Protein AF-A0A523VIU8-F1 (afdb_monomer)

Sequence (709 aa):
ECWKWLSAAIFFAEGYLYQRAFAHIQAFESFGEGMATYKRYLESDKKDKNYKSLTIVENEVAQGKIFIELGRFKSALNQFLKALSRVFVIAKEGSNDKGLDEQLNNIKKVIDLLESARQDVIFYKKKFNDTLKKFEPDVLFEKVFHPMRLLTSDICARIGFVLYLLFYRSEEAQKYAKSGVGEWMEVALKLDANNGLAQFNRMLSGTKKKISTAELNFRNDSSIRRFIAYALETLVNSPNHQELEEERDFFKKSITYSDSLVKKPLEINYYLSPDKKKKRDGLLFLKRWSSSSPRVPRPTTFKMRGGGYIVFWNNKGIVIDPGFDFITNLYSEGFSISDIDAVIVTHDHIDHTDDFDAILALNYQLNRYNESTYLKPKNPINLSLFLNTGFMEKYTPYLSLGTKRGTGVNARGDGYIDHIYTLAPHSTIDMTDTSFQFKIEVIPARHREITLDKYAVGFKLHLYDKGERRASLGFTSDTAYFEAMGNKFKDCEIVIPHIGFVTFRELGQLLELEIDKIIKSASSNYFSDIEEELRFFSALGFRDVKSWEDLSTKWTSGGSAQHQGFLRQHLGYSGVKKIWQKMADTPVDNQLMIISELHEEMGSFRSKLASTFNKKAQKVENAPLSLTSDIGLHLSFSQSKNKFETKIQCESCARDNDLDIEETFHDPQNIKEVCVKGENEGIFYFCKEHAPDPDTEFREKVDRFKLFG

Mean predicted aligned error: 14.79 Å

Nearest PDB structures (foldseek):
  8gyg-assembly1_A  TM=6.926E-01  e=1.264E-11  Paraglaciecola sp. T6c
  8gyg-assembly1_B  TM=6.668E-01  e=1.264E-11  Paraglaciecola sp. T6c
  7u2s-assembly1_B  TM=7.088E-01  e=6.521E-08  Paenibacillus xerothermodurans
  7u2r-assembly1_A-2  TM=7.289E-01  e=1.666E-07  Paenibacillus sp. J14
  8uc6-assembly1_C  TM=3.034E-01  e=8.286E+00  Homo sapiens

Radius of gyration: 31.43 Å; Cα contacts (8 Å, |Δi|>4): 1109; chains: 1; bounding box: 75×69×104 Å

Solvent-accessible surface area (backbone atoms only — not comparable to full-atom values): 38496 Å² total; per-residue (Å²): 110,70,68,58,53,51,52,49,54,50,51,51,52,52,52,59,54,52,62,62,41,65,78,62,71,85,65,66,85,66,65,67,62,63,52,62,56,51,52,57,54,63,69,71,62,86,84,50,76,65,60,59,53,48,56,51,31,54,50,27,45,52,51,17,52,54,23,49,78,56,68,37,40,68,62,13,39,44,26,28,49,50,22,50,44,49,52,48,53,60,39,42,79,76,43,97,52,69,67,59,53,52,42,42,52,36,49,48,53,50,43,53,53,58,68,69,41,91,59,89,83,74,65,58,61,65,65,50,49,64,45,55,64,68,43,62,67,69,61,51,70,85,57,49,53,77,89,50,29,58,61,52,14,54,40,30,24,48,40,22,50,34,48,39,73,76,67,68,50,91,91,41,50,75,56,43,64,74,30,80,46,31,49,30,26,52,41,10,32,73,50,26,77,63,38,63,69,25,53,51,52,42,53,73,59,68,58,90,70,91,82,58,83,82,59,66,78,78,93,75,95,45,78,69,51,58,49,49,48,50,52,52,49,50,60,71,67,56,91,52,78,68,66,42,49,58,54,49,52,49,47,53,51,47,52,56,50,59,49,41,70,67,41,47,63,53,50,48,48,45,62,39,52,49,72,77,58,82,69,54,39,26,42,38,33,32,29,42,38,40,64,67,61,44,73,56,88,67,100,59,85,60,74,59,48,20,8,24,38,37,37,28,38,81,77,35,22,37,35,34,23,35,0,35,57,22,62,61,40,40,44,74,75,58,46,43,66,69,50,52,40,29,41,38,33,40,45,53,47,57,45,29,39,56,33,47,62,53,50,55,54,49,44,45,49,47,39,54,46,32,73,72,46,101,55,82,67,58,82,71,68,48,30,36,38,37,31,8,61,31,34,45,66,77,41,43,74,59,56,67,68,33,37,61,56,80,84,71,93,54,80,81,65,83,36,38,33,71,47,80,43,75,46,45,68,74,38,71,49,82,34,59,95,46,88,64,18,29,32,40,44,29,35,70,23,42,20,72,38,83,78,34,67,72,37,23,28,15,33,34,46,34,37,41,57,98,90,40,81,60,47,28,41,23,38,40,40,64,13,23,66,54,88,64,51,20,75,71,42,19,85,27,37,33,32,36,45,26,33,57,44,71,52,74,63,48,49,36,61,71,67,69,51,60,52,74,56,51,55,56,47,58,75,70,45,89,72,90,60,63,64,63,58,48,48,49,43,36,73,68,63,42,75,82,59,84,45,68,68,50,45,48,46,50,56,71,56,71,39,54,78,68,55,48,51,51,46,60,29,15,14,27,58,70,38,51,49,48,33,51,50,34,24,35,76,41,57,43,78,81,21,34,33,37,44,28,38,39,53,74,81,44,62,72,51,48,61,48,57,21,50,55,49,39,64,53,27,79,80,37,82,64,32,42,50,41,41,61,54,18,54,74,46,36,37,40,54,44,85,53,96,95,42,64,40,67,27,33,47,16,61,63,46,68,68,39,85,88,51,55,76,72,74,18,39,39,53,61,93,43,51,41,78,43,65,46,79,63,70,73,54,44,55,42,43,18,34,73,89,69,41,73,52,89,88,80,42,54,74,63,45,67,77,62,52,70,80,75,113

Secondary structure (DSSP, 8-state):
-HHHHHHHHHHHHHHHHHHHHGGGSSS-SSHHHHHHHHHHHHTT--S-HHHHHHHHHHHHHHHHHHHHHTT-HHHHHHHHHHHHHHHHHHHHHT---HHHHHHHHHHHHHHHHHHH--SSS---HHHHHHHHTT--TTHHHHHS-GGGHHHHHHHHHHHHHHHHHHH--GGGHHHHHTSHHHHHHHHHHHH-TT-HHHHHHHHHTT---PPPGGGG---S--HHHHHHHHHHHHHHH-S-TTHHHHHHHHHHHHHHHHHHHHHHHHHHHHHHS-------SEEEE---B-TTGGGS--SSS-------EEEEETTEEEEE---TTHHHHHHHTT--GGG--EEEE-S--HHHHTTHHHHHHHHHHHHHHHHHSSSPPPPP-PEEEEE-HHHHHHHHHHHHHHB--SSSS-TT----EEEEEE--TT-EEE-TTSTT-EEEEEEE-----SS-TT--EEEEEEEEETTEEEEEEEE--S----THHHHHHTT-SEEE-B-----HHHHHHHTT--HHHHHHHHTTS--S-HHHHHHHHHHTT-TT--SHHHHHHHHHTTS-HHHHHHHTTS--HHHHHHHHHHHHTSPPTT-EEEEBSB-GGGGGGHHHHHHHHHHHHTTSTTPPEEEE--TT-EEEEEEETTEEEEEEE-TTGGG-TTS-TTTTEE-GGGEEEEEEPSTT-EEEEEETTTSPPTTTTHHHHHHH-TT--

pLDDT: mean 76.0, std 19.75, range [31.09, 98.81]

Foldseek 3Di:
DVVVVVVVVVVVVVVVLVLQLLLVLQQPPPPVPLVVVVVVVLVVDDDDPLVSLLVQLVVLQVQLVVCVSSVNLLSSLLSLLVSLLSLLVSLVVVDPDPVSVQLSVLSVVLSVLSVVPPDPPPDPVVVNQVSLVSHDLCVCLVRGDLVCLLVQLVSLLSNLVSVCVSDPDPVCLQVSCVGSSVVSLVSSCSSQVQPPSSVVVCVVSVDDDQDDLVSNDDPDDDPVVVVVSVLVVCLRPPPDVVVNVVSVVVSVVVVVVVCCVVVVLVVLLCQQCPRDPQQFFWKFDLAAAFDCVQVDDDPDLARDAGAFMWGGALQETETFQGAGCNQVLCVSLVHHLLSHQEYEYQAAGRSRPVCVVVSLVSLLSNQVSLVVDPRHRDDRRAYEYEYEPQNCVVCVVVQVVQDQDDDDDPPPRSRRHDYYHYLAAQDKDQCCVDSQNWIKGWHWALAQHPRGGTGRTWIWIFHDDPRDGAFIETERPWHAFDPCVLVVPLRGLEYEAQQQDEAPQNVCVLVVPVVVVVLVVVVVDDPPCQPVVVVVCVVLVNPPQDGSVSVCCCNVVVHDPVVVVRSSGGHYLVRLVSSQVSNLVRADPQREYEYENDHCSCQQVQLSSQVSQVVVVVVGPRRHRYHYDDSGFMWGFDDDPSHTAIWTFAPVVVSDPVDDRVNRTHHPVQWHWDAADDSPTIIGIHGVVGDDDPPPPPVPCSVVDPVVD

Structure (mmCIF, N/CA/C/O backbone):
data_AF-A0A523VIU8-F1
#
_entry.id   AF-A0A523VIU8-F1
#
loop_
_atom_site.group_PDB
_atom_site.id
_atom_site.type_symbol
_atom_site.label_atom_id
_atom_site.label_alt_id
_atom_site.label_comp_id
_atom_site.label_asym_id
_atom_site.label_entity_id
_atom_site.label_seq_id
_atom_site.pdbx_PDB_ins_code
_atom_site.Cartn_x
_atom_site.Cartn_y
_atom_site.Cartn_z
_atom_site.occupancy
_atom_site.B_iso_or_equiv
_atom_site.auth_seq_id
_atom_site.auth_comp_id
_atom_site.auth_asym_id
_atom_site.auth_atom_id
_atom_site.pdbx_PDB_model_num
ATOM 1 N N . GLU A 1 1 ? 32.572 -36.794 -8.243 1.00 33.50 1 GLU A N 1
ATOM 2 C CA . GLU A 1 1 ? 31.735 -36.061 -7.266 1.00 33.50 1 GLU A CA 1
ATOM 3 C C . GLU A 1 1 ? 31.671 -34.553 -7.500 1.00 33.50 1 GLU A C 1
ATOM 5 O O . GLU A 1 1 ? 30.569 -34.026 -7.449 1.00 33.50 1 GLU A O 1
ATOM 10 N N . CYS A 1 2 ? 32.761 -33.864 -7.868 1.00 31.09 2 CYS A N 1
ATOM 11 C CA . CYS A 1 2 ? 32.720 -32.426 -8.205 1.00 31.09 2 CYS A CA 1
ATOM 12 C C . CYS A 1 2 ? 31.687 -32.047 -9.287 1.00 31.09 2 CYS A C 1
ATOM 14 O O . CYS A 1 2 ? 31.034 -31.019 -9.176 1.00 31.09 2 CYS A O 1
ATOM 16 N N . TRP A 1 3 ? 31.455 -32.905 -10.288 1.00 31.61 3 TRP A N 1
ATOM 17 C CA . TRP A 1 3 ? 30.408 -32.692 -11.301 1.00 31.61 3 TRP A CA 1
ATOM 18 C C . TRP A 1 3 ? 28.976 -32.749 -10.743 1.00 31.61 3 TRP A C 1
ATOM 20 O O . TRP A 1 3 ? 28.099 -32.046 -11.239 1.00 31.61 3 TRP A O 1
ATOM 30 N N . LYS A 1 4 ? 28.735 -33.546 -9.692 1.00 35.25 4 LYS A N 1
ATOM 31 C CA . LYS A 1 4 ? 27.435 -33.602 -9.004 1.00 35.25 4 LYS A CA 1
ATOM 32 C C . LYS A 1 4 ? 27.199 -32.330 -8.183 1.00 35.25 4 LYS A C 1
ATOM 34 O O . LYS A 1 4 ? 26.096 -31.800 -8.208 1.00 35.25 4 LYS A O 1
ATOM 39 N N . TRP A 1 5 ? 28.248 -31.800 -7.550 1.00 42.59 5 TRP A N 1
ATOM 40 C CA . TRP A 1 5 ? 28.205 -30.519 -6.834 1.00 42.59 5 TRP A CA 1
ATOM 41 C C . TRP A 1 5 ? 28.019 -29.317 -7.768 1.00 42.59 5 TRP A C 1
ATOM 43 O O . TRP A 1 5 ? 27.212 -28.441 -7.473 1.00 42.59 5 TRP A O 1
ATOM 53 N N . LEU A 1 6 ? 28.681 -29.305 -8.929 1.00 36.38 6 LEU A N 1
ATOM 54 C CA . LEU A 1 6 ? 28.519 -28.244 -9.929 1.00 36.38 6 LEU A CA 1
ATOM 55 C C . LEU A 1 6 ? 27.112 -28.248 -10.548 1.00 36.38 6 LEU A C 1
ATOM 57 O O . LEU A 1 6 ? 26.510 -27.197 -10.733 1.00 36.38 6 LEU A O 1
ATOM 61 N N . SER A 1 7 ? 26.559 -29.437 -10.802 1.00 34.50 7 SER A N 1
ATOM 62 C CA . SER A 1 7 ? 25.196 -29.590 -11.325 1.00 34.50 7 SER A CA 1
ATOM 63 C C . SER A 1 7 ? 24.140 -29.172 -10.294 1.00 34.50 7 SER A C 1
ATOM 65 O O . SER A 1 7 ? 23.158 -28.533 -10.658 1.00 34.50 7 SER A O 1
ATOM 67 N N . ALA A 1 8 ? 24.363 -29.463 -9.006 1.00 33.84 8 ALA A N 1
ATOM 68 C CA . ALA A 1 8 ? 23.506 -29.006 -7.913 1.00 33.84 8 ALA A CA 1
ATOM 69 C C . ALA A 1 8 ? 23.566 -27.479 -7.723 1.00 33.84 8 ALA A C 1
ATOM 71 O O . ALA A 1 8 ? 22.528 -26.858 -7.524 1.00 33.84 8 ALA A O 1
ATOM 72 N N . ALA A 1 9 ? 24.748 -26.864 -7.849 1.00 34.06 9 ALA A N 1
ATOM 73 C CA . ALA A 1 9 ? 24.916 -25.411 -7.766 1.00 34.06 9 ALA A CA 1
ATOM 74 C C . ALA A 1 9 ? 24.248 -24.665 -8.937 1.00 34.06 9 ALA A C 1
ATOM 76 O O . ALA A 1 9 ? 23.649 -23.612 -8.730 1.00 34.06 9 ALA A O 1
ATOM 77 N N . ILE A 1 10 ? 24.292 -25.232 -10.150 1.00 40.88 10 ILE A N 1
ATOM 78 C CA . ILE A 1 10 ? 23.588 -24.693 -11.325 1.00 40.88 10 ILE A CA 1
ATOM 79 C C . ILE A 1 10 ? 22.068 -24.820 -11.149 1.00 40.88 10 ILE A C 1
ATOM 81 O O . ILE A 1 10 ? 21.362 -23.840 -11.358 1.00 40.88 10 ILE A O 1
ATOM 85 N N . PHE A 1 11 ? 21.570 -25.965 -10.667 1.00 37.00 11 PHE A N 1
ATOM 86 C CA . PHE A 1 11 ? 20.142 -26.150 -10.365 1.00 37.00 11 PHE A CA 1
ATOM 87 C C . PHE A 1 11 ? 19.634 -25.189 -9.278 1.00 37.00 11 PHE A C 1
ATOM 89 O O . PHE A 1 11 ? 18.507 -24.705 -9.353 1.00 37.00 11 PHE A O 1
ATOM 96 N N . PHE A 1 12 ? 20.466 -24.887 -8.275 1.00 33.69 12 PHE A N 1
ATOM 97 C CA . PHE A 1 12 ? 20.131 -23.944 -7.205 1.00 33.69 12 PHE A CA 1
ATOM 98 C C . PHE A 1 12 ? 20.102 -22.491 -7.710 1.00 33.69 12 PHE A C 1
ATOM 100 O O . PHE A 1 12 ? 19.212 -21.724 -7.349 1.00 33.69 12 PHE A O 1
ATOM 107 N N . ALA A 1 13 ? 21.029 -22.122 -8.602 1.00 35.69 13 ALA A N 1
ATOM 108 C CA . ALA A 1 13 ? 21.049 -20.812 -9.251 1.00 35.69 13 ALA A CA 1
ATOM 109 C C . ALA A 1 13 ? 19.887 -20.629 -10.249 1.00 35.69 13 ALA A C 1
ATOM 111 O O . ALA A 1 13 ? 19.299 -19.550 -10.309 1.00 35.69 13 ALA A O 1
ATOM 112 N N . GLU A 1 14 ? 19.510 -21.679 -10.987 1.00 34.62 14 GLU A N 1
ATOM 113 C CA . GLU A 1 14 ? 18.341 -21.674 -11.878 1.00 34.62 14 GLU A CA 1
ATOM 114 C C . GLU A 1 14 ? 17.022 -21.586 -11.098 1.00 34.62 14 GLU A C 1
ATOM 116 O O . GLU A 1 14 ? 16.140 -20.828 -11.498 1.00 34.62 14 GLU A O 1
ATOM 121 N N . GLY A 1 15 ? 16.907 -22.271 -9.952 1.00 33.88 15 GLY A N 1
ATOM 122 C CA . GLY A 1 15 ? 15.762 -22.144 -9.043 1.00 33.88 15 GLY A CA 1
ATOM 123 C C . GLY A 1 15 ? 15.606 -20.728 -8.476 1.00 33.88 15 GLY A C 1
ATOM 124 O O . GLY A 1 15 ? 14.512 -20.169 -8.506 1.00 33.88 15 GLY A O 1
ATOM 125 N N . TYR A 1 16 ? 16.714 -20.106 -8.060 1.00 35.66 16 TYR A N 1
ATOM 126 C CA . TYR A 1 16 ? 16.745 -18.734 -7.536 1.00 35.66 16 TYR A CA 1
ATOM 127 C C . TYR A 1 16 ? 16.401 -17.670 -8.599 1.00 35.66 16 TYR A C 1
ATOM 129 O O . TYR A 1 16 ? 15.741 -16.670 -8.309 1.00 35.66 16 TYR A O 1
ATOM 137 N N . LEU A 1 17 ? 16.791 -17.893 -9.861 1.00 36.53 17 LEU A N 1
ATOM 138 C CA . LEU A 1 17 ? 16.395 -17.046 -10.994 1.00 36.53 17 LEU A CA 1
ATOM 139 C C . LEU A 1 17 ? 14.914 -17.239 -11.374 1.00 36.53 17 LEU A C 1
ATOM 141 O O . LEU A 1 17 ? 14.243 -16.265 -11.721 1.00 36.53 17 LEU A O 1
ATOM 145 N N . TYR A 1 18 ? 14.378 -18.457 -11.237 1.00 35.62 18 TYR A N 1
ATOM 146 C CA . TYR A 1 18 ? 12.964 -18.768 -11.486 1.00 35.62 18 TYR A CA 1
ATOM 147 C C . TYR A 1 18 ? 12.013 -18.065 -10.508 1.00 35.62 18 TYR A C 1
ATOM 149 O O . TYR A 1 18 ? 10.936 -17.619 -10.902 1.00 35.62 18 TYR A O 1
ATOM 157 N N . GLN A 1 19 ? 12.415 -17.906 -9.246 1.00 32.50 19 GLN A N 1
ATOM 158 C CA . GLN A 1 19 ? 11.607 -17.202 -8.247 1.00 32.50 19 GLN A CA 1
ATOM 159 C C . GLN A 1 19 ? 11.477 -15.703 -8.505 1.00 32.50 19 GLN A C 1
ATOM 161 O O . GLN A 1 19 ? 10.420 -15.125 -8.262 1.00 32.50 19 GLN A O 1
ATOM 166 N N . ARG A 1 20 ? 12.526 -15.068 -9.041 1.00 35.75 20 ARG A N 1
ATOM 167 C CA . ARG A 1 20 ? 12.462 -13.660 -9.453 1.00 35.75 20 ARG A CA 1
ATOM 168 C C . ARG A 1 20 ? 11.593 -13.458 -10.692 1.00 35.75 20 ARG A C 1
ATOM 170 O O . ARG A 1 20 ? 10.935 -12.430 -10.794 1.00 35.75 20 ARG A O 1
ATOM 177 N N . ALA A 1 21 ? 11.529 -14.440 -11.592 1.00 34.91 21 ALA A N 1
ATOM 178 C CA . ALA A 1 21 ? 10.718 -14.369 -12.807 1.00 34.91 21 ALA A CA 1
ATOM 179 C C . ALA A 1 21 ? 9.195 -14.358 -12.537 1.00 34.91 21 ALA A C 1
ATOM 181 O O . ALA A 1 21 ? 8.440 -13.794 -13.329 1.00 34.91 21 ALA A O 1
ATOM 182 N N . PHE A 1 22 ? 8.732 -14.910 -11.408 1.00 32.16 22 PHE A N 1
ATOM 183 C CA . PHE A 1 22 ? 7.297 -15.017 -11.097 1.00 32.16 22 PHE A CA 1
ATOM 184 C C . PHE A 1 22 ? 6.637 -13.672 -10.737 1.00 32.16 22 PHE A C 1
ATOM 186 O O . PHE A 1 22 ? 5.456 -13.475 -11.015 1.00 32.16 22 PHE A O 1
ATOM 193 N N . ALA A 1 23 ? 7.405 -12.698 -10.232 1.00 37.44 23 ALA A N 1
ATOM 194 C CA . ALA A 1 23 ? 6.924 -11.335 -9.969 1.00 37.44 23 ALA A CA 1
ATOM 195 C C . ALA A 1 23 ? 6.665 -10.513 -11.255 1.00 37.44 23 ALA A C 1
ATOM 197 O O . ALA A 1 23 ? 6.099 -9.424 -11.201 1.00 37.44 23 ALA A O 1
ATOM 198 N N . HIS A 1 24 ? 7.063 -11.023 -12.428 1.00 38.41 24 HIS A N 1
ATOM 199 C CA . HIS A 1 24 ? 7.054 -10.288 -13.699 1.00 38.41 24 HIS A CA 1
ATOM 200 C C . HIS A 1 24 ? 5.899 -10.652 -14.653 1.00 38.41 24 HIS A C 1
ATOM 202 O O . HIS A 1 24 ? 5.835 -10.113 -15.761 1.00 38.41 24 HIS A O 1
ATOM 208 N N . ILE A 1 25 ? 4.985 -11.548 -14.257 1.00 33.88 25 ILE A N 1
ATOM 209 C CA . ILE A 1 25 ? 3.982 -12.139 -15.165 1.00 33.88 25 ILE A CA 1
ATOM 210 C C . ILE A 1 25 ? 2.755 -11.230 -15.405 1.00 33.88 25 ILE A C 1
ATOM 212 O O . ILE A 1 25 ? 2.185 -11.274 -16.491 1.00 33.88 25 ILE A O 1
ATOM 216 N N . GLN A 1 26 ? 2.399 -10.318 -14.491 1.00 34.62 26 GLN A N 1
ATOM 217 C CA . GLN A 1 26 ? 1.172 -9.500 -14.615 1.00 34.62 26 GLN A CA 1
ATOM 218 C C . GLN A 1 26 ? 1.332 -8.155 -15.364 1.00 34.62 26 GLN A C 1
ATOM 220 O O . GLN A 1 26 ? 0.344 -7.481 -15.639 1.00 34.62 26 GLN A O 1
ATOM 225 N N . ALA A 1 27 ? 2.548 -7.751 -15.746 1.00 38.75 27 ALA A N 1
ATOM 226 C CA . ALA A 1 27 ? 2.831 -6.404 -16.273 1.00 38.75 27 ALA A CA 1
ATOM 227 C C . ALA A 1 27 ? 2.713 -6.250 -17.809 1.00 38.75 27 ALA A C 1
ATOM 229 O O . ALA A 1 27 ? 3.261 -5.303 -18.365 1.00 38.75 27 ALA A O 1
ATOM 230 N N . PHE A 1 28 ? 2.089 -7.194 -18.530 1.00 38.34 28 PHE A N 1
ATOM 231 C CA . PHE A 1 28 ? 2.422 -7.390 -19.952 1.00 38.34 28 PHE A CA 1
ATOM 232 C C . PHE A 1 28 ? 1.320 -7.214 -21.006 1.00 38.34 28 PHE A C 1
ATOM 234 O O . PHE A 1 28 ? 1.620 -7.312 -22.195 1.00 38.34 28 PHE A O 1
ATOM 241 N N . GLU A 1 29 ? 0.084 -6.876 -20.640 1.00 34.38 29 GLU A N 1
ATOM 242 C CA . GLU A 1 29 ? -0.962 -6.591 -21.643 1.00 34.38 29 GLU A CA 1
ATOM 243 C C . GLU A 1 29 ? -0.953 -5.129 -22.145 1.00 34.38 29 GLU A C 1
ATOM 245 O O . GLU A 1 29 ? -1.508 -4.818 -23.196 1.00 34.38 29 GLU A O 1
ATOM 250 N N . SER A 1 30 ? -0.239 -4.225 -21.469 1.00 42.59 30 SER A N 1
ATOM 251 C CA . SER A 1 30 ? -0.272 -2.768 -21.698 1.00 42.59 30 SER A CA 1
ATOM 252 C C . SER A 1 30 ? 0.846 -2.211 -22.600 1.00 42.59 30 SER A C 1
ATOM 254 O O . SER A 1 30 ? 0.784 -1.056 -23.026 1.00 42.59 30 SER A O 1
ATOM 256 N N . PHE A 1 31 ? 1.829 -3.029 -22.991 1.00 39.41 31 PHE A N 1
ATOM 257 C CA . PHE A 1 31 ? 2.921 -2.626 -23.892 1.00 39.41 31 PHE A CA 1
ATOM 258 C C . PHE A 1 31 ? 2.452 -2.361 -25.344 1.00 39.41 31 PHE A C 1
ATOM 260 O O . PHE A 1 31 ? 3.093 -1.632 -26.108 1.00 39.41 31 PHE A O 1
ATOM 267 N N . GLY A 1 32 ? 1.300 -2.920 -25.738 1.00 39.75 32 GLY A N 1
ATOM 268 C CA . GLY A 1 32 ? 0.756 -2.814 -27.097 1.00 39.75 32 GLY A CA 1
ATOM 269 C C . GLY A 1 32 ? 0.314 -1.401 -27.504 1.00 39.75 32 GLY A C 1
ATOM 270 O O . GLY A 1 32 ? 0.480 -1.012 -28.663 1.00 39.75 32 GLY A O 1
ATOM 271 N N . GLU A 1 33 ? -0.192 -0.591 -26.569 1.00 38.00 33 GLU A N 1
ATOM 272 C CA . GLU A 1 33 ? -0.781 0.723 -26.881 1.00 38.00 33 GLU A CA 1
ATOM 273 C C . GLU A 1 33 ? 0.255 1.861 -26.944 1.00 38.00 33 GLU A C 1
ATOM 275 O O . GLU A 1 33 ? 0.131 2.786 -27.758 1.00 38.00 33 GLU A O 1
ATOM 280 N N . GLY A 1 34 ? 1.350 1.760 -26.180 1.00 39.28 34 GLY A N 1
ATOM 281 C CA . GLY A 1 34 ? 2.475 2.706 -26.248 1.00 39.28 34 GLY A CA 1
ATOM 282 C C . GLY A 1 34 ? 3.148 2.734 -27.629 1.00 39.28 34 GLY A C 1
ATOM 283 O O . GLY A 1 34 ? 3.546 3.793 -28.134 1.00 39.28 34 GLY A O 1
ATOM 284 N N . MET A 1 35 ? 3.172 1.584 -28.307 1.00 43.41 35 MET A N 1
ATOM 285 C CA . MET A 1 35 ? 3.761 1.414 -29.639 1.00 43.41 35 MET A CA 1
ATOM 286 C C . MET A 1 35 ? 2.945 2.080 -30.758 1.00 43.41 35 MET A C 1
ATOM 288 O O . MET A 1 35 ? 3.527 2.610 -31.713 1.00 43.41 35 MET A O 1
ATOM 292 N N . ALA A 1 36 ? 1.615 2.159 -30.625 1.00 43.09 36 ALA A N 1
ATOM 293 C CA . ALA A 1 36 ? 0.751 2.854 -31.587 1.00 43.09 36 ALA A CA 1
ATOM 294 C C . ALA A 1 36 ? 1.036 4.369 -31.642 1.00 43.09 36 ALA A C 1
ATOM 296 O O . ALA A 1 36 ? 0.874 5.011 -32.682 1.00 43.09 36 ALA A O 1
ATOM 297 N N . THR A 1 37 ? 1.531 4.937 -30.540 1.00 40.84 37 THR A N 1
ATOM 298 C CA . THR A 1 37 ? 1.809 6.374 -30.403 1.00 40.84 37 THR A CA 1
ATOM 299 C C . THR A 1 37 ? 3.244 6.732 -30.812 1.00 40.84 37 THR A C 1
ATOM 301 O O . THR A 1 37 ? 3.503 7.837 -31.298 1.00 40.84 37 THR A O 1
ATOM 304 N N . TYR A 1 38 ? 4.204 5.812 -30.671 1.00 40.41 38 TYR A N 1
ATOM 305 C CA . TYR A 1 38 ? 5.557 5.952 -31.232 1.00 40.41 38 TYR A CA 1
ATOM 306 C C . TYR A 1 38 ? 5.544 5.895 -32.771 1.00 40.41 38 TYR A C 1
ATOM 308 O O . TYR A 1 38 ? 6.204 6.703 -33.425 1.00 40.41 38 TYR A O 1
ATOM 316 N N . LYS A 1 39 ? 4.678 5.049 -33.348 1.00 44.50 39 LYS A N 1
ATOM 317 C CA . LYS A 1 39 ? 4.429 4.967 -34.796 1.00 44.50 39 LYS A CA 1
ATOM 318 C C . LYS A 1 39 ? 4.006 6.314 -35.413 1.00 44.50 39 LYS A C 1
ATOM 320 O O . LYS A 1 39 ? 4.567 6.697 -36.437 1.00 44.50 39 LYS A O 1
ATOM 325 N N . ARG A 1 40 ? 3.131 7.081 -34.740 1.00 46.97 40 ARG A N 1
ATOM 326 C CA . ARG A 1 40 ? 2.692 8.430 -35.176 1.00 46.97 40 ARG A CA 1
ATOM 327 C C . ARG A 1 40 ? 3.802 9.484 -35.142 1.00 46.97 40 ARG A C 1
ATOM 329 O O . ARG A 1 40 ? 3.833 10.373 -35.980 1.00 46.97 40 ARG A O 1
ATOM 336 N N . TYR A 1 41 ? 4.724 9.391 -34.182 1.00 44.06 41 TYR A N 1
ATOM 337 C CA . TYR A 1 41 ? 5.858 10.321 -34.079 1.00 44.06 41 TYR A CA 1
ATOM 338 C C . TYR A 1 41 ? 6.847 10.095 -35.222 1.00 44.06 41 TYR A C 1
ATOM 340 O O . TYR A 1 41 ? 7.205 11.014 -35.952 1.00 44.06 41 TYR A O 1
ATOM 348 N N . LEU A 1 42 ? 7.183 8.831 -35.453 1.00 44.31 42 LEU A N 1
ATOM 349 C CA . LEU A 1 42 ? 7.998 8.392 -36.570 1.00 44.31 42 LEU A CA 1
ATOM 350 C C . LEU A 1 42 ? 7.349 8.779 -37.935 1.00 44.31 42 LEU A C 1
ATOM 352 O O . LEU A 1 42 ? 8.051 9.003 -38.917 1.00 44.31 42 LEU A O 1
ATOM 356 N N . GLU A 1 43 ? 6.018 8.875 -38.056 1.00 49.78 43 GLU A N 1
ATOM 357 C CA . GLU A 1 43 ? 5.300 9.358 -39.264 1.00 49.78 43 GLU A CA 1
ATOM 358 C C . GLU A 1 43 ? 5.449 10.862 -39.558 1.00 49.78 43 GLU A C 1
ATOM 360 O O . GLU A 1 43 ? 5.192 11.270 -40.691 1.00 49.78 43 GLU A O 1
ATOM 365 N N . SER A 1 44 ? 5.918 11.663 -38.594 1.00 47.56 44 SER A N 1
ATOM 366 C CA . SER A 1 44 ? 6.044 13.122 -38.729 1.00 47.56 44 SER A CA 1
ATOM 367 C C . SER A 1 44 ? 7.371 13.607 -39.331 1.00 47.56 44 SER A C 1
ATOM 369 O O . SER A 1 44 ? 7.411 14.715 -39.866 1.00 47.56 44 SER A O 1
ATOM 371 N N . ASP A 1 45 ? 8.423 12.779 -39.338 1.00 45.12 45 ASP A N 1
ATOM 372 C CA . ASP A 1 45 ? 9.739 13.145 -39.876 1.00 45.12 45 ASP A CA 1
ATOM 373 C C . ASP A 1 45 ? 9.977 12.504 -41.258 1.00 45.12 45 ASP A C 1
ATOM 375 O O . ASP A 1 45 ? 10.039 11.282 -41.416 1.00 45.12 45 ASP A O 1
ATOM 379 N N . LYS A 1 46 ? 10.013 13.336 -42.306 1.00 45.22 46 LYS A N 1
ATOM 380 C CA . LYS A 1 46 ? 9.872 12.909 -43.713 1.00 45.22 46 LYS A CA 1
ATOM 381 C C . LYS A 1 46 ? 11.179 12.534 -44.418 1.00 45.22 46 LYS A C 1
ATOM 383 O O . LYS A 1 46 ? 11.123 12.232 -45.609 1.00 45.22 46 LYS A O 1
ATOM 388 N N . LYS A 1 47 ? 12.343 12.586 -43.761 1.00 50.31 47 LYS A N 1
ATOM 389 C CA . LYS A 1 47 ? 13.611 12.631 -44.512 1.00 50.31 47 LYS A CA 1
ATOM 390 C C . LYS A 1 47 ? 14.352 11.325 -44.785 1.00 50.31 47 LYS A C 1
ATOM 392 O O . LYS A 1 47 ? 15.184 11.358 -45.679 1.00 50.31 47 LYS A O 1
ATOM 397 N N . ASP A 1 48 ? 14.004 10.181 -44.195 1.00 65.31 48 ASP A N 1
ATOM 398 C CA . ASP A 1 48 ? 14.479 8.892 -44.732 1.00 65.31 48 ASP A CA 1
ATOM 399 C C . ASP A 1 48 ? 13.645 7.701 -44.217 1.00 65.31 48 ASP A C 1
ATOM 401 O O . ASP A 1 48 ? 13.716 7.321 -43.044 1.00 65.31 48 ASP A O 1
ATOM 405 N N . LYS A 1 49 ? 12.814 7.103 -45.085 1.00 68.50 49 LYS A N 1
ATOM 406 C CA . LYS A 1 49 ? 11.964 5.947 -44.726 1.00 68.50 49 LYS A CA 1
ATOM 407 C C . LYS A 1 49 ? 12.790 4.736 -44.274 1.00 68.50 49 LYS A C 1
ATOM 409 O O . LYS A 1 49 ? 12.324 3.967 -43.427 1.00 68.50 49 LYS A O 1
ATOM 414 N N . ASN A 1 50 ? 14.012 4.594 -44.787 1.00 67.69 50 ASN A N 1
ATOM 415 C CA . ASN A 1 50 ? 14.896 3.484 -44.444 1.00 67.69 50 ASN A CA 1
ATOM 416 C C . ASN A 1 50 ? 15.486 3.657 -43.044 1.00 67.69 50 ASN A C 1
ATOM 418 O O . ASN A 1 50 ? 15.488 2.710 -42.258 1.00 67.69 50 ASN A O 1
ATOM 422 N N . TYR A 1 51 ? 15.892 4.880 -42.692 1.00 71.69 51 TYR A N 1
ATOM 423 C CA . TYR A 1 51 ? 16.427 5.194 -41.365 1.00 71.69 51 TYR A CA 1
ATOM 424 C C . TYR A 1 51 ? 15.396 4.930 -40.263 1.00 71.69 51 TYR A C 1
ATOM 426 O O . TYR A 1 51 ? 15.661 4.225 -39.292 1.00 71.69 51 TYR A O 1
ATOM 434 N N . LYS A 1 52 ? 14.165 5.403 -40.481 1.00 75.75 52 LYS A N 1
ATOM 435 C CA . LYS A 1 52 ? 13.020 5.164 -39.596 1.00 75.75 52 LYS A CA 1
ATOM 436 C C . LYS A 1 52 ? 12.766 3.673 -39.358 1.00 75.75 52 LYS A C 1
ATOM 438 O O . LYS A 1 52 ? 12.465 3.266 -38.240 1.00 75.75 52 LYS A O 1
ATOM 443 N N . SER A 1 53 ? 12.866 2.863 -40.408 1.00 80.38 53 SER A N 1
ATOM 444 C CA . SER A 1 53 ? 12.636 1.421 -40.317 1.00 80.38 53 SER A CA 1
ATOM 445 C C . SER A 1 53 ? 13.766 0.716 -39.564 1.00 80.38 53 SER A C 1
ATOM 447 O O . SER A 1 53 ? 13.486 -0.172 -38.760 1.00 80.38 53 SER A O 1
ATOM 449 N N . LEU A 1 54 ? 15.014 1.164 -39.738 1.00 78.00 54 LEU A N 1
ATOM 450 C CA . LEU A 1 54 ? 16.178 0.640 -39.023 1.00 78.00 54 LEU A CA 1
ATOM 451 C C . LEU A 1 54 ? 16.105 0.909 -37.514 1.00 78.00 54 LEU A C 1
ATOM 453 O O . LEU A 1 54 ? 16.292 -0.017 -36.731 1.00 78.00 54 LEU A O 1
ATOM 457 N N . THR A 1 55 ? 15.729 2.123 -37.100 1.00 75.56 55 THR A N 1
ATOM 458 C CA . THR A 1 55 ? 15.537 2.456 -35.675 1.00 75.56 55 THR A CA 1
ATOM 459 C C . THR A 1 55 ? 14.503 1.547 -35.009 1.00 75.56 55 THR A C 1
ATOM 461 O O . THR A 1 55 ? 14.656 1.148 -33.856 1.00 75.56 55 THR A O 1
ATOM 464 N N . ILE A 1 56 ? 13.442 1.167 -35.731 1.00 81.81 56 ILE A N 1
ATOM 465 C CA . ILE A 1 56 ? 12.454 0.233 -35.186 1.00 81.81 56 ILE A CA 1
ATOM 466 C C . ILE A 1 56 ? 13.067 -1.165 -35.015 1.00 81.81 56 ILE A C 1
ATOM 468 O O . ILE A 1 56 ? 12.817 -1.799 -33.996 1.00 81.81 56 ILE A O 1
ATOM 472 N N . VAL A 1 57 ? 13.885 -1.639 -35.963 1.00 85.12 57 VAL A N 1
ATOM 473 C CA . VAL A 1 57 ? 14.602 -2.921 -35.820 1.00 85.12 57 VAL A CA 1
ATOM 474 C C . VAL A 1 57 ? 15.503 -2.900 -34.582 1.00 85.12 57 VAL A C 1
ATOM 476 O O . VAL A 1 57 ? 15.468 -3.839 -33.791 1.00 85.12 57 VAL A O 1
ATOM 479 N N . GLU A 1 58 ? 16.265 -1.825 -34.374 1.00 80.88 58 GLU A N 1
ATOM 480 C CA . GLU A 1 58 ? 17.149 -1.668 -33.210 1.00 80.88 58 GLU A CA 1
ATOM 481 C C . GLU A 1 58 ? 16.378 -1.684 -31.884 1.00 80.88 58 GLU A C 1
ATOM 483 O O . GLU A 1 58 ? 16.810 -2.333 -30.928 1.00 80.88 58 GLU A O 1
ATOM 488 N N . ASN A 1 59 ? 15.205 -1.047 -31.839 1.00 74.94 59 ASN A N 1
ATOM 489 C CA . ASN A 1 59 ? 14.329 -1.068 -30.668 1.00 74.94 59 ASN A CA 1
ATOM 490 C C . ASN A 1 59 ? 13.819 -2.479 -30.345 1.00 74.94 59 ASN A C 1
ATOM 492 O O . ASN A 1 59 ? 13.833 -2.883 -29.185 1.00 74.94 59 ASN A O 1
ATOM 496 N N . GLU A 1 60 ? 13.395 -3.242 -31.352 1.00 87.56 60 GLU A N 1
ATOM 497 C CA . GLU A 1 60 ? 12.912 -4.620 -31.163 1.00 87.56 60 GLU A CA 1
ATOM 498 C C . GLU A 1 60 ? 14.073 -5.521 -30.680 1.00 87.56 60 GLU A C 1
ATOM 500 O O . GLU A 1 60 ? 13.911 -6.328 -29.765 1.00 87.56 60 GLU A O 1
ATOM 505 N N . VAL A 1 61 ? 15.298 -5.313 -31.186 1.00 81.94 61 VAL A N 1
ATOM 506 C CA . VAL A 1 61 ? 16.506 -5.993 -30.678 1.00 81.94 61 VAL A CA 1
ATOM 507 C C . VAL A 1 61 ? 16.807 -5.620 -29.224 1.00 81.94 61 VAL A C 1
ATOM 509 O O . VAL A 1 61 ? 17.152 -6.495 -28.426 1.00 81.94 61 VAL A O 1
ATOM 512 N N . ALA A 1 62 ? 16.689 -4.344 -28.854 1.00 75.00 62 ALA A N 1
ATOM 513 C CA . ALA A 1 62 ? 16.891 -3.892 -27.479 1.00 75.00 62 ALA A CA 1
ATOM 514 C C . ALA A 1 62 ? 15.867 -4.521 -26.518 1.00 75.00 62 ALA A C 1
ATOM 516 O O . ALA A 1 62 ? 16.247 -5.033 -25.467 1.00 75.00 62 ALA A O 1
ATOM 517 N N . GLN A 1 63 ? 14.593 -4.578 -26.912 1.00 75.25 63 GLN A N 1
ATOM 518 C CA . GLN A 1 63 ? 13.540 -5.242 -26.137 1.00 75.25 63 GLN A CA 1
ATOM 519 C C . GLN A 1 63 ? 13.804 -6.740 -25.981 1.00 75.25 63 GLN A C 1
ATOM 521 O O . GLN A 1 63 ? 13.692 -7.280 -24.881 1.00 75.25 63 GLN A O 1
ATOM 526 N N . GLY A 1 64 ? 14.217 -7.416 -27.057 1.00 79.94 64 GLY A N 1
ATOM 527 C CA . GLY A 1 64 ? 14.575 -8.829 -26.994 1.00 79.94 64 GLY A CA 1
ATOM 528 C C . GLY A 1 64 ? 15.704 -9.115 -25.997 1.00 79.94 64 GLY A C 1
ATOM 529 O O . GLY A 1 64 ? 15.649 -10.116 -25.286 1.00 79.94 64 GLY A O 1
ATOM 530 N N . LYS A 1 65 ? 16.703 -8.224 -25.889 1.00 78.31 65 LYS A N 1
ATOM 531 C CA . LYS A 1 65 ? 17.794 -8.334 -24.898 1.00 78.31 65 LYS A CA 1
ATOM 532 C C . LYS A 1 65 ? 17.276 -8.242 -23.464 1.00 78.31 65 LYS A C 1
ATOM 534 O O . LYS A 1 65 ? 17.623 -9.095 -22.655 1.00 78.31 65 LYS A O 1
ATOM 539 N N . ILE A 1 66 ? 16.410 -7.266 -23.191 1.00 66.94 66 ILE A N 1
ATOM 540 C CA . ILE A 1 66 ? 15.773 -7.095 -21.878 1.00 66.94 66 ILE A CA 1
ATOM 541 C C . ILE A 1 66 ? 15.008 -8.372 -21.500 1.00 66.94 66 ILE A C 1
ATOM 543 O O . ILE A 1 66 ? 15.135 -8.870 -20.385 1.00 66.94 66 ILE A O 1
ATOM 547 N N . PHE A 1 67 ? 14.277 -8.978 -22.443 1.00 73.25 67 PHE A N 1
ATOM 548 C CA . PHE A 1 67 ? 13.550 -10.220 -22.167 1.00 73.25 67 PHE A CA 1
ATOM 549 C C . PHE A 1 67 ? 14.442 -11.427 -21.877 1.00 73.25 67 PHE A C 1
ATOM 551 O O . PHE A 1 67 ? 14.041 -12.265 -21.075 1.00 73.25 67 PHE A O 1
ATOM 558 N N . ILE A 1 68 ? 15.636 -11.527 -22.472 1.00 70.88 68 ILE A N 1
ATOM 559 C CA . ILE A 1 68 ? 16.599 -12.582 -22.111 1.00 70.88 68 ILE A CA 1
ATOM 560 C C . ILE A 1 68 ? 17.013 -12.444 -20.641 1.00 70.88 68 ILE A C 1
ATOM 562 O O . ILE A 1 68 ? 17.026 -13.440 -19.923 1.00 70.88 68 ILE A O 1
ATOM 566 N N . GLU A 1 69 ? 17.331 -11.231 -20.188 1.00 56.28 69 GLU A N 1
ATOM 567 C CA . GLU A 1 69 ? 17.807 -10.973 -18.818 1.00 56.28 69 GLU A CA 1
ATOM 568 C C . GLU A 1 69 ? 16.718 -11.204 -17.766 1.00 56.28 69 GLU A C 1
ATOM 570 O O . GLU A 1 69 ? 17.002 -11.682 -16.671 1.00 56.28 69 GLU A O 1
ATOM 575 N N . LEU A 1 70 ? 15.459 -10.955 -18.134 1.00 54.25 70 LEU A N 1
ATOM 576 C CA . LEU A 1 70 ? 14.288 -11.256 -17.309 1.00 54.25 70 LEU A CA 1
ATOM 577 C C . LEU A 1 70 ? 13.870 -12.741 -17.350 1.00 54.25 70 LEU A C 1
ATOM 579 O O . LEU A 1 70 ? 12.843 -13.096 -16.778 1.00 54.25 70 LEU A O 1
ATOM 583 N N . GLY A 1 71 ? 14.599 -13.608 -18.065 1.00 63.56 71 GLY A N 1
ATOM 584 C CA . GLY A 1 71 ? 14.255 -15.029 -18.221 1.00 63.56 71 GLY A CA 1
ATOM 585 C C . GLY A 1 71 ? 13.034 -15.301 -19.113 1.00 63.56 71 GLY A C 1
ATOM 586 O O . GLY A 1 71 ? 12.544 -16.427 -19.176 1.00 63.56 71 GLY A O 1
ATOM 587 N N . ARG A 1 72 ? 12.536 -14.295 -19.844 1.00 70.81 72 ARG A N 1
ATOM 588 C CA . ARG A 1 72 ? 11.339 -14.366 -20.703 1.00 70.81 72 ARG A CA 1
ATOM 589 C C . ARG A 1 72 ? 11.697 -14.722 -22.139 1.00 70.81 72 ARG A C 1
ATOM 591 O O . ARG A 1 72 ? 11.473 -13.960 -23.083 1.00 70.81 72 ARG A O 1
ATOM 598 N N . PHE A 1 73 ? 12.263 -15.908 -22.316 1.00 79.19 73 PHE A N 1
ATOM 599 C CA . PHE A 1 73 ? 12.838 -16.344 -23.588 1.00 79.19 73 PHE A CA 1
ATOM 600 C C . PHE A 1 73 ? 11.831 -16.355 -24.750 1.00 79.19 73 PHE A C 1
ATOM 602 O O . PHE A 1 73 ? 12.182 -15.985 -25.865 1.00 79.19 73 PHE A O 1
ATOM 609 N N . LYS A 1 74 ? 10.554 -16.675 -24.522 1.00 84.50 74 LYS A N 1
ATOM 610 C CA . LYS A 1 74 ? 9.528 -16.601 -25.576 1.00 84.50 74 LYS A CA 1
ATOM 611 C C . LYS A 1 74 ? 9.292 -15.167 -26.062 1.00 84.50 74 LYS A C 1
ATOM 613 O O . LYS A 1 74 ? 9.245 -14.928 -27.269 1.00 84.50 74 LYS A O 1
ATOM 618 N N . SER A 1 75 ? 9.178 -14.211 -25.138 1.00 83.06 75 SER A N 1
ATOM 619 C CA . SER A 1 75 ? 9.042 -12.788 -25.471 1.00 83.06 75 SER A CA 1
ATOM 620 C C . SER A 1 75 ? 10.283 -12.279 -26.195 1.00 83.06 75 SER A C 1
ATOM 622 O O . SER A 1 75 ? 10.156 -11.586 -27.202 1.00 83.06 75 SER A O 1
ATOM 624 N N . ALA A 1 76 ? 11.476 -12.684 -25.746 1.00 83.56 76 ALA A N 1
ATOM 625 C CA . ALA A 1 76 ? 12.727 -12.371 -26.429 1.00 83.56 76 ALA A CA 1
ATOM 626 C C . ALA A 1 76 ? 12.720 -12.874 -27.878 1.00 83.56 76 ALA A C 1
ATOM 628 O O . ALA A 1 76 ? 13.006 -12.118 -28.806 1.00 83.56 76 ALA A O 1
ATOM 629 N N . LEU A 1 77 ? 12.323 -14.134 -28.079 1.00 90.25 77 LEU A N 1
ATOM 630 C CA . LEU A 1 77 ? 12.216 -14.746 -29.398 1.00 90.25 77 LEU A CA 1
ATOM 631 C C . LEU A 1 77 ? 11.235 -13.992 -30.297 1.00 90.25 77 LEU A C 1
ATOM 633 O O . LEU A 1 77 ? 11.560 -13.719 -31.450 1.00 90.25 77 LEU A O 1
ATOM 637 N N . ASN A 1 78 ? 10.064 -13.620 -29.769 1.00 91.44 78 ASN A N 1
ATOM 638 C CA . ASN A 1 78 ? 9.067 -12.858 -30.517 1.00 91.44 78 ASN A CA 1
ATOM 639 C C . ASN A 1 78 ? 9.635 -11.512 -30.998 1.00 91.44 78 ASN A C 1
ATOM 641 O O . ASN A 1 78 ? 9.501 -11.167 -32.169 1.00 91.44 78 ASN A O 1
ATOM 645 N N . GLN A 1 79 ? 10.334 -10.784 -30.123 1.00 92.12 79 GLN A N 1
ATOM 646 C CA . GLN A 1 79 ? 10.952 -9.501 -30.470 1.00 92.12 79 GLN A CA 1
ATOM 647 C C . GLN A 1 79 ? 12.040 -9.638 -31.537 1.00 92.12 79 GLN A C 1
ATOM 649 O O . GLN A 1 79 ? 12.063 -8.883 -32.508 1.00 92.12 79 GLN A O 1
ATOM 654 N N . PHE A 1 80 ? 12.914 -10.641 -31.428 1.00 92.94 80 PHE A N 1
ATOM 655 C CA . PHE A 1 80 ? 13.929 -10.860 -32.459 1.00 92.94 80 PHE A CA 1
ATOM 656 C C . PHE A 1 80 ? 13.318 -11.295 -33.798 1.00 92.94 80 PHE A C 1
ATOM 658 O O . PHE A 1 80 ? 13.799 -10.876 -34.850 1.00 92.94 80 PHE A O 1
ATOM 665 N N . LEU A 1 81 ? 12.228 -12.068 -33.788 1.00 93.19 81 LEU A N 1
ATOM 666 C CA . LEU A 1 81 ? 11.494 -12.421 -35.006 1.00 93.19 81 LEU A CA 1
ATOM 667 C C . LEU A 1 81 ? 10.780 -11.212 -35.626 1.00 93.19 81 LEU A C 1
ATOM 669 O O . LEU A 1 81 ? 10.774 -11.083 -36.849 1.00 93.19 81 LEU A O 1
ATOM 673 N N . LYS A 1 82 ? 10.238 -10.289 -34.821 1.00 93.56 82 LYS A N 1
ATOM 674 C CA . LYS A 1 82 ? 9.696 -9.005 -35.301 1.00 93.56 82 LYS A CA 1
ATOM 675 C C . LYS A 1 82 ? 10.782 -8.124 -35.907 1.00 93.56 82 LYS A C 1
ATOM 677 O O . LYS A 1 82 ? 10.589 -7.596 -37.004 1.00 93.56 82 LYS A O 1
ATOM 682 N N . ALA A 1 83 ? 11.933 -8.021 -35.243 1.00 92.44 83 ALA A N 1
ATOM 683 C CA . ALA A 1 83 ? 13.108 -7.334 -35.767 1.00 92.44 83 ALA A CA 1
ATOM 684 C C . ALA A 1 83 ? 13.497 -7.913 -37.137 1.00 92.44 83 ALA A C 1
ATOM 686 O O . ALA A 1 83 ? 13.595 -7.174 -38.116 1.00 92.44 83 ALA A O 1
ATOM 687 N N . LEU A 1 84 ? 13.607 -9.242 -37.235 1.00 92.69 84 LEU A N 1
ATOM 688 C CA . LEU A 1 84 ? 13.920 -9.936 -38.480 1.00 92.69 84 LEU A CA 1
ATOM 689 C C . LEU A 1 84 ? 12.853 -9.708 -39.561 1.00 92.69 84 LEU A C 1
ATOM 691 O O . LEU A 1 84 ? 13.186 -9.396 -40.700 1.00 92.69 84 LEU A O 1
ATOM 695 N N . SER A 1 85 ? 11.566 -9.796 -39.215 1.00 93.44 85 SER A N 1
ATOM 696 C CA . SER A 1 85 ? 10.458 -9.525 -40.138 1.00 93.44 85 SER A CA 1
ATOM 697 C C . SER A 1 85 ? 10.553 -8.124 -40.748 1.00 93.44 85 SER A C 1
ATOM 699 O O . SER A 1 85 ? 10.308 -7.955 -41.942 1.00 93.44 85 SER A O 1
ATOM 701 N N . ARG A 1 86 ? 10.949 -7.119 -39.962 1.00 92.50 86 ARG A N 1
ATOM 702 C CA . ARG A 1 86 ? 11.148 -5.749 -40.454 1.00 92.50 86 ARG A CA 1
ATOM 703 C C . ARG A 1 86 ? 12.367 -5.631 -41.365 1.00 92.50 86 ARG A C 1
ATOM 705 O O . ARG A 1 86 ? 12.283 -4.921 -42.363 1.00 92.50 86 ARG A O 1
ATOM 712 N N . VAL A 1 87 ? 13.448 -6.364 -41.087 1.00 89.00 87 VAL A N 1
ATOM 713 C CA . VAL A 1 87 ? 14.591 -6.473 -42.013 1.00 89.00 87 VAL A CA 1
ATOM 714 C C . VAL A 1 87 ? 14.132 -6.998 -43.377 1.00 89.00 87 VAL A C 1
ATOM 716 O O . VAL A 1 87 ? 14.497 -6.424 -44.400 1.00 89.00 87 VAL A O 1
ATOM 719 N N . PHE A 1 88 ? 13.268 -8.019 -43.409 1.00 88.56 88 PHE A N 1
ATOM 720 C CA . PHE A 1 88 ? 12.691 -8.532 -44.659 1.00 88.56 88 PHE A CA 1
ATOM 721 C C . PHE A 1 88 ? 11.841 -7.498 -45.401 1.00 88.56 88 PHE A C 1
ATOM 723 O O . PHE A 1 88 ? 11.926 -7.410 -46.623 1.00 88.56 88 PHE A O 1
ATOM 730 N N . VAL A 1 89 ? 11.042 -6.701 -44.685 1.00 90.12 89 VAL A N 1
ATOM 731 C CA . VAL A 1 89 ? 10.255 -5.618 -45.301 1.00 90.12 89 VAL A CA 1
ATOM 732 C C . VAL A 1 89 ? 11.176 -4.592 -45.963 1.00 90.12 89 VAL A C 1
ATOM 734 O O . VAL A 1 89 ? 10.953 -4.251 -47.120 1.00 90.12 89 VAL A O 1
ATOM 737 N N . ILE A 1 90 ? 12.243 -4.168 -45.277 1.00 88.00 90 ILE A N 1
ATOM 738 C CA . ILE A 1 90 ? 13.222 -3.215 -45.825 1.00 88.00 90 ILE A CA 1
ATOM 739 C C . ILE A 1 90 ? 13.929 -3.808 -47.055 1.00 88.00 90 ILE A C 1
ATOM 741 O O . ILE A 1 90 ? 14.057 -3.141 -48.078 1.00 88.00 90 ILE A O 1
ATOM 745 N N . ALA A 1 91 ? 14.345 -5.078 -46.999 1.00 84.81 91 ALA A N 1
ATOM 746 C CA . ALA A 1 91 ? 14.988 -5.754 -48.130 1.00 84.81 91 ALA A CA 1
ATOM 747 C C . ALA A 1 91 ? 14.051 -5.899 -49.347 1.00 84.81 91 ALA A C 1
ATOM 749 O O . ALA A 1 91 ? 14.484 -5.766 -50.496 1.00 84.81 91 ALA A O 1
ATOM 750 N N . LYS A 1 92 ? 12.753 -6.123 -49.103 1.00 85.62 92 LYS A N 1
ATOM 751 C CA . LYS A 1 92 ? 11.723 -6.194 -50.145 1.00 85.62 92 LYS A CA 1
ATOM 752 C C . LYS A 1 92 ? 11.473 -4.842 -50.810 1.00 85.62 92 LYS A C 1
ATOM 754 O O . LYS A 1 92 ? 11.260 -4.797 -52.014 1.00 85.62 92 LYS A O 1
ATOM 759 N N . GLU A 1 93 ? 11.515 -3.730 -50.078 1.00 85.06 93 GLU A N 1
ATOM 760 C CA . GLU A 1 93 ? 11.333 -2.401 -50.690 1.00 85.06 93 GLU A CA 1
ATOM 761 C C . GLU A 1 93 ? 12.383 -2.107 -51.785 1.00 85.06 93 GLU A C 1
ATOM 763 O O . GLU A 1 93 ? 12.134 -1.283 -52.664 1.00 85.06 93 GLU A O 1
ATOM 768 N N . GLY A 1 94 ? 13.506 -2.838 -51.796 1.00 74.88 94 GLY A N 1
ATOM 769 C CA . GLY A 1 94 ? 14.508 -2.822 -52.864 1.00 74.88 94 GLY A CA 1
ATOM 770 C C . GLY A 1 94 ? 14.439 -3.966 -53.890 1.00 74.88 94 GLY A C 1
ATOM 771 O O . GLY A 1 94 ? 15.286 -3.994 -54.782 1.00 74.88 94 GLY A O 1
ATOM 772 N N . SER A 1 95 ? 13.497 -4.919 -53.797 1.00 78.88 95 SER A N 1
ATOM 773 C CA . SER A 1 95 ? 13.433 -6.096 -54.688 1.00 78.88 95 SER A CA 1
ATOM 774 C C . SER A 1 95 ? 12.019 -6.691 -54.861 1.00 78.88 95 SER A C 1
ATOM 776 O O . SER A 1 95 ? 11.288 -6.917 -53.902 1.00 78.88 95 SER A O 1
ATOM 778 N N . ASN A 1 96 ? 11.629 -7.039 -56.095 1.00 80.81 96 ASN A N 1
ATOM 779 C CA . ASN A 1 96 ? 10.353 -7.726 -56.396 1.00 80.81 96 ASN A CA 1
ATOM 780 C C . ASN A 1 96 ? 10.431 -9.254 -56.193 1.00 80.81 96 ASN A C 1
ATOM 782 O O . ASN A 1 96 ? 9.897 -10.040 -56.980 1.00 80.81 96 ASN A O 1
ATOM 786 N N . ASP A 1 97 ? 11.144 -9.693 -55.161 1.00 84.50 97 ASP A N 1
ATOM 787 C CA . ASP A 1 97 ? 11.476 -11.099 -54.976 1.00 84.50 97 ASP A CA 1
ATOM 788 C C . ASP A 1 97 ? 10.369 -11.872 -54.242 1.00 84.50 97 ASP A C 1
ATOM 790 O O . ASP A 1 97 ? 10.120 -11.667 -53.053 1.00 84.50 97 ASP A O 1
ATOM 794 N N . LYS A 1 98 ? 9.727 -12.814 -54.944 1.00 85.56 98 LYS A N 1
ATOM 795 C CA . LYS A 1 98 ? 8.658 -13.659 -54.382 1.00 85.56 98 LYS A CA 1
ATOM 796 C C . LYS A 1 98 ? 9.126 -14.538 -53.216 1.00 85.56 98 LYS A C 1
ATOM 798 O O . LYS A 1 98 ? 8.315 -14.870 -52.356 1.00 85.56 98 LYS A O 1
ATOM 803 N N . GLY A 1 99 ? 10.411 -14.893 -53.159 1.00 86.81 99 GLY A N 1
ATOM 804 C CA . GLY A 1 99 ? 10.970 -15.678 -52.060 1.00 86.81 99 GLY A CA 1
ATOM 805 C C . GLY A 1 99 ? 10.987 -14.901 -50.743 1.00 86.81 99 GLY A C 1
ATOM 806 O O . GLY A 1 99 ? 10.696 -15.472 -49.696 1.00 86.81 99 GLY A O 1
ATOM 807 N N . LEU A 1 100 ? 11.237 -13.585 -50.778 1.00 85.50 100 LEU A N 1
ATOM 808 C CA . LEU A 1 100 ? 11.180 -12.748 -49.571 1.00 85.50 100 LEU A CA 1
ATOM 809 C C . LEU A 1 100 ? 9.758 -12.661 -49.003 1.00 85.50 100 LEU A C 1
ATOM 811 O O . LEU A 1 100 ? 9.588 -12.639 -47.786 1.00 85.50 100 LEU A O 1
ATOM 815 N N . ASP A 1 101 ? 8.740 -12.662 -49.866 1.00 87.94 101 ASP A N 1
ATOM 816 C CA . ASP A 1 101 ? 7.337 -12.662 -49.445 1.00 87.94 101 ASP A CA 1
ATOM 817 C C . ASP A 1 101 ? 6.933 -13.953 -48.739 1.00 87.94 101 ASP A C 1
ATOM 819 O O . ASP A 1 101 ? 6.244 -13.922 -47.716 1.00 87.94 101 ASP A O 1
ATOM 823 N N . GLU A 1 102 ? 7.387 -15.094 -49.252 1.00 90.50 102 GLU A N 1
ATOM 824 C CA . GLU A 1 102 ? 7.158 -16.382 -48.609 1.00 90.50 102 GLU A CA 1
ATOM 825 C C . GLU A 1 102 ? 7.830 -16.448 -47.230 1.00 90.50 102 GLU A C 1
ATOM 827 O O . GLU A 1 102 ? 7.175 -16.791 -46.242 1.00 90.50 102 GLU A O 1
ATOM 832 N N . GLN A 1 103 ? 9.094 -16.025 -47.132 1.00 89.62 103 GLN A N 1
ATOM 833 C CA . GLN A 1 103 ? 9.835 -16.008 -45.867 1.00 89.62 103 GLN A CA 1
ATOM 834 C C . GLN A 1 103 ? 9.225 -15.042 -44.843 1.00 89.62 103 GLN A C 1
ATOM 836 O O . GLN A 1 103 ? 9.055 -15.394 -43.673 1.00 89.62 103 GLN A O 1
ATOM 841 N N . LEU A 1 104 ? 8.807 -13.851 -45.280 1.00 91.00 104 LEU A N 1
ATOM 842 C CA . LEU A 1 104 ? 8.109 -12.885 -44.433 1.00 91.00 104 LEU A CA 1
ATOM 843 C C . LEU A 1 104 ? 6.785 -13.453 -43.902 1.00 91.00 104 LEU A C 1
ATOM 845 O O . LEU A 1 104 ? 6.466 -13.283 -42.724 1.00 91.00 104 LEU A O 1
ATOM 849 N N . ASN A 1 105 ? 6.022 -14.149 -44.748 1.00 91.88 105 ASN A N 1
ATOM 850 C CA . ASN A 1 105 ? 4.782 -14.805 -44.340 1.00 91.88 105 ASN A CA 1
ATOM 851 C C . ASN A 1 105 ? 5.036 -15.958 -43.362 1.00 91.88 105 ASN A C 1
ATOM 853 O O . ASN A 1 105 ? 4.254 -16.150 -42.431 1.00 91.88 105 ASN A O 1
ATOM 857 N N . ASN A 1 106 ? 6.125 -16.708 -43.536 1.00 89.69 106 ASN A N 1
ATOM 858 C CA . ASN A 1 106 ? 6.507 -17.769 -42.609 1.00 89.69 106 ASN A CA 1
ATOM 859 C C . ASN A 1 106 ? 6.909 -17.200 -41.241 1.00 89.69 106 ASN A C 1
ATOM 861 O O . ASN A 1 106 ? 6.389 -17.678 -40.235 1.00 89.69 106 ASN A O 1
ATOM 865 N N . ILE A 1 107 ? 7.715 -16.130 -41.181 1.00 89.31 107 ILE A N 1
ATOM 866 C CA . ILE A 1 107 ? 8.038 -15.452 -39.910 1.00 89.31 107 ILE A CA 1
ATOM 867 C C . ILE A 1 107 ? 6.775 -14.926 -39.228 1.00 89.31 107 ILE A C 1
ATOM 869 O O . ILE A 1 107 ? 6.608 -15.135 -38.029 1.00 89.31 107 ILE A O 1
ATOM 873 N N . LYS A 1 108 ? 5.866 -14.282 -39.970 1.00 92.50 108 LYS A N 1
ATOM 874 C CA . LYS A 1 108 ? 4.604 -13.779 -39.405 1.00 92.50 108 LYS A CA 1
ATOM 875 C C . LYS A 1 108 ? 3.773 -14.895 -38.785 1.00 92.50 108 LYS A C 1
ATOM 877 O O . LYS A 1 108 ? 3.348 -14.750 -37.652 1.00 92.50 108 LYS A O 1
ATOM 882 N N . LYS A 1 109 ? 3.656 -16.053 -39.443 1.00 91.69 109 LYS A N 1
ATOM 883 C CA . LYS A 1 109 ? 2.985 -17.228 -38.856 1.00 91.69 109 LYS A CA 1
ATOM 884 C C . LYS A 1 109 ? 3.650 -17.703 -37.561 1.00 91.69 109 LYS A C 1
ATOM 886 O O . LYS A 1 109 ? 2.952 -18.182 -36.673 1.00 91.69 109 LYS A O 1
ATOM 891 N N . VAL A 1 110 ? 4.979 -17.606 -37.450 1.00 87.81 110 VAL A N 1
ATOM 892 C CA . VAL A 1 110 ? 5.699 -17.933 -36.206 1.00 87.81 110 VAL A CA 1
ATOM 893 C C . VAL A 1 110 ? 5.407 -16.894 -35.119 1.00 87.81 110 VAL A C 1
ATOM 895 O O . VAL A 1 110 ? 5.143 -17.285 -33.986 1.00 87.81 110 VAL A O 1
ATOM 898 N N . ILE A 1 111 ? 5.403 -15.601 -35.456 1.00 91.38 111 ILE A N 1
ATOM 899 C CA . ILE A 1 111 ? 5.021 -14.506 -34.548 1.00 91.38 111 ILE A CA 1
ATOM 900 C C . ILE A 1 111 ? 3.581 -14.705 -34.062 1.00 91.38 111 ILE A C 1
ATOM 902 O O . ILE A 1 111 ? 3.362 -14.776 -32.858 1.00 91.38 111 ILE A O 1
ATOM 906 N N . ASP A 1 112 ? 2.627 -14.924 -34.969 1.00 89.31 112 ASP A N 1
ATOM 907 C CA . ASP A 1 112 ? 1.217 -15.166 -34.645 1.00 89.31 112 ASP A CA 1
ATOM 908 C C . ASP A 1 112 ? 1.054 -16.404 -33.746 1.00 89.31 112 ASP A C 1
ATOM 910 O O . ASP A 1 112 ? 0.237 -16.429 -32.824 1.00 89.31 112 ASP A O 1
ATOM 914 N N . LEU A 1 113 ? 1.853 -17.452 -33.975 1.00 85.38 113 LEU A N 1
ATOM 915 C CA . LEU A 1 113 ? 1.865 -18.644 -33.126 1.00 85.38 113 LEU A CA 1
ATOM 916 C C . LEU A 1 113 ? 2.418 -18.346 -31.721 1.00 85.38 113 LEU A C 1
ATOM 918 O O . LEU A 1 113 ? 1.901 -18.880 -30.741 1.00 85.38 113 LEU A O 1
ATOM 922 N N . LEU A 1 114 ? 3.455 -17.510 -31.610 1.00 83.56 114 LEU A N 1
ATOM 923 C CA . LEU A 1 114 ? 4.012 -17.079 -30.324 1.00 83.56 114 LEU A CA 1
ATOM 924 C C . LEU A 1 114 ? 3.044 -16.162 -29.565 1.00 83.56 114 LEU A C 1
ATOM 926 O O . LEU A 1 114 ? 2.914 -16.310 -28.351 1.00 83.56 114 LEU A O 1
ATOM 930 N N . GLU A 1 115 ? 2.355 -15.261 -30.265 1.00 84.81 115 GLU A N 1
ATOM 931 C CA . GLU A 1 115 ? 1.397 -14.304 -29.695 1.00 84.81 115 GLU A CA 1
ATOM 932 C C . GLU A 1 115 ? 0.066 -14.961 -29.309 1.00 84.81 115 GLU A C 1
ATOM 934 O O . GLU A 1 115 ? -0.520 -14.605 -28.292 1.00 84.81 115 GLU A O 1
ATOM 939 N N . SER A 1 116 ? -0.387 -15.970 -30.061 1.00 80.62 116 SER A N 1
ATOM 940 C CA . SER A 1 116 ? -1.601 -16.738 -29.731 1.00 80.62 116 SER A CA 1
ATOM 941 C C . SER A 1 116 ? -1.414 -17.727 -28.577 1.00 80.62 116 SER A C 1
ATOM 943 O O . SER A 1 116 ? -2.392 -18.166 -27.969 1.00 80.62 116 SER A O 1
ATOM 945 N N . ALA A 1 117 ? -0.175 -18.084 -28.237 1.00 75.94 117 ALA A N 1
ATOM 946 C CA . ALA A 1 117 ? 0.105 -18.878 -27.051 1.00 75.94 117 ALA A CA 1
ATOM 947 C C . ALA A 1 117 ? -0.005 -17.980 -25.801 1.00 75.94 117 ALA A C 1
ATOM 949 O O . ALA A 1 117 ? 0.852 -17.131 -25.581 1.00 75.94 117 ALA A O 1
ATOM 950 N N . ARG A 1 118 ? -1.033 -18.166 -24.963 1.00 54.94 118 ARG A N 1
ATOM 951 C CA . ARG A 1 118 ? -1.315 -17.294 -23.799 1.00 54.94 118 ARG A CA 1
ATOM 952 C C . ARG A 1 118 ? -0.291 -17.365 -22.648 1.00 54.94 118 ARG A C 1
ATOM 954 O O . ARG A 1 118 ? -0.235 -16.439 -21.854 1.00 54.94 118 ARG A O 1
ATOM 961 N N . GLN A 1 119 ? 0.553 -18.403 -22.567 1.00 54.00 119 GLN A N 1
ATOM 962 C CA . GLN A 1 119 ? 1.601 -18.544 -21.533 1.00 54.00 119 GLN A CA 1
ATOM 963 C C . GLN A 1 119 ? 2.918 -19.123 -22.094 1.00 54.00 119 GLN A C 1
ATOM 965 O O . GLN A 1 119 ? 2.952 -19.647 -23.214 1.00 54.00 119 GLN A O 1
ATOM 970 N N . ASP A 1 120 ? 4.008 -19.016 -21.322 1.00 47.72 120 ASP A N 1
ATOM 971 C CA . ASP A 1 120 ? 5.349 -19.548 -21.638 1.00 47.72 120 ASP A CA 1
ATOM 972 C C . ASP A 1 120 ? 5.447 -21.087 -21.508 1.00 47.72 120 ASP A C 1
ATOM 974 O O . ASP A 1 120 ? 6.349 -21.701 -22.075 1.00 47.72 120 ASP A O 1
ATOM 978 N N . VAL A 1 121 ? 4.492 -21.727 -20.818 1.00 38.97 121 VAL A N 1
ATOM 979 C CA . VAL A 1 121 ? 4.608 -23.120 -20.339 1.00 38.97 121 VAL A CA 1
ATOM 980 C C . VAL A 1 121 ? 4.114 -24.174 -21.342 1.00 38.97 121 VAL A C 1
ATOM 982 O O . VAL A 1 121 ? 4.670 -25.269 -21.404 1.00 38.97 121 VAL A O 1
ATOM 985 N N . ILE A 1 122 ? 3.128 -23.866 -22.193 1.00 45.88 122 ILE A N 1
ATOM 986 C CA . ILE A 1 122 ? 2.623 -24.818 -23.203 1.00 45.88 122 ILE A CA 1
ATOM 987 C C . ILE A 1 122 ? 3.135 -24.411 -24.579 1.00 45.88 122 ILE A C 1
ATOM 989 O O . ILE A 1 122 ? 2.423 -23.931 -25.462 1.00 45.88 122 ILE A O 1
ATOM 993 N N . PHE A 1 123 ? 4.437 -24.593 -24.750 1.00 57.09 123 PHE A N 1
ATOM 994 C CA . PHE A 1 123 ? 5.079 -24.411 -26.033 1.00 57.09 123 PHE A CA 1
ATOM 995 C C . PHE A 1 123 ? 4.770 -25.626 -26.925 1.00 57.09 123 PHE A C 1
ATOM 997 O O . PHE A 1 123 ? 5.272 -26.725 -26.680 1.00 57.09 123 PHE A O 1
ATOM 1004 N N . TYR A 1 124 ? 3.958 -25.462 -27.980 1.00 61.06 124 TYR A N 1
ATOM 1005 C CA . TYR A 1 124 ? 3.690 -26.517 -28.972 1.00 61.06 124 TYR A CA 1
ATOM 1006 C C . TYR A 1 124 ? 4.942 -26.802 -29.821 1.00 61.06 124 TYR A C 1
ATOM 1008 O O . TYR A 1 124 ? 4.995 -26.483 -31.010 1.00 61.06 124 TYR A O 1
ATOM 1016 N N . LYS A 1 125 ? 5.959 -27.425 -29.209 1.00 66.38 125 LYS A N 1
ATOM 1017 C CA . LYS A 1 125 ? 7.313 -27.630 -29.751 1.00 66.38 125 LYS A CA 1
ATOM 1018 C C . LYS A 1 125 ? 7.298 -28.208 -31.162 1.00 66.38 125 LYS A C 1
ATOM 1020 O O . LYS A 1 125 ? 8.059 -27.759 -32.009 1.00 66.38 125 LYS A O 1
ATOM 1025 N N . LYS A 1 126 ? 6.395 -29.153 -31.438 1.00 71.38 126 LYS A N 1
ATOM 1026 C CA . LYS A 1 126 ? 6.236 -29.752 -32.769 1.00 71.38 126 LYS A CA 1
ATOM 1027 C C . LYS A 1 126 ? 5.716 -28.743 -33.800 1.00 71.38 126 LYS A C 1
ATOM 1029 O O . LYS A 1 126 ? 6.407 -28.480 -34.771 1.00 71.38 126 LYS A O 1
ATOM 1034 N N . LYS A 1 127 ? 4.558 -28.117 -33.556 1.00 74.81 127 LYS A N 1
ATOM 1035 C CA . LYS A 1 127 ? 3.939 -27.143 -34.477 1.00 74.81 127 LYS A CA 1
ATOM 1036 C C . LYS A 1 127 ? 4.830 -25.918 -34.707 1.00 74.81 127 LYS A C 1
ATOM 1038 O O . LYS A 1 127 ? 4.923 -25.427 -35.829 1.00 74.81 127 LYS A O 1
ATOM 1043 N N . PHE A 1 128 ? 5.503 -25.452 -33.656 1.00 77.50 128 PHE A N 1
ATOM 1044 C CA . PHE A 1 128 ? 6.472 -24.369 -33.745 1.00 77.50 128 PHE A CA 1
ATOM 1045 C C . PHE A 1 128 ? 7.683 -24.771 -34.590 1.00 77.50 128 PHE A C 1
ATOM 1047 O O . PHE A 1 128 ? 7.994 -24.072 -35.547 1.00 77.50 128 PHE A O 1
ATOM 1054 N N . ASN A 1 129 ? 8.308 -25.922 -34.317 1.00 72.75 129 ASN A N 1
ATOM 1055 C CA . ASN A 1 129 ? 9.435 -26.407 -35.118 1.00 72.75 129 ASN A CA 1
ATOM 1056 C C . ASN A 1 129 ? 9.037 -26.663 -36.575 1.00 72.75 129 ASN A C 1
ATOM 1058 O O . ASN A 1 129 ? 9.798 -26.328 -37.471 1.00 72.75 129 ASN A O 1
ATOM 1062 N N . ASP A 1 130 ? 7.848 -27.207 -36.829 1.00 78.38 130 ASP A N 1
ATOM 1063 C CA . ASP A 1 130 ? 7.345 -27.456 -38.185 1.00 78.38 130 ASP A CA 1
ATOM 1064 C C . ASP A 1 130 ? 7.069 -26.150 -38.947 1.00 78.38 130 ASP A C 1
ATOM 1066 O O . ASP A 1 130 ? 7.150 -26.121 -40.173 1.00 78.38 130 ASP A O 1
ATOM 1070 N N . THR A 1 131 ? 6.752 -25.062 -38.238 1.00 80.31 131 THR A N 1
ATOM 1071 C CA . THR A 1 131 ? 6.582 -23.728 -38.835 1.00 80.31 131 THR A CA 1
ATOM 1072 C C . THR A 1 131 ? 7.934 -23.043 -39.030 1.00 80.31 131 THR A C 1
ATOM 1074 O O . THR A 1 131 ? 8.182 -22.488 -40.095 1.00 80.31 131 THR A O 1
ATOM 1077 N N . LEU A 1 132 ? 8.835 -23.146 -38.049 1.00 77.50 132 LEU A N 1
ATOM 1078 C CA . LEU A 1 132 ? 10.184 -22.589 -38.106 1.00 77.50 132 LEU A CA 1
ATOM 1079 C C . LEU A 1 132 ? 11.038 -23.264 -39.189 1.00 77.50 132 LEU A C 1
ATOM 1081 O O . LEU A 1 132 ? 11.791 -22.581 -39.859 1.00 77.50 132 LEU A O 1
ATOM 1085 N N . LYS A 1 133 ? 10.877 -24.571 -39.428 1.00 80.06 133 LYS A N 1
ATOM 1086 C CA . LYS A 1 133 ? 11.571 -25.309 -40.503 1.00 80.06 133 LYS A CA 1
ATOM 1087 C C . LYS A 1 133 ? 11.181 -24.882 -41.917 1.00 80.06 133 LYS A C 1
ATOM 1089 O O . LYS A 1 133 ? 11.889 -25.206 -42.859 1.00 80.06 133 LYS A O 1
ATOM 1094 N N . LYS A 1 134 ? 10.035 -24.215 -42.080 1.00 82.44 134 LYS A N 1
ATOM 1095 C CA . LYS A 1 134 ? 9.634 -23.624 -43.369 1.00 82.44 134 LYS A CA 1
ATOM 1096 C C . LYS A 1 134 ? 10.342 -22.297 -43.624 1.00 82.44 134 LYS A C 1
ATOM 1098 O O . LYS A 1 134 ? 10.233 -21.746 -44.716 1.00 82.44 134 LYS A O 1
ATOM 1103 N N . PHE A 1 135 ? 10.995 -21.751 -42.602 1.00 78.31 135 PHE A N 1
ATOM 1104 C CA . PHE A 1 135 ? 11.870 -20.616 -42.771 1.00 78.31 135 PHE A CA 1
ATOM 1105 C C . PHE A 1 135 ? 13.207 -21.111 -43.314 1.00 78.31 135 PHE A C 1
ATOM 1107 O O . PHE A 1 135 ? 13.839 -21.970 -42.706 1.00 78.31 135 PHE A O 1
ATOM 1114 N N . GLU A 1 136 ? 13.621 -20.569 -44.452 1.00 80.69 136 GLU A N 1
ATOM 1115 C CA . GLU A 1 136 ? 14.898 -20.877 -45.086 1.00 80.69 136 GLU A CA 1
ATOM 1116 C C . GLU A 1 136 ? 15.834 -19.694 -44.841 1.00 80.69 136 GLU A C 1
ATOM 1118 O O . GLU A 1 136 ? 15.850 -18.731 -45.616 1.00 80.69 136 GLU A O 1
ATOM 1123 N N . PRO A 1 137 ? 16.606 -19.717 -43.741 1.00 67.62 137 PRO A N 1
ATOM 1124 C CA . PRO A 1 137 ? 17.437 -18.587 -43.359 1.00 67.62 137 PRO A CA 1
ATOM 1125 C C . PRO A 1 137 ? 18.540 -18.307 -44.393 1.00 67.62 137 PRO A C 1
ATOM 1127 O O . PRO A 1 137 ? 19.059 -17.196 -44.437 1.00 67.62 137 PRO A O 1
ATOM 1130 N N . ASP A 1 138 ? 18.844 -19.257 -45.284 1.00 73.25 138 ASP A N 1
ATOM 1131 C CA . ASP A 1 138 ? 19.798 -19.054 -46.372 1.00 73.25 138 ASP A CA 1
ATOM 1132 C C . ASP A 1 138 ? 19.327 -18.036 -47.430 1.00 73.25 138 ASP A C 1
ATOM 1134 O O . ASP A 1 138 ? 20.155 -17.376 -48.058 1.00 73.25 138 ASP A O 1
ATOM 1138 N N . VAL A 1 139 ? 18.015 -17.796 -47.553 1.00 76.06 139 VAL A N 1
ATOM 1139 C CA . VAL A 1 139 ? 17.458 -16.739 -48.420 1.00 76.06 139 VAL A CA 1
ATOM 1140 C C . VAL A 1 139 ? 17.938 -15.345 -47.984 1.00 76.06 139 VAL A C 1
ATOM 1142 O O . VAL A 1 139 ? 18.014 -14.429 -48.805 1.00 76.06 139 VAL A O 1
ATOM 1145 N N . LEU A 1 140 ? 18.326 -15.180 -46.711 1.00 68.88 140 LEU A N 1
ATOM 1146 C CA . LEU A 1 140 ? 18.923 -13.941 -46.209 1.00 68.88 140 LEU A CA 1
ATOM 1147 C C . LEU A 1 140 ? 20.308 -13.670 -46.822 1.00 68.88 140 LEU A C 1
ATOM 1149 O O . LEU A 1 140 ? 20.677 -12.509 -46.966 1.00 68.88 140 LEU A O 1
ATOM 1153 N N . PHE A 1 141 ? 21.078 -14.694 -47.211 1.00 69.00 141 PHE A N 1
ATOM 1154 C CA . PHE A 1 141 ? 22.432 -14.491 -47.750 1.00 69.00 141 PHE A CA 1
ATOM 1155 C C . PHE A 1 141 ? 22.456 -13.771 -49.070 1.00 69.00 141 PHE A C 1
ATOM 1157 O O . PHE A 1 141 ? 23.250 -12.855 -49.267 1.00 69.00 141 PHE A O 1
ATOM 1164 N N . GLU A 1 142 ? 21.620 -14.240 -49.982 1.00 72.38 142 GLU A N 1
ATOM 1165 C CA . GLU A 1 142 ? 21.682 -13.811 -51.370 1.00 72.38 142 GLU A CA 1
ATOM 1166 C C . GLU A 1 142 ? 20.998 -12.458 -51.569 1.00 72.38 142 GLU A C 1
ATOM 1168 O O . GLU A 1 142 ? 21.275 -11.765 -52.545 1.00 72.38 142 GLU A O 1
ATOM 1173 N N . LYS A 1 143 ? 20.107 -12.077 -50.643 1.00 68.56 143 LYS A N 1
ATOM 1174 C CA . LYS A 1 143 ? 19.117 -11.015 -50.872 1.00 68.56 143 LYS A CA 1
ATOM 1175 C C . LYS A 1 143 ? 19.148 -9.883 -49.849 1.00 68.56 143 LYS A C 1
ATOM 1177 O O . LYS A 1 143 ? 18.519 -8.851 -50.077 1.00 68.56 143 LYS A O 1
ATOM 1182 N N . VAL A 1 144 ? 19.866 -10.029 -48.731 1.00 66.25 144 VAL A N 1
ATOM 1183 C CA . VAL A 1 144 ? 20.009 -8.943 -47.750 1.00 66.25 144 VAL A CA 1
ATOM 1184 C C . VAL A 1 144 ? 21.046 -7.935 -48.234 1.00 66.25 144 VAL A C 1
ATOM 1186 O O . VAL A 1 144 ? 22.195 -8.267 -48.523 1.00 66.25 144 VAL A O 1
ATOM 1189 N N . PHE A 1 145 ? 20.641 -6.666 -48.266 1.00 66.06 145 PHE A N 1
ATOM 1190 C CA . PHE A 1 145 ? 21.516 -5.535 -48.552 1.00 66.06 145 PHE A CA 1
ATOM 1191 C C . PHE A 1 145 ? 22.757 -5.544 -47.646 1.00 66.06 145 PHE A C 1
ATOM 1193 O O . PHE A 1 145 ? 22.651 -5.660 -46.423 1.00 66.06 145 PHE A O 1
ATOM 1200 N N . HIS A 1 146 ? 23.941 -5.354 -48.242 1.00 70.81 146 HIS A N 1
ATOM 1201 C CA . HIS A 1 146 ? 25.228 -5.403 -47.537 1.00 70.81 146 HIS A CA 1
ATOM 1202 C C . HIS A 1 146 ? 25.277 -4.571 -46.230 1.00 70.81 146 HIS A C 1
ATOM 1204 O O . HIS A 1 146 ? 25.824 -5.085 -45.249 1.00 70.81 146 HIS A O 1
ATOM 1210 N N . PRO A 1 147 ? 24.667 -3.366 -46.143 1.00 68.69 147 PRO A N 1
ATOM 1211 C CA . PRO A 1 147 ? 24.608 -2.581 -44.905 1.00 68.69 147 PRO A CA 1
ATOM 1212 C C . PRO A 1 147 ? 23.859 -3.239 -43.734 1.00 68.69 147 PRO A C 1
ATOM 1214 O O . PRO A 1 147 ? 24.195 -2.987 -42.582 1.00 68.69 147 PRO A O 1
ATOM 1217 N N . MET A 1 148 ? 22.865 -4.095 -43.993 1.00 79.12 148 MET A N 1
ATOM 1218 C CA . MET A 1 148 ? 22.054 -4.735 -42.942 1.00 79.12 148 MET A CA 1
ATOM 1219 C C . MET A 1 148 ? 22.588 -6.102 -42.517 1.00 79.12 148 MET A C 1
ATOM 1221 O O . MET A 1 148 ? 22.077 -6.706 -41.573 1.00 79.12 148 MET A O 1
ATOM 1225 N N . ARG A 1 149 ? 23.622 -6.598 -43.197 1.00 80.81 149 ARG A N 1
ATOM 1226 C CA . ARG A 1 149 ? 24.179 -7.938 -43.006 1.00 80.81 149 ARG A CA 1
ATOM 1227 C C . ARG A 1 149 ? 24.639 -8.185 -41.561 1.00 80.81 149 ARG A C 1
ATOM 1229 O O . ARG A 1 149 ? 24.324 -9.230 -41.000 1.00 80.81 149 ARG A O 1
ATOM 1236 N N . LEU A 1 150 ? 25.291 -7.199 -40.937 1.00 76.56 150 LEU A N 1
ATOM 1237 C CA . LEU A 1 150 ? 25.754 -7.280 -39.542 1.00 76.56 150 LEU A CA 1
ATOM 1238 C C . LEU A 1 150 ? 24.590 -7.332 -38.542 1.00 76.56 150 LEU A C 1
ATOM 1240 O O . LEU A 1 150 ? 24.555 -8.198 -37.674 1.00 76.56 150 LEU A O 1
ATOM 1244 N N . LEU A 1 151 ? 23.603 -6.444 -38.693 1.00 80.25 151 LEU A N 1
ATOM 1245 C CA . LEU A 1 151 ? 22.419 -6.415 -37.829 1.00 80.25 151 LEU A CA 1
ATOM 1246 C C . LEU A 1 151 ? 21.599 -7.705 -37.963 1.00 80.25 151 LEU A C 1
ATOM 1248 O O . LEU A 1 151 ? 21.168 -8.283 -36.971 1.00 80.25 151 LEU A O 1
ATOM 1252 N N . THR A 1 152 ? 21.433 -8.188 -39.194 1.00 84.75 152 THR A N 1
ATOM 1253 C CA . THR A 1 152 ? 20.739 -9.450 -39.482 1.00 84.75 152 THR A CA 1
ATOM 1254 C C . THR A 1 152 ? 21.480 -10.631 -38.859 1.00 84.75 152 THR A C 1
ATOM 1256 O O . THR A 1 152 ? 20.844 -11.513 -38.284 1.00 84.75 152 THR A O 1
ATOM 1259 N N . SER A 1 153 ? 22.817 -10.627 -38.909 1.00 84.44 153 SER A N 1
ATOM 1260 C CA . SER A 1 153 ? 23.647 -11.625 -38.235 1.00 84.44 153 SER A CA 1
ATOM 1261 C C . SER A 1 153 ? 23.431 -11.617 -36.717 1.00 84.44 153 SER A C 1
ATOM 1263 O O . SER A 1 153 ? 23.185 -12.674 -36.136 1.00 84.44 153 SER A O 1
ATOM 1265 N N . ASP A 1 154 ? 23.452 -10.444 -36.070 1.00 80.62 154 ASP A N 1
ATOM 1266 C CA . ASP A 1 154 ? 23.199 -10.314 -34.624 1.00 80.62 154 ASP A CA 1
ATOM 1267 C C . ASP A 1 154 ? 21.796 -10.818 -34.247 1.00 80.62 154 ASP A C 1
ATOM 1269 O O . ASP A 1 154 ? 21.653 -11.598 -33.306 1.00 80.62 154 ASP A O 1
ATOM 1273 N N . ILE A 1 155 ? 20.767 -10.459 -35.022 1.00 86.75 155 ILE A N 1
ATOM 1274 C CA . ILE A 1 155 ? 19.394 -10.943 -34.816 1.00 86.75 155 ILE A CA 1
ATOM 1275 C C . ILE A 1 155 ? 19.327 -12.472 -34.931 1.00 86.75 155 ILE A C 1
ATOM 1277 O O . ILE A 1 155 ? 18.772 -13.122 -34.046 1.00 86.75 155 ILE A O 1
ATOM 1281 N N . CYS A 1 156 ? 19.924 -13.063 -35.971 1.00 86.12 156 CYS A N 1
ATOM 1282 C CA . CYS A 1 156 ? 19.936 -14.517 -36.167 1.00 86.12 156 CYS A CA 1
ATOM 1283 C C . CYS A 1 156 ? 20.675 -15.244 -35.033 1.00 86.12 156 CYS A C 1
ATOM 1285 O O . CYS A 1 156 ? 20.188 -16.259 -34.532 1.00 86.12 156 CYS A O 1
ATOM 1287 N N . ALA A 1 157 ? 21.804 -14.696 -34.570 1.00 82.19 157 ALA A N 1
ATOM 1288 C CA . ALA A 1 157 ? 22.539 -15.239 -33.431 1.00 82.19 157 ALA A CA 1
ATOM 1289 C C . ALA A 1 157 ? 21.691 -15.195 -32.151 1.00 82.19 157 ALA A C 1
ATOM 1291 O O . ALA A 1 157 ? 21.663 -16.151 -31.381 1.00 82.19 157 ALA A O 1
ATOM 1292 N N . ARG A 1 158 ? 20.939 -14.116 -31.923 1.00 85.12 158 ARG A N 1
ATOM 1293 C CA . ARG A 1 158 ? 20.043 -14.011 -30.763 1.00 85.12 158 ARG A CA 1
ATOM 1294 C C . ARG A 1 158 ? 18.860 -14.964 -30.854 1.00 85.12 158 ARG A C 1
ATOM 1296 O O . ARG A 1 158 ? 18.553 -15.615 -29.861 1.00 85.12 158 ARG A O 1
ATOM 1303 N N . ILE A 1 159 ? 18.249 -15.111 -32.031 1.00 88.06 159 ILE A N 1
ATOM 1304 C CA . ILE A 1 159 ? 17.190 -16.102 -32.275 1.00 88.06 159 ILE A CA 1
ATOM 1305 C C . ILE A 1 159 ? 17.710 -17.502 -31.952 1.00 88.06 159 ILE A C 1
ATOM 1307 O O . ILE A 1 159 ? 17.123 -18.187 -31.119 1.00 88.06 159 ILE A O 1
ATOM 1311 N N . GLY A 1 160 ? 18.845 -17.908 -32.528 1.00 82.88 160 GLY A N 1
ATOM 1312 C CA . GLY A 1 160 ? 19.415 -19.227 -32.261 1.00 82.88 160 GLY A CA 1
ATOM 1313 C C . GLY A 1 160 ? 19.787 -19.434 -30.785 1.00 82.88 160 GLY A C 1
ATOM 1314 O O . GLY A 1 160 ? 19.641 -20.538 -30.272 1.00 82.88 160 GLY A O 1
ATOM 1315 N N . PHE A 1 161 ? 20.214 -18.386 -30.072 1.00 80.19 161 PHE A N 1
ATOM 1316 C CA . PHE A 1 161 ? 20.543 -18.466 -28.647 1.00 80.19 161 PHE A CA 1
ATOM 1317 C C . PHE A 1 161 ? 19.288 -18.617 -27.785 1.00 80.19 161 PHE A C 1
ATOM 1319 O O . PHE A 1 161 ? 19.245 -19.419 -26.862 1.00 80.19 161 PHE A O 1
ATOM 1326 N N . VAL A 1 162 ? 18.224 -17.887 -28.096 1.00 80.25 162 VAL A N 1
ATOM 1327 C CA . VAL A 1 162 ? 16.965 -18.005 -27.359 1.00 80.25 162 VAL A CA 1
ATOM 1328 C C . VAL A 1 162 ? 16.296 -19.353 -27.624 1.00 80.25 162 VAL A C 1
ATOM 1330 O O . VAL A 1 162 ? 15.807 -19.999 -26.702 1.00 80.25 162 VAL A O 1
ATOM 1333 N N . LEU A 1 163 ? 16.322 -19.820 -28.872 1.00 82.25 163 LEU A N 1
ATOM 1334 C CA . LEU A 1 163 ? 15.871 -21.160 -29.237 1.00 82.25 163 LEU A CA 1
ATOM 1335 C C . LEU A 1 163 ? 16.728 -22.250 -28.562 1.00 82.25 163 LEU A C 1
ATOM 1337 O O . LEU A 1 163 ? 16.179 -23.284 -28.183 1.00 82.25 163 LEU A O 1
ATOM 1341 N N . TYR A 1 164 ? 18.037 -22.021 -28.365 1.00 75.81 164 TYR A N 1
ATOM 1342 C CA . TYR A 1 164 ? 18.882 -22.880 -27.524 1.00 75.81 164 TYR A CA 1
ATOM 1343 C C . TYR A 1 164 ? 18.266 -22.986 -26.136 1.00 75.81 164 TYR A C 1
ATOM 1345 O O . TYR A 1 164 ? 17.884 -24.071 -25.722 1.00 75.81 164 TYR A O 1
ATOM 1353 N N . LEU A 1 165 ? 18.081 -21.860 -25.451 1.00 74.25 165 LEU A N 1
ATOM 1354 C CA . LEU A 1 165 ? 17.570 -21.845 -24.080 1.00 74.25 165 LEU A CA 1
ATOM 1355 C C . LEU A 1 165 ? 16.168 -22.463 -23.957 1.00 74.25 165 LEU A C 1
ATOM 1357 O O . LEU A 1 165 ? 15.894 -23.167 -22.991 1.00 74.25 165 LEU A O 1
ATOM 1361 N N . LEU A 1 166 ? 15.302 -22.268 -24.954 1.00 74.19 166 LEU A N 1
ATOM 1362 C CA . LEU A 1 166 ? 13.945 -22.825 -24.960 1.00 74.19 166 LEU A CA 1
ATOM 1363 C C . LEU A 1 166 ? 13.891 -24.338 -25.230 1.00 74.19 166 LEU A C 1
ATOM 1365 O O . LEU A 1 166 ? 12.936 -24.998 -24.814 1.00 74.19 166 LEU A O 1
ATOM 1369 N N . PHE A 1 167 ? 14.860 -24.907 -25.956 1.00 71.12 167 PHE A N 1
ATOM 1370 C CA . PHE A 1 167 ? 14.778 -26.300 -26.420 1.00 71.12 167 PHE A CA 1
ATOM 1371 C C . PHE A 1 167 ? 15.921 -27.209 -26.004 1.00 71.12 167 PHE A C 1
ATOM 1373 O O . PHE A 1 167 ? 15.807 -28.421 -26.236 1.00 71.12 167 PHE A O 1
ATOM 1380 N N . TYR A 1 168 ? 16.991 -26.660 -25.437 1.00 63.41 168 TYR A N 1
ATOM 1381 C CA . TYR A 1 168 ? 18.183 -27.404 -25.079 1.00 63.41 168 TYR A CA 1
ATOM 1382 C C . TYR A 1 168 ? 17.881 -28.442 -24.000 1.00 63.41 168 TYR A C 1
ATOM 1384 O O . TYR A 1 168 ? 17.224 -28.180 -22.995 1.00 63.41 168 TYR A O 1
ATOM 1392 N N . ARG A 1 169 ? 18.390 -29.649 -24.233 1.00 61.56 169 ARG A N 1
ATOM 1393 C CA . ARG A 1 169 ? 18.502 -30.719 -23.245 1.00 61.56 169 ARG A CA 1
ATOM 1394 C C . ARG A 1 169 ? 19.946 -31.188 -23.284 1.00 61.56 169 ARG A C 1
ATOM 1396 O O . ARG A 1 169 ? 20.468 -31.450 -24.369 1.00 61.56 169 ARG A O 1
ATOM 1403 N N . SER A 1 170 ? 20.576 -31.299 -22.118 1.00 46.19 170 SER A N 1
ATOM 1404 C CA . SER A 1 170 ? 21.993 -31.667 -21.973 1.00 46.19 170 SER A CA 1
ATOM 1405 C C . SER A 1 170 ? 22.358 -32.978 -22.681 1.00 46.19 170 SER A C 1
ATOM 1407 O O . SER A 1 170 ? 23.476 -33.129 -23.164 1.00 46.19 170 SER A O 1
ATOM 1409 N N . GLU A 1 171 ? 21.402 -33.897 -22.816 1.00 46.47 171 GLU A N 1
ATOM 1410 C CA . GLU A 1 171 ? 21.592 -35.216 -23.429 1.00 46.47 171 GLU A CA 1
ATOM 1411 C C . GLU A 1 171 ? 21.556 -35.211 -24.974 1.00 46.47 171 GLU A C 1
ATOM 1413 O O . GLU A 1 171 ? 21.858 -36.222 -25.604 1.00 46.47 171 GLU A O 1
ATOM 1418 N N . GLU A 1 172 ? 21.217 -34.086 -25.619 1.00 61.25 172 GLU A N 1
ATOM 1419 C CA . GLU A 1 172 ? 20.975 -34.022 -27.072 1.00 61.25 172 GLU A CA 1
ATOM 1420 C C . GLU A 1 172 ? 21.863 -33.013 -27.830 1.00 61.25 172 GLU A C 1
ATOM 1422 O O . GLU A 1 172 ? 21.563 -32.665 -28.974 1.00 61.25 172 GLU A O 1
ATOM 1427 N N . ALA A 1 173 ? 22.992 -32.576 -27.259 1.00 53.19 173 ALA A N 1
ATOM 1428 C CA . ALA A 1 173 ? 23.876 -31.561 -27.857 1.00 53.19 173 ALA A CA 1
ATOM 1429 C C . ALA A 1 173 ? 24.306 -31.860 -29.316 1.00 53.19 173 ALA A C 1
ATOM 1431 O O . ALA A 1 173 ? 24.389 -30.956 -30.146 1.00 53.19 173 ALA A O 1
ATOM 1432 N N . GLN A 1 174 ? 24.506 -33.132 -29.684 1.00 57.91 174 GLN A N 1
ATOM 1433 C CA . GLN A 1 174 ? 24.821 -33.514 -31.071 1.00 57.91 174 GLN A CA 1
ATOM 1434 C C . GLN A 1 174 ? 23.611 -33.453 -32.020 1.00 57.91 174 GLN A C 1
ATOM 1436 O O . GLN A 1 174 ? 23.774 -33.167 -33.207 1.00 57.91 174 GLN A O 1
ATOM 1441 N N . LYS A 1 175 ? 22.391 -33.701 -31.522 1.00 62.22 175 LYS A N 1
ATOM 1442 C CA . LYS A 1 175 ? 21.157 -33.489 -32.301 1.00 62.22 175 LYS A CA 1
ATOM 1443 C C . LYS A 1 175 ? 20.859 -32.001 -32.452 1.00 62.22 175 LYS A C 1
ATOM 1445 O O . LYS A 1 175 ? 20.290 -31.605 -33.462 1.00 62.22 175 LYS A O 1
ATOM 1450 N N . TYR A 1 176 ? 21.285 -31.187 -31.488 1.00 63.44 176 TYR A N 1
ATOM 1451 C CA . TYR A 1 176 ? 21.125 -29.740 -31.512 1.00 63.44 176 TYR A CA 1
ATOM 1452 C C . TYR A 1 176 ? 21.866 -29.089 -32.691 1.00 63.44 176 TYR A C 1
ATOM 1454 O O . TYR A 1 176 ? 21.262 -28.309 -33.426 1.00 63.44 176 TYR A O 1
ATOM 1462 N N . ALA A 1 177 ? 23.119 -29.487 -32.942 1.00 57.62 177 ALA A N 1
ATOM 1463 C CA . ALA A 1 177 ? 23.895 -29.034 -34.103 1.00 57.62 177 ALA A CA 1
ATOM 1464 C C . ALA A 1 177 ? 23.256 -29.421 -35.454 1.00 57.62 177 ALA A C 1
ATOM 1466 O O . ALA A 1 177 ? 23.497 -28.761 -36.455 1.00 57.62 177 ALA A O 1
ATOM 1467 N N . LYS A 1 178 ? 22.422 -30.471 -35.475 1.00 61.69 178 LYS A N 1
ATOM 1468 C CA . LYS A 1 178 ? 21.667 -30.939 -36.653 1.00 61.69 178 LYS A CA 1
ATOM 1469 C C . LYS A 1 178 ? 20.202 -30.479 -36.660 1.00 61.69 178 LYS A C 1
ATOM 1471 O O . LYS A 1 178 ? 19.411 -30.965 -37.464 1.00 61.69 178 LYS A O 1
ATOM 1476 N N . SER A 1 179 ? 19.807 -29.626 -35.716 1.00 66.75 179 SER A N 1
ATOM 1477 C CA . SER A 1 179 ? 18.442 -29.113 -35.601 1.00 66.75 179 SER A CA 1
ATOM 1478 C C . SER A 1 179 ? 18.315 -27.757 -36.289 1.00 66.75 179 SER A C 1
ATOM 1480 O O . SER A 1 179 ? 19.305 -27.039 -36.419 1.00 66.75 179 SER A O 1
ATOM 1482 N N . GLY A 1 180 ? 17.080 -27.355 -36.603 1.00 62.34 180 GLY A N 1
ATOM 1483 C CA . GLY A 1 180 ? 16.787 -26.031 -37.163 1.00 62.34 180 GLY A CA 1
ATOM 1484 C C . GLY A 1 180 ? 17.264 -24.856 -36.302 1.00 62.34 180 GLY A C 1
ATOM 1485 O O . GLY A 1 180 ? 17.269 -23.730 -36.772 1.00 62.34 180 GLY A O 1
ATOM 1486 N N . VAL A 1 181 ? 17.695 -25.083 -35.054 1.00 66.94 181 VAL A N 1
ATOM 1487 C CA . VAL A 1 181 ? 18.309 -24.045 -34.217 1.00 66.94 181 VAL A CA 1
ATOM 1488 C C . VAL A 1 181 ? 19.799 -23.834 -34.518 1.00 66.94 181 VAL A C 1
ATOM 1490 O O . VAL A 1 181 ? 20.276 -22.699 -34.490 1.00 66.94 181 VAL A O 1
ATOM 1493 N N . GLY A 1 182 ? 20.534 -24.903 -34.842 1.00 69.75 182 GLY A N 1
ATOM 1494 C CA . GLY A 1 182 ? 21.925 -24.808 -35.296 1.00 69.75 182 GLY A CA 1
ATOM 1495 C C . GLY A 1 182 ? 22.041 -24.029 -36.608 1.00 69.75 182 GLY A C 1
ATOM 1496 O O . GLY A 1 182 ? 22.956 -23.224 -36.766 1.00 69.75 182 GLY A O 1
ATOM 1497 N N . GLU A 1 183 ? 21.045 -24.173 -37.485 1.00 79.12 183 GLU A N 1
ATOM 1498 C CA . GLU A 1 183 ? 20.951 -23.461 -38.766 1.00 79.12 183 GLU A CA 1
ATOM 1499 C C . GLU A 1 183 ? 20.943 -21.932 -38.588 1.00 79.12 183 GLU A C 1
ATOM 1501 O O . GLU A 1 183 ? 21.637 -21.229 -39.317 1.00 79.12 183 GLU A O 1
ATOM 1506 N N . TRP A 1 184 ? 20.265 -21.390 -37.566 1.00 81.06 184 TRP A N 1
ATOM 1507 C CA . TRP A 1 184 ? 20.270 -19.942 -37.283 1.00 81.06 184 TRP A CA 1
ATOM 1508 C C . TRP A 1 184 ? 21.649 -19.402 -36.898 1.00 81.06 184 TRP A C 1
ATOM 1510 O O . TRP A 1 184 ? 22.000 -18.273 -37.248 1.00 81.06 184 TRP A O 1
ATOM 1520 N N . MET A 1 185 ? 22.444 -20.205 -36.191 1.00 77.62 185 MET A N 1
ATOM 1521 C CA . MET A 1 185 ? 23.819 -19.851 -35.834 1.00 77.62 185 MET A CA 1
ATOM 1522 C C . MET A 1 185 ? 24.748 -19.942 -37.040 1.00 77.62 185 MET A C 1
ATOM 1524 O O . MET A 1 185 ? 25.608 -19.081 -37.220 1.00 77.62 185 MET A O 1
ATOM 1528 N N . GLU A 1 186 ? 24.562 -20.950 -37.891 1.00 80.19 186 GLU A N 1
ATOM 1529 C CA . GLU A 1 186 ? 25.288 -21.046 -39.157 1.00 80.19 186 GLU A CA 1
ATOM 1530 C C . GLU A 1 186 ? 24.963 -19.871 -40.076 1.00 80.19 186 GLU A C 1
ATOM 1532 O O . GLU A 1 186 ? 25.868 -19.312 -40.690 1.00 80.19 186 GLU A O 1
ATOM 1537 N N . VAL A 1 187 ? 23.706 -19.432 -40.107 1.00 81.00 187 VAL A N 1
ATOM 1538 C CA . VAL A 1 187 ? 23.298 -18.239 -40.846 1.00 81.00 187 VAL A CA 1
ATOM 1539 C C . VAL A 1 187 ? 23.922 -16.986 -40.233 1.00 81.00 187 VAL A C 1
ATOM 1541 O O . VAL A 1 187 ? 24.531 -16.184 -40.936 1.00 81.00 187 VAL A O 1
ATOM 1544 N N . ALA A 1 188 ? 23.899 -16.820 -38.913 1.00 78.88 188 ALA A N 1
ATOM 1545 C CA . ALA A 1 188 ? 24.613 -15.705 -38.297 1.00 78.88 188 ALA A CA 1
ATOM 1546 C C . ALA A 1 188 ? 26.100 -15.670 -38.718 1.00 78.88 188 ALA A C 1
ATOM 1548 O O . ALA A 1 188 ? 26.585 -14.617 -39.131 1.00 78.88 188 ALA A O 1
ATOM 1549 N N . LEU A 1 189 ? 26.787 -16.818 -38.733 1.00 77.50 189 LEU A N 1
ATOM 1550 C CA . LEU A 1 189 ? 28.195 -16.933 -39.142 1.00 77.50 189 LEU A CA 1
ATOM 1551 C C . LEU A 1 189 ? 28.441 -16.732 -40.640 1.00 77.50 189 LEU A C 1
ATOM 1553 O O . LEU A 1 189 ? 29.446 -16.148 -41.030 1.00 77.50 189 LEU A O 1
ATOM 1557 N N . LYS A 1 190 ? 27.553 -17.214 -41.508 1.00 82.00 190 LYS A N 1
ATOM 1558 C CA . LYS A 1 190 ? 27.638 -16.933 -42.946 1.00 82.00 190 LYS A CA 1
ATOM 1559 C C . LYS A 1 190 ? 27.395 -15.428 -43.200 1.00 82.00 190 LYS A C 1
ATOM 1561 O O . LYS A 1 190 ? 27.955 -14.861 -44.144 1.00 82.00 190 LYS A O 1
ATOM 1566 N N . LEU A 1 191 ? 26.578 -14.752 -42.372 1.00 76.81 191 LEU A N 1
ATOM 1567 C CA . LEU A 1 191 ? 26.244 -13.323 -42.541 1.00 76.81 191 LEU A CA 1
ATOM 1568 C C . LEU A 1 191 ? 27.388 -12.476 -42.013 1.00 76.81 191 LEU A C 1
ATOM 1570 O O . LEU A 1 191 ? 27.801 -11.524 -42.657 1.00 76.81 191 LEU A O 1
ATOM 1574 N N . ASP A 1 192 ? 27.957 -12.855 -40.890 1.00 77.88 192 ASP A N 1
ATOM 1575 C CA . ASP A 1 192 ? 29.147 -12.228 -40.363 1.00 77.88 192 ASP A CA 1
ATOM 1576 C C . ASP A 1 192 ? 30.024 -13.314 -39.760 1.00 77.88 192 ASP A C 1
ATOM 1578 O O . ASP A 1 192 ? 29.740 -13.846 -38.684 1.00 77.88 192 ASP A O 1
ATOM 1582 N N . ALA A 1 193 ? 31.102 -13.636 -40.476 1.00 76.75 193 ALA A N 1
ATOM 1583 C CA . ALA A 1 193 ? 32.067 -14.628 -40.031 1.00 76.75 193 ALA A CA 1
ATOM 1584 C C . ALA A 1 193 ? 32.668 -14.250 -38.675 1.00 76.75 193 ALA A C 1
ATOM 1586 O O . ALA A 1 193 ? 33.077 -15.152 -37.950 1.00 76.75 193 ALA A O 1
ATOM 1587 N N . ASN A 1 194 ? 32.647 -12.960 -38.316 1.00 67.81 194 ASN A N 1
ATOM 1588 C CA . ASN A 1 194 ? 33.222 -12.395 -37.101 1.00 67.81 194 ASN A CA 1
ATOM 1589 C C . ASN A 1 194 ? 32.171 -12.198 -35.994 1.00 67.81 194 ASN A C 1
ATOM 1591 O O . ASN A 1 194 ? 32.470 -11.580 -34.968 1.00 67.81 194 ASN A O 1
ATOM 1595 N N . ASN A 1 195 ? 30.945 -12.712 -36.162 1.00 69.44 195 ASN A N 1
ATOM 1596 C CA . ASN A 1 195 ? 29.918 -12.616 -35.130 1.00 69.44 195 ASN A CA 1
ATOM 1597 C C . ASN A 1 195 ? 30.336 -13.429 -33.894 1.00 69.44 195 ASN A C 1
ATOM 1599 O O . ASN A 1 195 ? 30.181 -14.652 -33.842 1.00 69.44 195 ASN A O 1
ATOM 1603 N N . GLY A 1 196 ? 30.851 -12.728 -32.881 1.00 59.78 196 GLY A N 1
ATOM 1604 C CA . GLY A 1 196 ? 31.399 -13.336 -31.670 1.00 59.78 196 GLY A CA 1
ATOM 1605 C C . GLY A 1 196 ? 30.394 -14.193 -30.894 1.00 59.78 196 GLY A C 1
ATOM 1606 O O . GLY A 1 196 ? 30.780 -15.221 -30.344 1.00 59.78 196 GLY A O 1
ATOM 1607 N N . LEU A 1 197 ? 29.100 -13.842 -30.899 1.00 60.34 197 LEU A N 1
ATOM 1608 C CA . LEU A 1 197 ? 28.055 -14.638 -30.241 1.00 60.34 197 LEU A CA 1
ATOM 1609 C C . LEU A 1 197 ? 27.820 -15.963 -30.981 1.00 60.34 197 LEU A C 1
ATOM 1611 O O . LEU A 1 197 ? 27.702 -17.018 -30.357 1.00 60.34 197 LEU A O 1
ATOM 1615 N N . ALA A 1 198 ? 27.795 -15.925 -32.313 1.00 60.28 198 ALA A N 1
ATOM 1616 C CA . ALA A 1 198 ? 27.612 -17.116 -33.132 1.00 60.28 198 ALA A CA 1
ATOM 1617 C C . ALA A 1 198 ? 28.852 -18.033 -33.105 1.00 60.28 198 ALA A C 1
ATOM 1619 O O . ALA A 1 198 ? 28.719 -19.255 -33.005 1.00 60.28 198 ALA A O 1
ATOM 1620 N N . GLN A 1 199 ? 30.061 -17.459 -33.100 1.00 57.06 199 GLN A N 1
ATOM 1621 C CA . GLN A 1 199 ? 31.310 -18.209 -32.924 1.00 57.06 199 GLN A CA 1
ATOM 1622 C C . GLN A 1 199 ? 31.378 -18.870 -31.538 1.00 57.06 199 GLN A C 1
ATOM 1624 O O . GLN A 1 199 ? 31.702 -20.054 -31.435 1.00 57.06 199 GLN A O 1
ATOM 1629 N N . PHE A 1 200 ? 31.017 -18.137 -30.479 1.00 54.09 200 PHE A N 1
ATOM 1630 C CA . PHE A 1 200 ? 30.968 -18.651 -29.109 1.00 54.09 200 PHE A CA 1
ATOM 1631 C C . PHE A 1 200 ? 30.016 -19.844 -28.971 1.00 54.09 200 PHE A C 1
ATOM 1633 O O . PHE A 1 200 ? 30.403 -20.894 -28.456 1.00 54.09 200 PHE A O 1
ATOM 1640 N N . ASN A 1 201 ? 28.806 -19.740 -29.519 1.00 55.75 201 ASN A N 1
ATOM 1641 C CA . ASN A 1 201 ? 27.830 -20.829 -29.473 1.00 55.75 201 ASN A CA 1
ATOM 1642 C C . ASN A 1 201 ? 28.254 -22.049 -30.308 1.00 55.75 201 ASN A C 1
ATOM 1644 O O . ASN A 1 201 ? 28.028 -23.186 -29.895 1.00 55.75 201 ASN A O 1
ATOM 1648 N N . ARG A 1 202 ? 28.944 -21.844 -31.437 1.00 60.34 202 ARG A N 1
ATOM 1649 C CA . ARG A 1 202 ? 29.529 -22.933 -32.238 1.00 60.34 202 ARG A CA 1
ATOM 1650 C C . ARG A 1 202 ? 30.653 -23.682 -31.508 1.00 60.34 202 ARG A C 1
ATOM 1652 O O . ARG A 1 202 ? 30.863 -24.876 -31.747 1.00 60.34 202 ARG A O 1
ATOM 1659 N N . MET A 1 203 ? 31.389 -23.001 -30.629 1.00 55.34 203 MET A N 1
ATOM 1660 C CA . MET A 1 203 ? 32.360 -23.657 -29.750 1.00 55.34 203 MET A CA 1
ATOM 1661 C C . MET A 1 203 ? 31.656 -24.512 -28.691 1.00 55.34 203 MET A C 1
ATOM 1663 O O . MET A 1 203 ? 32.076 -25.644 -28.454 1.00 55.34 203 MET A O 1
ATOM 1667 N N . LEU A 1 204 ? 30.554 -24.016 -28.111 1.00 48.41 204 LEU A N 1
ATOM 1668 C CA . LEU A 1 204 ? 29.738 -24.774 -27.153 1.00 48.41 204 LEU A CA 1
ATOM 1669 C C . LEU A 1 204 ? 29.082 -26.014 -27.782 1.00 48.41 204 LEU A C 1
ATOM 1671 O O . LEU A 1 204 ? 28.943 -27.032 -27.110 1.00 48.41 204 LEU A O 1
ATOM 1675 N N . SER A 1 205 ? 28.755 -25.981 -29.078 1.00 53.50 205 SER A N 1
ATOM 1676 C CA . SER A 1 205 ? 28.221 -27.143 -29.806 1.00 53.50 205 SER A CA 1
ATOM 1677 C C . SER A 1 205 ? 29.271 -28.209 -30.166 1.00 53.50 205 SER A C 1
ATOM 1679 O O . SER A 1 205 ? 28.948 -29.179 -30.849 1.00 53.50 205 SER A O 1
ATOM 1681 N N . GLY A 1 206 ? 30.530 -28.057 -29.731 1.00 49.53 206 GLY A N 1
ATOM 1682 C CA . GLY A 1 206 ? 31.582 -29.073 -29.884 1.00 49.53 206 GLY A CA 1
ATOM 1683 C C . GLY A 1 206 ? 32.274 -29.109 -31.253 1.00 49.53 206 GLY A C 1
ATOM 1684 O O . GLY A 1 206 ? 33.074 -30.007 -31.524 1.00 49.53 206 GLY A O 1
ATOM 1685 N N . THR A 1 207 ? 32.010 -28.138 -32.128 1.00 48.56 207 THR A N 1
ATOM 1686 C CA . THR A 1 207 ? 32.607 -28.058 -33.471 1.00 48.56 207 THR A CA 1
ATOM 1687 C C . THR A 1 207 ? 34.012 -27.448 -33.418 1.00 48.56 207 THR A C 1
ATOM 1689 O O . THR A 1 207 ? 34.175 -26.231 -33.376 1.00 48.56 207 THR A O 1
ATOM 1692 N N . LYS A 1 208 ? 35.054 -28.289 -33.440 1.00 42.09 208 LYS A N 1
ATOM 1693 C CA . LYS A 1 208 ? 36.467 -27.863 -33.443 1.00 42.09 208 LYS A CA 1
ATOM 1694 C C . LYS A 1 208 ? 36.856 -27.211 -34.781 1.00 42.09 208 LYS A C 1
ATOM 1696 O O . LYS A 1 208 ? 37.113 -27.920 -35.750 1.00 42.09 208 LYS A O 1
ATOM 1701 N N . LYS A 1 209 ? 36.973 -25.881 -34.841 1.00 45.25 209 LYS A N 1
ATOM 1702 C CA . LYS A 1 209 ? 37.709 -25.188 -35.917 1.00 45.25 209 LYS A CA 1
ATOM 1703 C C . LYS A 1 209 ? 38.608 -24.104 -35.309 1.00 45.25 209 LYS A C 1
ATOM 1705 O O . LYS A 1 209 ? 38.135 -23.326 -34.491 1.00 45.25 209 LYS A O 1
ATOM 1710 N N . LYS A 1 210 ? 39.896 -24.085 -35.681 1.00 46.41 210 LYS A N 1
ATOM 1711 C CA . LYS A 1 210 ? 40.838 -22.997 -35.350 1.00 46.41 210 LYS A CA 1
ATOM 1712 C C . LYS A 1 210 ? 40.401 -21.723 -36.084 1.00 46.41 210 LYS A C 1
ATOM 1714 O O . LYS A 1 210 ? 40.131 -21.805 -37.281 1.00 46.41 210 LYS A O 1
ATOM 1719 N N . ILE A 1 211 ? 40.337 -20.598 -35.375 1.00 46.31 211 ILE A N 1
ATOM 1720 C CA . ILE A 1 211 ? 40.060 -19.261 -35.925 1.00 46.31 211 ILE A CA 1
ATOM 1721 C C . ILE A 1 211 ? 41.407 -18.549 -36.087 1.00 46.31 211 ILE A C 1
ATOM 1723 O O . ILE A 1 211 ? 42.245 -18.625 -35.191 1.00 46.31 211 ILE A O 1
ATOM 1727 N N . SER A 1 212 ? 41.651 -17.926 -37.237 1.00 45.44 212 SER A N 1
ATOM 1728 C CA . SER A 1 212 ? 42.903 -17.224 -37.545 1.00 45.44 212 SER A CA 1
ATOM 1729 C C . SER A 1 212 ? 42.837 -15.732 -37.188 1.00 45.44 212 SER A C 1
ATOM 1731 O O . SER A 1 212 ? 41.768 -15.128 -37.185 1.00 45.44 212 SER A O 1
ATOM 1733 N N . THR A 1 213 ? 43.990 -15.106 -36.937 1.00 39.09 213 THR A N 1
ATOM 1734 C CA . THR A 1 213 ? 44.140 -13.680 -36.572 1.00 39.09 213 THR A CA 1
ATOM 1735 C C . THR A 1 213 ? 43.540 -12.698 -37.587 1.00 39.09 213 THR A C 1
ATOM 1737 O O . THR A 1 213 ? 43.115 -11.608 -37.217 1.00 39.09 213 THR A O 1
ATOM 1740 N N . ALA A 1 214 ? 43.436 -13.080 -38.862 1.00 46.84 214 ALA A N 1
ATOM 1741 C CA . ALA A 1 214 ? 42.806 -12.255 -39.895 1.00 46.84 214 ALA A CA 1
ATOM 1742 C C . ALA A 1 214 ? 41.263 -12.217 -39.801 1.00 46.84 214 ALA A C 1
ATOM 1744 O O . ALA A 1 214 ? 40.641 -11.296 -40.333 1.00 46.84 214 ALA A O 1
ATOM 1745 N N . GLU A 1 215 ? 40.647 -13.183 -39.108 1.00 43.25 215 GLU A N 1
ATOM 1746 C CA . GLU A 1 215 ? 39.190 -13.341 -38.958 1.00 43.25 215 GLU A CA 1
ATOM 1747 C C . GLU A 1 215 ? 38.621 -12.579 -37.740 1.00 43.25 215 GLU A C 1
ATOM 1749 O O . GLU A 1 215 ? 37.437 -12.674 -37.451 1.00 43.25 215 GLU A O 1
ATOM 1754 N N . LEU A 1 216 ? 39.424 -11.791 -37.012 1.00 45.28 216 LEU A N 1
ATOM 1755 C CA . LEU A 1 216 ? 38.977 -11.002 -35.844 1.00 45.28 216 LEU A CA 1
ATOM 1756 C C . LEU A 1 216 ? 39.004 -9.483 -36.096 1.00 45.28 216 LEU A C 1
ATOM 1758 O O . LEU A 1 216 ? 39.162 -8.674 -35.183 1.00 45.28 216 LEU A O 1
ATOM 1762 N N . ASN A 1 217 ? 38.859 -9.069 -37.355 1.00 41.03 217 ASN A N 1
ATOM 1763 C CA . ASN A 1 217 ? 39.055 -7.680 -37.766 1.00 41.03 217 ASN A CA 1
ATOM 1764 C C . ASN A 1 217 ? 37.797 -6.814 -37.515 1.00 41.03 217 ASN A C 1
ATOM 1766 O O . ASN A 1 217 ? 36.880 -6.771 -38.339 1.00 41.03 217 ASN A O 1
ATOM 1770 N N . PHE A 1 218 ? 37.744 -6.106 -36.379 1.00 44.94 218 PHE A N 1
ATOM 1771 C CA . PHE A 1 218 ? 36.639 -5.207 -36.011 1.00 44.94 218 PHE A CA 1
ATOM 1772 C C . PHE A 1 218 ? 36.928 -3.750 -36.419 1.00 44.94 218 PHE A C 1
ATOM 1774 O O . PHE A 1 218 ? 37.765 -3.070 -35.828 1.00 44.94 218 PHE A O 1
ATOM 1781 N N . ARG A 1 219 ? 36.202 -3.231 -37.420 1.00 41.53 219 ARG A N 1
ATOM 1782 C CA . ARG A 1 219 ? 36.300 -1.832 -37.880 1.00 41.53 219 ARG A CA 1
ATOM 1783 C C . ARG A 1 219 ? 35.314 -0.925 -37.126 1.00 41.53 219 ARG A C 1
ATOM 1785 O O . ARG A 1 219 ? 34.174 -0.798 -37.558 1.00 41.53 219 ARG A O 1
ATOM 1792 N N . ASN A 1 220 ? 35.732 -0.347 -35.992 1.00 41.03 220 ASN A N 1
ATOM 1793 C CA . ASN A 1 220 ? 35.441 1.036 -35.544 1.00 41.03 220 ASN A CA 1
ATOM 1794 C C . ASN A 1 220 ? 35.775 1.268 -34.055 1.00 41.03 220 ASN A C 1
ATOM 1796 O O . ASN A 1 220 ? 35.519 0.423 -33.194 1.00 41.03 220 ASN A O 1
ATOM 1800 N N . ASP A 1 221 ? 36.323 2.461 -33.811 1.00 51.34 221 ASP A N 1
ATOM 1801 C CA . ASP A 1 221 ? 37.176 2.902 -32.701 1.00 51.34 221 ASP A CA 1
ATOM 1802 C C . ASP A 1 221 ? 36.452 3.062 -31.344 1.00 51.34 221 ASP A C 1
ATOM 1804 O O . ASP A 1 221 ? 35.586 3.916 -31.169 1.00 51.34 221 ASP A O 1
ATOM 1808 N N . SER A 1 222 ? 36.850 2.262 -30.352 1.00 48.25 222 SER A N 1
ATOM 1809 C CA . SER A 1 222 ? 36.848 2.650 -28.937 1.00 48.25 222 SER A CA 1
ATOM 1810 C C . SER A 1 222 ? 37.998 1.918 -28.239 1.00 48.25 222 SER A C 1
ATOM 1812 O O . SER A 1 222 ? 38.308 0.770 -28.568 1.00 48.25 222 SER A O 1
ATOM 1814 N N . SER A 1 223 ? 38.667 2.567 -27.287 1.00 43.88 223 SER A N 1
ATOM 1815 C CA . SER A 1 223 ? 39.783 1.991 -26.516 1.00 43.88 223 SER A CA 1
ATOM 1816 C C . SER A 1 223 ? 39.410 0.662 -25.838 1.00 43.88 223 SER A C 1
ATOM 1818 O O . SER A 1 223 ? 40.225 -0.255 -25.778 1.00 43.88 223 SER A O 1
ATOM 1820 N N . ILE A 1 224 ? 38.142 0.516 -25.443 1.00 42.59 224 ILE A N 1
ATOM 1821 C CA . ILE A 1 224 ? 37.554 -0.718 -24.902 1.00 42.59 224 ILE A CA 1
ATOM 1822 C C . ILE A 1 224 ? 37.483 -1.831 -25.966 1.00 42.59 224 ILE A C 1
ATOM 1824 O O . ILE A 1 224 ? 37.708 -2.995 -25.651 1.00 42.59 224 ILE A O 1
ATOM 1828 N N . ARG A 1 225 ? 37.234 -1.506 -27.243 1.00 52.78 225 ARG A N 1
ATOM 1829 C CA . ARG A 1 225 ? 37.181 -2.490 -28.342 1.00 52.78 225 ARG A CA 1
ATOM 1830 C C . ARG A 1 225 ? 38.556 -2.988 -28.776 1.00 52.78 225 ARG A C 1
ATOM 1832 O O . ARG A 1 225 ? 38.688 -4.179 -29.031 1.00 52.78 225 ARG A O 1
ATOM 1839 N N . ARG A 1 226 ? 39.581 -2.122 -28.813 1.00 48.41 226 ARG A N 1
ATOM 1840 C CA . ARG A 1 226 ? 40.978 -2.569 -29.022 1.00 48.41 226 ARG A CA 1
ATOM 1841 C C . ARG A 1 226 ? 41.426 -3.508 -27.910 1.00 48.41 226 ARG A C 1
ATOM 1843 O O . ARG A 1 226 ? 42.063 -4.514 -28.189 1.00 48.41 226 ARG A O 1
ATOM 1850 N N . PHE A 1 227 ? 41.037 -3.205 -26.675 1.00 48.31 227 PHE A N 1
ATOM 1851 C CA . PHE A 1 227 ? 41.322 -4.052 -25.524 1.00 48.31 227 PHE A CA 1
ATOM 1852 C C . PHE A 1 227 ? 40.596 -5.407 -25.599 1.00 48.31 227 PHE A C 1
ATOM 1854 O O . PHE A 1 227 ? 41.211 -6.441 -25.369 1.00 48.31 227 PHE A O 1
ATOM 1861 N N . ILE A 1 228 ? 39.320 -5.421 -26.005 1.00 48.09 228 ILE A N 1
ATOM 1862 C CA . ILE A 1 228 ? 38.544 -6.653 -26.224 1.00 48.09 228 ILE A CA 1
ATOM 1863 C C . ILE A 1 228 ? 39.139 -7.514 -27.347 1.00 48.09 228 ILE A C 1
ATOM 1865 O O . ILE A 1 228 ? 39.260 -8.723 -27.180 1.00 48.09 228 ILE A O 1
ATOM 1869 N N . ALA A 1 229 ? 39.527 -6.907 -28.470 1.00 50.34 229 ALA A N 1
ATOM 1870 C CA . ALA A 1 229 ? 40.155 -7.620 -29.579 1.00 50.34 229 ALA A CA 1
ATOM 1871 C C . ALA A 1 229 ? 41.503 -8.230 -29.162 1.00 50.34 229 ALA A C 1
ATOM 1873 O O . ALA A 1 229 ? 41.747 -9.394 -29.452 1.00 50.34 229 ALA A O 1
ATOM 1874 N N . TYR A 1 230 ? 42.314 -7.483 -28.407 1.00 51.34 230 TYR A N 1
ATOM 1875 C CA . TYR A 1 230 ? 43.588 -7.958 -27.869 1.00 51.34 230 TYR A CA 1
ATOM 1876 C C . TYR A 1 230 ? 43.401 -9.108 -26.865 1.00 51.34 230 TYR A C 1
ATOM 1878 O O . TYR A 1 230 ? 44.068 -10.127 -26.969 1.00 51.34 230 TYR A O 1
ATOM 1886 N N . ALA A 1 231 ? 42.441 -9.003 -25.941 1.00 49.22 231 ALA A N 1
ATOM 1887 C CA . ALA A 1 231 ? 42.131 -10.075 -24.992 1.00 49.22 231 ALA A CA 1
ATOM 1888 C C . ALA A 1 231 ? 41.605 -11.343 -25.690 1.00 49.22 231 ALA A C 1
ATOM 1890 O O . ALA A 1 231 ? 41.981 -12.453 -25.329 1.00 49.22 231 ALA A O 1
ATOM 1891 N N . LEU A 1 232 ? 40.762 -11.193 -26.718 1.00 49.16 232 LEU A N 1
ATOM 1892 C CA . LEU A 1 232 ? 40.284 -12.316 -27.530 1.00 49.16 232 LEU A CA 1
ATOM 1893 C C . LEU A 1 232 ? 41.407 -12.944 -28.367 1.00 49.16 232 LEU A C 1
ATOM 1895 O O . LEU A 1 232 ? 41.434 -14.160 -28.528 1.00 49.16 232 LEU A O 1
ATOM 1899 N N . GLU A 1 233 ? 42.343 -12.143 -28.870 1.00 55.34 233 GLU A N 1
ATOM 1900 C CA . GLU A 1 233 ? 43.528 -12.613 -29.589 1.00 55.34 233 GLU A CA 1
ATOM 1901 C C . GLU A 1 233 ? 44.465 -13.419 -28.675 1.00 55.34 233 GLU A C 1
ATOM 1903 O O . GLU A 1 233 ? 44.904 -14.505 -29.061 1.00 55.34 233 GLU A O 1
ATOM 1908 N N . THR A 1 234 ? 44.701 -12.956 -27.444 1.00 51.84 234 THR A N 1
ATOM 1909 C CA . THR A 1 234 ? 45.454 -13.693 -26.414 1.00 51.84 234 THR A CA 1
ATOM 1910 C C . THR A 1 234 ? 44.752 -15.004 -26.043 1.00 51.84 234 THR A C 1
ATOM 1912 O O . THR A 1 234 ? 45.379 -16.065 -26.034 1.00 51.84 234 THR A O 1
ATOM 1915 N N . LEU A 1 235 ? 43.424 -14.967 -25.879 1.00 49.75 235 LEU A N 1
ATOM 1916 C CA . LEU A 1 235 ? 42.586 -16.132 -25.577 1.00 49.75 235 LEU A CA 1
ATOM 1917 C C . LEU A 1 235 ? 42.536 -17.185 -26.700 1.00 49.75 235 LEU A C 1
ATOM 1919 O O . LEU A 1 235 ? 42.329 -18.370 -26.442 1.00 49.75 235 LEU A O 1
ATOM 1923 N N . VAL A 1 236 ? 42.652 -16.775 -27.963 1.00 49.75 236 VAL A N 1
ATOM 1924 C CA . VAL A 1 236 ? 42.604 -17.692 -29.116 1.00 49.75 236 VAL A CA 1
ATOM 1925 C C . VAL A 1 236 ? 43.976 -18.304 -29.403 1.00 49.75 236 VAL A C 1
ATOM 1927 O O . VAL A 1 236 ? 44.051 -19.440 -29.879 1.00 49.75 236 VAL A O 1
ATOM 1930 N N . ASN A 1 237 ? 45.054 -17.579 -29.095 1.00 55.41 237 ASN A N 1
ATOM 1931 C CA . ASN A 1 237 ? 46.417 -17.986 -29.425 1.00 55.41 237 ASN A CA 1
ATOM 1932 C C . ASN A 1 237 ? 47.207 -18.577 -28.246 1.00 55.41 237 ASN A C 1
ATOM 1934 O O . ASN A 1 237 ? 48.268 -19.159 -28.485 1.00 55.41 237 ASN A O 1
ATOM 1938 N N . SER A 1 238 ? 46.725 -18.474 -27.001 1.00 55.22 238 SER A N 1
ATOM 1939 C CA . SER A 1 238 ? 47.427 -19.061 -25.854 1.00 55.22 238 SER A CA 1
ATOM 1940 C C . SER A 1 238 ? 47.359 -20.599 -25.877 1.00 55.22 238 SER A C 1
ATOM 1942 O O . SER A 1 238 ? 46.270 -21.179 -25.947 1.00 55.22 238 SER A O 1
ATOM 1944 N N . PRO A 1 239 ? 48.506 -21.302 -25.810 1.00 58.56 239 PRO A N 1
ATOM 1945 C CA . PRO A 1 239 ? 48.550 -22.762 -25.778 1.00 58.56 239 PRO A CA 1
ATOM 1946 C C . PRO A 1 239 ? 48.171 -23.348 -24.406 1.00 58.56 239 PRO A C 1
ATOM 1948 O O . PRO A 1 239 ? 48.053 -24.569 -24.290 1.00 58.56 239 PRO A O 1
ATOM 1951 N N . ASN A 1 240 ? 47.999 -22.514 -23.372 1.00 65.25 240 ASN A N 1
ATOM 1952 C CA . ASN A 1 240 ? 47.881 -22.956 -21.987 1.00 65.25 240 ASN A CA 1
ATOM 1953 C C . ASN A 1 240 ? 46.447 -22.799 -21.451 1.00 65.25 240 ASN A C 1
ATOM 1955 O O . ASN A 1 240 ? 45.957 -21.702 -21.206 1.00 65.25 240 ASN A O 1
ATOM 1959 N N . HIS A 1 241 ? 45.757 -23.924 -21.255 1.00 54.41 241 HIS A N 1
ATOM 1960 C CA . HIS A 1 241 ? 44.310 -23.972 -21.010 1.00 54.41 241 HIS A CA 1
ATOM 1961 C C . HIS A 1 241 ? 43.861 -23.381 -19.655 1.00 54.41 241 HIS A C 1
ATOM 1963 O O . HIS A 1 241 ? 42.671 -23.126 -19.472 1.00 54.41 241 HIS A O 1
ATOM 1969 N N . GLN A 1 242 ? 44.796 -23.184 -18.721 1.00 59.22 242 GLN A N 1
ATOM 1970 C CA . GLN A 1 242 ? 44.538 -22.698 -17.361 1.00 59.22 242 GLN A CA 1
ATOM 1971 C C . GLN A 1 242 ? 44.561 -21.159 -17.282 1.00 59.22 242 GLN A C 1
ATOM 1973 O O . GLN A 1 242 ? 43.675 -20.568 -16.676 1.00 59.22 242 GLN A O 1
ATOM 1978 N N . GLU A 1 243 ? 45.480 -20.504 -18.001 1.00 53.59 243 GLU A N 1
ATOM 1979 C CA . GLU A 1 243 ? 45.499 -19.037 -18.180 1.00 53.59 243 GLU A CA 1
ATOM 1980 C C . GLU A 1 243 ? 44.250 -18.549 -18.944 1.00 53.59 243 GLU A C 1
ATOM 1982 O O . GLU A 1 243 ? 43.699 -17.486 -18.659 1.00 53.59 243 GLU A O 1
ATOM 1987 N N . LEU A 1 244 ? 43.725 -19.388 -19.849 1.00 51.66 244 LEU A N 1
ATOM 1988 C CA . LEU A 1 244 ? 42.491 -19.118 -20.592 1.00 51.66 244 LEU A CA 1
ATOM 1989 C C . LEU A 1 244 ? 41.236 -19.051 -19.713 1.00 51.66 244 LEU A C 1
ATOM 1991 O O . LEU A 1 244 ? 40.263 -18.412 -20.113 1.00 51.66 244 LEU A O 1
ATOM 1995 N N . GLU A 1 245 ? 41.194 -19.729 -18.563 1.00 54.31 245 GLU A N 1
ATOM 1996 C CA . GLU A 1 245 ? 40.021 -19.687 -17.680 1.00 54.31 245 GLU A CA 1
ATOM 1997 C C . GLU A 1 245 ? 39.916 -18.352 -16.945 1.00 54.31 245 GLU A C 1
ATOM 1999 O O . GLU A 1 245 ? 38.832 -17.769 -16.904 1.00 54.31 245 GLU A O 1
ATOM 2004 N N . GLU A 1 246 ? 41.037 -17.834 -16.446 1.00 55.31 246 GLU A N 1
ATOM 2005 C CA . GLU A 1 246 ? 41.095 -16.548 -15.747 1.00 55.31 246 GLU A CA 1
ATOM 2006 C C . GLU A 1 246 ? 40.803 -15.384 -16.697 1.00 55.31 246 GLU A C 1
ATOM 2008 O O . GLU A 1 246 ? 39.987 -14.516 -16.381 1.00 55.31 246 GLU A O 1
ATOM 2013 N N . GLU A 1 247 ? 41.375 -15.401 -17.905 1.00 52.00 247 GLU A N 1
ATOM 2014 C CA . GLU A 1 247 ? 41.088 -14.390 -18.926 1.00 52.00 247 GLU A CA 1
ATOM 2015 C C . GLU A 1 247 ? 39.639 -14.475 -19.436 1.00 52.00 247 GLU A C 1
ATOM 2017 O O . GLU A 1 247 ? 38.993 -13.443 -19.631 1.00 52.00 247 GLU A O 1
ATOM 2022 N N . ARG A 1 248 ? 39.068 -15.683 -19.591 1.00 53.97 248 ARG A N 1
ATOM 2023 C CA . ARG A 1 248 ? 37.643 -15.865 -19.938 1.00 53.97 248 ARG A CA 1
ATOM 2024 C C . ARG A 1 248 ? 36.722 -15.354 -18.844 1.00 53.97 248 ARG A C 1
ATOM 2026 O O . ARG A 1 248 ? 35.707 -14.729 -19.154 1.00 53.97 248 ARG A O 1
ATOM 2033 N N . ASP A 1 249 ? 37.033 -15.649 -17.589 1.00 55.50 249 ASP A N 1
ATOM 2034 C CA . ASP A 1 249 ? 36.241 -15.211 -16.445 1.00 55.50 249 ASP A CA 1
ATOM 2035 C C . ASP A 1 249 ? 36.323 -13.687 -16.280 1.00 55.50 249 ASP A C 1
ATOM 2037 O O . ASP A 1 249 ? 35.302 -13.014 -16.125 1.00 55.50 249 ASP A O 1
ATOM 2041 N N . PHE A 1 250 ? 37.512 -13.108 -16.448 1.00 53.28 250 PHE A N 1
ATOM 2042 C CA . PHE A 1 250 ? 37.714 -11.662 -16.464 1.00 53.28 250 PHE A CA 1
ATOM 2043 C C . PHE A 1 250 ? 36.987 -10.978 -17.631 1.00 53.28 250 PHE A C 1
ATOM 2045 O O . PHE A 1 250 ? 36.360 -9.932 -17.449 1.00 53.28 250 PHE A O 1
ATOM 2052 N N . PHE A 1 251 ? 37.003 -11.572 -18.826 1.00 50.78 251 PHE A N 1
ATOM 2053 C CA . PHE A 1 251 ? 36.304 -11.046 -19.997 1.00 50.78 251 PHE A CA 1
ATOM 2054 C C . PHE A 1 251 ? 34.780 -11.122 -19.840 1.00 50.78 251 PHE A C 1
ATOM 2056 O O . PHE A 1 251 ? 34.082 -10.145 -20.116 1.00 50.78 251 PHE A O 1
ATOM 2063 N N . LYS A 1 252 ? 34.255 -12.233 -19.302 1.00 52.38 252 LYS A N 1
ATOM 2064 C CA . LYS A 1 252 ? 32.845 -12.351 -18.894 1.00 52.38 252 LYS A CA 1
ATOM 2065 C C . LYS A 1 252 ? 32.479 -11.269 -17.881 1.00 52.38 252 LYS A C 1
ATOM 2067 O O . LYS A 1 252 ? 31.473 -10.584 -18.069 1.00 52.38 252 LYS A O 1
ATOM 2072 N N . LYS A 1 253 ? 33.310 -11.055 -16.857 1.00 53.25 253 LYS A N 1
ATOM 2073 C CA . LYS A 1 253 ? 33.134 -9.984 -15.862 1.00 53.25 253 LYS A CA 1
ATOM 2074 C C . LYS A 1 253 ? 33.171 -8.590 -16.505 1.00 53.25 253 LYS A C 1
ATOM 2076 O O . LYS A 1 253 ? 32.348 -7.752 -16.158 1.00 53.25 253 LYS A O 1
ATOM 2081 N N . SER A 1 254 ? 34.041 -8.355 -17.487 1.00 47.66 254 SER A N 1
ATOM 2082 C CA . SER A 1 254 ? 34.223 -7.059 -18.164 1.00 47.66 254 SER A CA 1
ATOM 2083 C C . SER A 1 254 ? 33.111 -6.718 -19.161 1.00 47.66 254 SER A C 1
ATOM 2085 O O . SER A 1 254 ? 32.668 -5.569 -19.222 1.00 47.66 254 SER A O 1
ATOM 2087 N N . ILE A 1 255 ? 32.601 -7.702 -19.908 1.00 49.03 255 ILE A N 1
ATOM 2088 C CA . ILE A 1 255 ? 31.381 -7.533 -20.712 1.00 49.03 255 ILE A CA 1
ATOM 2089 C C . ILE A 1 255 ? 30.207 -7.245 -19.784 1.00 49.03 255 ILE A C 1
ATOM 2091 O O . ILE A 1 255 ? 29.526 -6.246 -19.982 1.00 49.03 255 ILE A O 1
ATOM 2095 N N . THR A 1 256 ? 30.044 -8.032 -18.715 1.00 50.44 256 THR A N 1
ATOM 2096 C CA . THR A 1 256 ? 29.005 -7.796 -17.699 1.00 50.44 256 THR A CA 1
ATOM 2097 C C . THR A 1 256 ? 29.111 -6.382 -17.110 1.00 50.44 256 THR A C 1
ATOM 2099 O O . THR A 1 256 ? 28.102 -5.711 -16.905 1.00 50.44 256 THR A O 1
ATOM 2102 N N . TYR A 1 257 ? 30.332 -5.883 -16.894 1.00 45.47 257 TYR A N 1
ATOM 2103 C CA . TYR A 1 257 ? 30.587 -4.558 -16.330 1.00 45.47 257 TYR A CA 1
ATOM 2104 C C . TYR A 1 257 ? 30.330 -3.406 -17.315 1.00 45.47 257 TYR A C 1
ATOM 2106 O O . TYR A 1 257 ? 29.705 -2.416 -16.937 1.00 45.47 257 TYR A O 1
ATOM 2114 N N . SER A 1 258 ? 30.781 -3.517 -18.569 1.00 45.69 258 SER A N 1
ATOM 2115 C CA . SER A 1 258 ? 30.586 -2.478 -19.596 1.00 45.69 258 SER A CA 1
ATOM 2116 C C . SER A 1 258 ? 29.125 -2.363 -20.025 1.00 45.69 258 SER A C 1
ATOM 2118 O O . SER A 1 258 ? 28.600 -1.252 -20.120 1.00 45.69 258 SER A O 1
ATOM 2120 N N . ASP A 1 259 ? 28.440 -3.499 -20.151 1.00 49.03 259 ASP A N 1
ATOM 2121 C CA . ASP A 1 259 ? 26.993 -3.548 -20.289 1.00 49.03 259 ASP A CA 1
ATOM 2122 C C . ASP A 1 259 ? 26.311 -2.843 -19.108 1.00 49.03 259 ASP A C 1
ATOM 2124 O O . ASP A 1 259 ? 25.410 -2.040 -19.324 1.00 49.03 259 ASP A O 1
ATOM 2128 N N . SER A 1 260 ? 26.800 -3.015 -17.874 1.00 51.88 260 SER A N 1
ATOM 2129 C CA . SER A 1 260 ? 26.229 -2.343 -16.700 1.00 51.88 260 SER A CA 1
ATOM 2130 C C . SER A 1 260 ? 26.269 -0.808 -16.759 1.00 51.88 260 SER A C 1
ATOM 2132 O O . SER A 1 260 ? 25.429 -0.176 -16.134 1.00 51.88 260 SER A O 1
ATOM 2134 N N . LEU A 1 261 ? 27.180 -0.168 -17.504 1.00 41.88 261 LEU A N 1
ATOM 2135 C CA . LEU A 1 261 ? 27.279 1.303 -17.523 1.00 41.88 261 LEU A CA 1
ATOM 2136 C C . LEU A 1 261 ? 26.171 1.977 -18.349 1.00 41.88 261 LEU A C 1
ATOM 2138 O O . LEU A 1 261 ? 25.713 3.055 -17.981 1.00 41.88 261 LEU A O 1
ATOM 2142 N N . VAL A 1 262 ? 25.717 1.337 -19.431 1.00 48.88 262 VAL A N 1
ATOM 2143 C CA . VAL A 1 262 ? 24.573 1.805 -20.240 1.00 48.88 262 VAL A CA 1
ATOM 2144 C C . VAL A 1 262 ? 23.269 1.126 -19.799 1.00 48.88 262 VAL A C 1
ATOM 2146 O O . VAL A 1 262 ? 22.212 1.754 -19.844 1.00 48.88 262 VAL A O 1
ATOM 2149 N N . LYS A 1 263 ? 23.332 -0.123 -19.311 1.00 55.19 263 LYS A N 1
ATOM 2150 C CA . LYS A 1 263 ? 22.172 -0.863 -18.792 1.00 55.19 263 LYS A CA 1
ATOM 2151 C C . LYS A 1 263 ? 21.683 -0.339 -17.452 1.00 55.19 263 LYS A C 1
ATOM 2153 O O . LYS A 1 263 ? 20.481 -0.186 -17.316 1.00 55.19 263 LYS A O 1
ATOM 2158 N N . LYS A 1 264 ? 22.553 0.013 -16.494 1.00 60.12 264 LYS A N 1
ATOM 2159 C CA . LYS A 1 264 ? 22.101 0.456 -15.159 1.00 60.12 264 LYS A CA 1
ATOM 2160 C C . LYS A 1 264 ? 21.152 1.655 -15.214 1.00 60.12 264 LYS A C 1
ATOM 2162 O O . LYS A 1 264 ? 20.131 1.588 -14.546 1.00 60.12 264 LYS A O 1
ATOM 2167 N N . PRO A 1 265 ? 21.399 2.721 -16.000 1.00 59.56 265 PRO A N 1
ATOM 2168 C CA . PRO A 1 265 ? 20.427 3.808 -16.128 1.00 59.56 265 PRO A CA 1
ATOM 2169 C C . PRO A 1 265 ? 19.076 3.363 -16.713 1.00 59.56 265 PRO A C 1
ATOM 2171 O O . PRO A 1 265 ? 18.034 3.830 -16.262 1.00 59.56 265 PRO A O 1
ATOM 2174 N N . LEU A 1 266 ? 19.076 2.448 -17.692 1.00 60.44 266 LEU A N 1
ATOM 2175 C CA . LEU A 1 266 ? 17.852 1.914 -18.305 1.00 60.44 266 LEU A CA 1
ATOM 2176 C C . LEU A 1 266 ? 17.102 0.960 -17.367 1.00 60.44 266 LEU A C 1
ATOM 2178 O O . LEU A 1 266 ? 15.883 1.048 -17.268 1.00 60.44 266 LEU A O 1
ATOM 21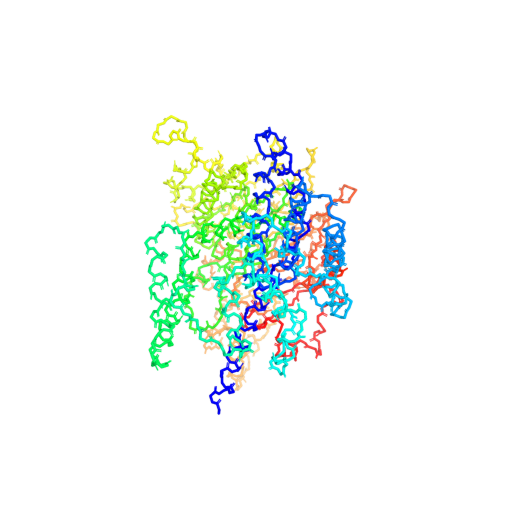82 N N . GLU A 1 267 ? 17.821 0.097 -16.652 1.00 64.69 267 GLU A N 1
ATOM 2183 C CA . GLU A 1 267 ? 17.298 -0.780 -15.603 1.00 64.69 267 GLU A CA 1
ATOM 2184 C C . GLU A 1 267 ? 16.707 0.045 -14.462 1.00 64.69 267 GLU A C 1
ATOM 2186 O O . GLU A 1 267 ? 15.575 -0.191 -14.063 1.00 64.69 267 GLU A O 1
ATOM 2191 N N . ILE A 1 268 ? 17.426 1.060 -13.973 1.00 69.19 268 ILE A N 1
ATOM 2192 C CA . ILE A 1 268 ? 16.926 1.973 -12.942 1.00 69.19 268 ILE A CA 1
ATOM 2193 C C . ILE A 1 268 ? 15.648 2.656 -13.430 1.00 69.19 268 ILE A C 1
ATOM 2195 O O . ILE A 1 268 ? 14.666 2.650 -12.701 1.00 69.19 268 ILE A O 1
ATOM 2199 N N . ASN A 1 269 ? 15.605 3.187 -14.656 1.00 67.81 269 ASN A N 1
ATOM 2200 C CA . ASN A 1 269 ? 14.384 3.801 -15.188 1.00 67.81 269 ASN A CA 1
ATOM 2201 C C . ASN A 1 269 ? 13.226 2.786 -15.288 1.00 67.81 269 ASN A C 1
ATOM 2203 O O . ASN A 1 269 ? 12.101 3.084 -14.890 1.00 67.81 269 ASN A O 1
ATOM 2207 N N . TYR A 1 270 ? 13.518 1.560 -15.730 1.00 66.50 270 TYR A N 1
ATOM 2208 C CA . TYR A 1 270 ? 12.548 0.466 -15.764 1.00 66.50 270 TYR A CA 1
ATOM 2209 C C . TYR A 1 270 ? 12.002 0.126 -14.371 1.00 66.50 270 TYR A C 1
ATOM 2211 O O . TYR A 1 270 ? 10.800 -0.060 -14.223 1.00 66.50 270 TYR A O 1
ATOM 2219 N N . TYR A 1 271 ? 12.847 0.093 -13.338 1.00 72.75 271 TYR A N 1
ATOM 2220 C CA . TYR A 1 271 ? 12.406 -0.154 -11.965 1.00 72.75 271 TYR A CA 1
ATOM 2221 C C . TYR A 1 271 ? 11.728 1.067 -11.333 1.00 72.75 271 TYR A C 1
ATOM 2223 O O . TYR A 1 271 ? 10.842 0.906 -10.504 1.00 72.75 271 TYR A O 1
ATOM 2231 N N . LEU A 1 272 ? 12.091 2.296 -11.695 1.00 75.94 272 LEU A N 1
ATOM 2232 C CA . LEU A 1 272 ? 11.467 3.508 -11.152 1.00 75.94 272 LEU A CA 1
ATOM 2233 C C . LEU A 1 272 ? 10.077 3.775 -11.741 1.00 75.94 272 LEU A C 1
ATOM 2235 O O . LEU A 1 272 ? 9.218 4.338 -11.061 1.00 75.94 272 LEU A O 1
ATOM 2239 N N . SER A 1 273 ? 9.851 3.374 -12.992 1.00 66.50 273 SER A N 1
ATOM 2240 C CA . SER A 1 273 ? 8.557 3.474 -13.666 1.00 66.50 273 SER A CA 1
ATOM 2241 C C . SER A 1 273 ? 8.275 2.224 -14.503 1.00 66.50 273 SER A C 1
ATOM 2243 O O . SER A 1 273 ? 8.211 2.321 -15.736 1.00 66.50 273 SER A O 1
ATOM 2245 N N . PRO A 1 274 ? 8.079 1.056 -13.858 1.00 60.81 274 PRO A N 1
ATOM 2246 C CA . PRO A 1 274 ? 7.520 -0.098 -14.540 1.00 60.81 274 PRO A CA 1
ATOM 2247 C C . PRO A 1 274 ? 6.149 0.285 -15.104 1.00 60.81 274 PRO A C 1
ATOM 2249 O O . PRO A 1 274 ? 5.521 1.256 -14.663 1.00 60.81 274 PRO A O 1
ATOM 2252 N N . ASP A 1 275 ? 5.681 -0.446 -16.113 1.00 57.31 275 ASP A N 1
ATOM 2253 C CA . ASP A 1 275 ? 4.343 -0.211 -16.648 1.00 57.31 275 ASP A CA 1
ATOM 2254 C C . ASP A 1 275 ? 3.321 -0.287 -15.511 1.00 57.31 275 ASP A C 1
ATOM 2256 O O . ASP A 1 275 ? 3.308 -1.239 -14.728 1.00 57.31 275 ASP A O 1
ATOM 2260 N N . LYS A 1 276 ? 2.502 0.765 -15.391 1.00 60.00 276 LYS A N 1
ATOM 2261 C CA . LYS A 1 276 ? 1.599 0.945 -14.255 1.00 60.00 276 LYS A CA 1
ATOM 2262 C C . LYS A 1 276 ? 0.675 -0.262 -14.156 1.00 60.00 276 LYS A C 1
ATOM 2264 O O . LYS A 1 276 ? -0.199 -0.435 -15.012 1.00 60.00 276 LYS A O 1
ATOM 2269 N N . LYS A 1 277 ? 0.815 -1.055 -13.087 1.00 71.19 277 LYS A N 1
ATOM 2270 C CA . LYS A 1 277 ? -0.270 -1.927 -12.631 1.00 71.19 277 LYS A CA 1
ATOM 2271 C C . LYS A 1 277 ? -1.504 -1.037 -12.535 1.00 71.19 277 LYS A C 1
ATOM 2273 O O . LYS A 1 277 ? -1.428 0.068 -11.993 1.00 71.19 277 LYS A O 1
ATOM 2278 N N . LYS A 1 278 ? -2.614 -1.448 -13.155 1.00 79.69 278 LYS A N 1
ATOM 2279 C CA . LYS A 1 278 ? -3.813 -0.607 -13.203 1.00 79.69 278 LYS A CA 1
ATOM 2280 C C . LYS A 1 278 ? -4.211 -0.277 -11.766 1.00 79.69 278 LYS A C 1
ATOM 2282 O O . LYS A 1 278 ? -4.610 -1.172 -11.024 1.00 79.69 278 LYS A O 1
ATOM 2287 N N . LYS A 1 279 ? -4.076 0.997 -11.387 1.00 85.94 279 LYS A N 1
ATOM 2288 C CA . LYS A 1 279 ? -4.489 1.478 -10.072 1.00 85.94 279 LYS A CA 1
ATOM 2289 C C . LYS A 1 279 ? -5.992 1.274 -9.976 1.00 85.94 279 LYS A C 1
ATOM 2291 O O . LYS A 1 279 ? -6.748 1.758 -10.820 1.00 85.94 279 LYS A O 1
ATOM 2296 N N . ARG A 1 280 ? -6.400 0.496 -8.990 1.00 90.38 280 ARG A N 1
ATOM 2297 C CA . ARG A 1 280 ? -7.800 0.265 -8.658 1.00 90.38 280 ARG A CA 1
ATOM 2298 C C . ARG A 1 280 ? -8.074 0.992 -7.375 1.00 90.38 280 ARG A C 1
ATOM 2300 O O . ARG A 1 280 ? -7.218 0.980 -6.500 1.00 90.38 280 ARG A O 1
ATOM 2307 N N . ASP A 1 281 ? -9.244 1.597 -7.285 1.00 96.56 281 ASP A N 1
ATOM 2308 C CA . ASP A 1 281 ? -9.636 2.262 -6.059 1.00 96.56 281 ASP A CA 1
ATOM 2309 C C . ASP A 1 281 ? -9.636 1.238 -4.922 1.00 96.56 281 ASP A C 1
ATOM 2311 O O . ASP A 1 281 ? -10.201 0.150 -5.051 1.00 96.56 281 ASP A O 1
ATOM 2315 N N . GLY A 1 282 ? -8.923 1.544 -3.845 1.00 97.44 282 GLY A N 1
ATOM 2316 C CA . GLY A 1 282 ? -8.607 0.551 -2.834 1.00 97.44 282 GLY A CA 1
ATOM 2317 C C . GLY A 1 282 ? -7.623 1.031 -1.780 1.00 97.44 282 GLY A C 1
ATOM 2318 O O . GLY A 1 282 ? -7.114 2.151 -1.820 1.00 97.44 282 GLY A O 1
ATOM 2319 N N . LEU A 1 283 ? -7.346 0.147 -0.830 1.00 98.44 283 LEU A N 1
ATOM 2320 C CA . LEU A 1 283 ? -6.361 0.338 0.227 1.00 98.44 283 LEU A CA 1
ATOM 2321 C C . LEU A 1 283 ? -5.479 -0.904 0.303 1.00 98.44 283 LEU A C 1
ATOM 2323 O O . LEU A 1 283 ? -5.973 -2.020 0.462 1.00 98.44 283 LEU A O 1
ATOM 2327 N N . LEU A 1 284 ? -4.173 -0.692 0.212 1.00 98.12 284 LEU A N 1
ATOM 2328 C CA . LEU A 1 284 ? -3.167 -1.732 0.339 1.00 98.12 284 LEU A CA 1
ATOM 2329 C C . LEU A 1 284 ? -2.351 -1.499 1.608 1.00 98.12 284 LEU A C 1
ATOM 2331 O O . LEU A 1 284 ? -1.802 -0.415 1.836 1.00 98.12 284 LEU A O 1
ATOM 2335 N N . PHE A 1 285 ? -2.273 -2.541 2.426 1.00 98.25 285 PHE A N 1
ATOM 2336 C CA . PHE A 1 285 ? -1.469 -2.556 3.634 1.00 98.25 285 PHE A CA 1
ATOM 2337 C C . PHE A 1 285 ? -0.079 -3.076 3.290 1.00 98.25 285 PHE A C 1
ATOM 2339 O O . PHE A 1 285 ? 0.094 -4.198 2.815 1.00 98.25 285 PHE A O 1
ATOM 2346 N N . LEU A 1 286 ? 0.917 -2.235 3.544 1.00 97.38 286 LEU A N 1
ATOM 2347 C CA . LEU A 1 286 ? 2.328 -2.534 3.335 1.00 97.38 286 LEU A CA 1
ATOM 2348 C C . LEU A 1 286 ? 3.078 -2.566 4.667 1.00 97.38 286 LEU A C 1
ATOM 2350 O O . LEU A 1 286 ? 4.304 -2.528 4.651 1.00 97.38 286 LEU A O 1
ATOM 2354 N N . LYS A 1 287 ? 2.358 -2.616 5.798 1.00 94.75 287 LYS A N 1
ATOM 2355 C CA . LYS A 1 287 ? 2.898 -2.588 7.161 1.00 94.75 287 LYS A CA 1
ATOM 2356 C C . LYS A 1 287 ? 2.628 -3.897 7.897 1.00 94.75 287 LYS A C 1
ATOM 2358 O O . LYS A 1 287 ? 1.495 -4.374 7.912 1.00 94.75 287 LYS A O 1
ATOM 2363 N N . ARG A 1 288 ? 3.666 -4.449 8.534 1.00 91.44 288 ARG A N 1
ATOM 2364 C CA . ARG A 1 288 ? 3.561 -5.647 9.386 1.00 91.44 288 ARG A CA 1
ATOM 2365 C C . ARG A 1 288 ? 3.746 -5.331 10.866 1.00 91.44 288 ARG A C 1
ATOM 2367 O O . ARG A 1 288 ? 2.867 -5.647 11.664 1.00 91.44 288 ARG A O 1
ATOM 2374 N N . TRP A 1 289 ? 4.880 -4.731 11.220 1.00 88.38 289 TRP A N 1
ATOM 2375 C CA . TRP A 1 289 ? 5.250 -4.469 12.612 1.00 88.38 289 TRP A CA 1
ATOM 2376 C C . TRP A 1 289 ? 5.276 -2.980 12.935 1.00 88.38 289 TRP A C 1
ATOM 2378 O O . TRP A 1 289 ? 5.590 -2.158 12.070 1.00 88.38 289 TRP A O 1
ATOM 2388 N N . SER A 1 290 ? 4.982 -2.670 14.195 1.00 82.50 290 SER A N 1
ATOM 2389 C CA . SER A 1 290 ? 5.112 -1.335 14.771 1.00 82.50 290 SER A CA 1
ATOM 2390 C C . SER A 1 290 ? 6.523 -1.029 15.276 1.00 82.50 290 SER A C 1
ATOM 2392 O O . SER A 1 290 ? 7.353 -1.923 15.512 1.00 82.50 290 SER A O 1
ATOM 2394 N N . SER A 1 291 ? 6.759 0.260 15.538 1.00 81.06 291 SER A N 1
ATOM 2395 C CA . SER A 1 291 ? 7.910 0.784 16.269 1.00 81.06 291 SER A CA 1
ATOM 2396 C C . SER A 1 291 ? 9.258 0.573 15.563 1.00 81.06 291 SER A C 1
ATOM 2398 O O . SER A 1 291 ? 9.363 0.192 14.401 1.00 81.06 291 SER A O 1
ATOM 2400 N N . SER A 1 292 ? 10.342 0.809 16.301 1.00 82.69 292 SER A N 1
ATOM 2401 C CA . SER A 1 292 ? 11.733 0.658 15.854 1.00 82.69 292 SER A CA 1
ATOM 2402 C C . SER A 1 292 ? 12.195 -0.796 15.695 1.00 82.69 292 SER A C 1
ATOM 2404 O O . SER A 1 292 ? 13.318 -1.037 15.246 1.00 82.69 292 SER A O 1
ATOM 2406 N N . SER A 1 293 ? 11.347 -1.772 16.040 1.00 81.81 293 SER A N 1
ATOM 2407 C CA . SER A 1 293 ? 11.695 -3.196 16.040 1.00 81.81 293 SER A CA 1
ATOM 2408 C C . SER A 1 293 ? 12.223 -3.719 14.693 1.00 81.81 293 SER A C 1
ATOM 2410 O O . SER A 1 293 ? 13.222 -4.447 14.730 1.00 81.81 293 SER A O 1
ATOM 2412 N N . PRO A 1 294 ? 11.705 -3.298 13.511 1.00 84.50 294 PRO A N 1
ATOM 2413 C CA . PRO A 1 294 ? 12.245 -3.739 12.223 1.00 84.50 294 PRO A CA 1
ATOM 2414 C C . PRO A 1 294 ? 13.699 -3.323 11.995 1.00 84.50 294 PRO A C 1
ATOM 2416 O O . PRO A 1 294 ? 14.419 -3.957 11.226 1.00 84.50 294 PRO A O 1
ATOM 2419 N N . ARG A 1 295 ? 14.161 -2.273 12.685 1.00 85.94 295 ARG A N 1
ATOM 2420 C CA . ARG A 1 295 ? 15.519 -1.752 12.538 1.00 85.94 295 ARG A CA 1
ATOM 2421 C C . ARG A 1 295 ? 16.537 -2.446 13.436 1.00 85.94 295 ARG A C 1
ATOM 2423 O O . ARG A 1 295 ? 17.738 -2.295 13.212 1.00 85.94 295 ARG A O 1
ATOM 2430 N N . VAL A 1 296 ? 16.087 -3.201 14.439 1.00 83.50 296 VAL A N 1
ATOM 2431 C CA . VAL A 1 296 ? 16.980 -3.914 15.355 1.00 83.50 296 VAL A CA 1
ATOM 2432 C C . VAL A 1 296 ? 17.606 -5.100 14.611 1.00 83.50 296 VAL A C 1
ATOM 2434 O O . VAL A 1 296 ? 16.884 -6.022 14.226 1.00 83.50 296 VAL A O 1
ATOM 2437 N N . PRO A 1 297 ? 18.937 -5.125 14.406 1.00 78.19 297 PRO A N 1
ATOM 2438 C CA . PRO A 1 297 ? 19.585 -6.226 13.708 1.00 78.19 297 PRO A CA 1
ATOM 2439 C C . PRO A 1 297 ? 19.445 -7.516 14.521 1.00 78.19 297 PRO A C 1
ATOM 2441 O O . PRO A 1 297 ? 19.723 -7.533 15.722 1.00 78.19 297 PRO A O 1
ATOM 2444 N N . ARG A 1 298 ? 19.039 -8.611 13.868 1.00 72.88 298 ARG A N 1
ATOM 2445 C CA . ARG A 1 298 ? 18.890 -9.927 14.506 1.00 72.88 298 ARG A CA 1
ATOM 2446 C C . ARG A 1 298 ? 19.824 -10.964 13.879 1.00 72.88 298 ARG A C 1
ATOM 2448 O O . ARG A 1 298 ? 20.040 -10.920 12.671 1.00 72.88 298 ARG A O 1
ATOM 2455 N N . PRO A 1 299 ? 20.349 -11.923 14.665 1.00 68.44 299 PRO A N 1
ATOM 2456 C CA . PRO A 1 299 ? 21.205 -12.998 14.153 1.00 68.44 299 PRO A CA 1
ATOM 2457 C C . PRO A 1 299 ? 20.496 -14.024 13.247 1.00 68.44 299 PRO A C 1
ATOM 2459 O O . PRO A 1 299 ? 21.148 -14.947 12.769 1.00 68.44 299 PRO A O 1
ATOM 2462 N N . THR A 1 300 ? 19.174 -13.933 13.063 1.00 58.53 300 THR A N 1
ATOM 2463 C CA . THR A 1 300 ? 18.344 -14.963 12.417 1.00 58.53 300 THR A CA 1
ATOM 2464 C C . THR A 1 300 ? 17.870 -14.553 11.016 1.00 58.53 300 THR A C 1
ATOM 2466 O O . THR A 1 300 ? 17.866 -13.377 10.663 1.00 58.53 300 THR A O 1
ATOM 2469 N N . THR A 1 301 ? 17.420 -15.530 10.220 1.00 55.12 301 THR A N 1
ATOM 2470 C CA . THR A 1 301 ? 16.828 -15.362 8.874 1.00 55.12 301 THR A CA 1
ATOM 2471 C C . THR A 1 301 ? 15.500 -14.590 8.858 1.00 55.12 301 THR A C 1
ATOM 2473 O O . THR A 1 301 ? 14.982 -14.268 7.790 1.00 55.12 301 THR A O 1
ATOM 2476 N N . PHE A 1 302 ? 14.959 -14.236 10.026 1.00 65.81 302 PHE A N 1
ATOM 2477 C CA . PHE A 1 302 ? 13.717 -13.484 10.156 1.00 65.81 302 PHE A CA 1
ATOM 2478 C C . PHE A 1 302 ? 13.959 -12.002 9.860 1.00 65.81 302 PHE A C 1
ATOM 2480 O O . PHE A 1 302 ? 14.368 -11.232 10.731 1.00 65.81 302 PHE A O 1
ATOM 2487 N N . LYS A 1 303 ? 13.675 -11.587 8.623 1.00 73.31 303 LYS A N 1
ATOM 2488 C CA . LYS A 1 303 ? 13.605 -10.165 8.276 1.00 73.31 303 LYS A CA 1
ATOM 2489 C C . LYS A 1 303 ? 12.298 -9.588 8.801 1.00 73.31 303 LYS A C 1
ATOM 2491 O O . LYS A 1 303 ? 11.234 -9.805 8.223 1.00 73.31 303 LYS A O 1
ATOM 2496 N N . MET A 1 304 ? 12.387 -8.849 9.900 1.00 83.25 304 MET A N 1
ATOM 2497 C CA . MET A 1 304 ? 11.291 -7.998 10.341 1.00 83.25 304 MET A CA 1
ATOM 2498 C C . MET A 1 304 ? 11.098 -6.880 9.322 1.00 83.25 304 MET A C 1
ATOM 2500 O O . MET A 1 304 ? 12.072 -6.255 8.919 1.00 83.25 304 MET A O 1
ATOM 2504 N N . ARG A 1 305 ? 9.853 -6.654 8.905 1.00 89.50 305 ARG A N 1
ATOM 2505 C CA . ARG A 1 305 ? 9.498 -5.568 7.993 1.00 89.50 305 ARG A CA 1
ATOM 2506 C C . ARG A 1 305 ? 8.580 -4.583 8.698 1.00 89.50 305 ARG A C 1
ATOM 2508 O O . ARG A 1 305 ? 7.645 -5.007 9.381 1.00 89.50 305 ARG A O 1
ATOM 2515 N N . GLY A 1 306 ? 8.861 -3.295 8.538 1.00 93.12 306 GLY A N 1
ATOM 2516 C CA . GLY A 1 306 ? 7.946 -2.229 8.938 1.00 93.12 306 GLY A CA 1
ATOM 2517 C C . GLY A 1 306 ? 6.916 -1.980 7.844 1.00 93.12 306 GLY A C 1
ATOM 2518 O O . GLY A 1 306 ? 6.295 -2.925 7.346 1.00 93.12 306 GLY A O 1
ATOM 2519 N N . GLY A 1 307 ? 6.754 -0.710 7.476 1.00 96.06 307 GLY A N 1
ATOM 2520 C CA . GLY A 1 307 ? 6.156 -0.298 6.215 1.00 96.06 307 GLY A CA 1
ATOM 2521 C C . GLY A 1 307 ? 5.238 0.901 6.369 1.00 96.06 307 GLY A C 1
ATOM 2522 O O . GLY A 1 307 ? 5.573 1.838 7.081 1.00 96.06 307 GLY A O 1
ATOM 2523 N N . GLY A 1 308 ? 4.086 0.855 5.705 1.00 97.62 308 GLY A N 1
ATOM 2524 C CA . GLY A 1 308 ? 3.078 1.916 5.718 1.00 97.62 308 GLY A CA 1
ATOM 2525 C C . GLY A 1 308 ? 1.810 1.489 4.985 1.00 97.62 308 GLY A C 1
ATOM 2526 O O . GLY A 1 308 ? 1.524 0.294 4.857 1.00 97.62 308 GLY A O 1
ATOM 2527 N N . TYR A 1 309 ? 1.066 2.453 4.458 1.00 98.56 309 TYR A N 1
ATOM 2528 C CA . TYR A 1 309 ? -0.160 2.195 3.701 1.00 98.56 309 TYR A CA 1
ATOM 2529 C C . TYR A 1 309 ? -0.141 2.939 2.370 1.00 98.56 309 TYR A C 1
ATOM 2531 O O . TYR A 1 309 ? 0.519 3.970 2.230 1.00 98.56 309 TYR A O 1
ATOM 2539 N N . ILE A 1 310 ? -0.900 2.447 1.394 1.00 98.44 310 ILE A N 1
ATOM 2540 C CA . ILE A 1 310 ? -1.198 3.207 0.181 1.00 98.44 310 ILE A CA 1
ATOM 2541 C C . ILE A 1 310 ? -2.684 3.106 -0.152 1.00 98.44 310 ILE A C 1
ATOM 2543 O O . ILE A 1 310 ? -3.247 2.018 -0.265 1.00 98.44 310 ILE A O 1
ATOM 2547 N N . VAL A 1 311 ? -3.326 4.264 -0.290 1.00 98.56 311 VAL A N 1
ATOM 2548 C CA . VAL A 1 311 ? -4.695 4.388 -0.795 1.00 98.56 311 VAL A CA 1
ATOM 2549 C C . VAL A 1 311 ? -4.616 4.715 -2.274 1.00 98.56 311 VAL A C 1
ATOM 2551 O O . VAL A 1 311 ? -3.999 5.704 -2.668 1.00 98.56 311 VAL A O 1
ATOM 2554 N N . PHE A 1 312 ? -5.268 3.904 -3.091 1.00 97.75 312 PHE A N 1
ATOM 2555 C CA . PHE A 1 312 ? -5.514 4.224 -4.483 1.00 97.75 312 PHE A CA 1
ATOM 2556 C C . PHE A 1 312 ? -6.922 4.803 -4.608 1.00 97.75 312 PHE A C 1
ATOM 2558 O O . PHE A 1 312 ? -7.889 4.199 -4.150 1.00 97.75 312 PHE A O 1
ATOM 2565 N N . TRP A 1 313 ? -7.043 5.989 -5.196 1.00 97.06 313 TRP A N 1
ATOM 2566 C CA . TRP A 1 313 ? -8.335 6.635 -5.429 1.00 97.06 313 TRP A CA 1
ATOM 2567 C C . TRP A 1 313 ? -8.279 7.493 -6.684 1.00 97.06 313 TRP A C 1
ATOM 2569 O O . TRP A 1 313 ? -7.377 8.319 -6.818 1.00 97.06 313 TRP A O 1
ATOM 2579 N N . ASN A 1 314 ? -9.206 7.303 -7.624 1.00 93.75 314 ASN A N 1
ATOM 2580 C CA . ASN A 1 314 ? -9.263 8.050 -8.882 1.00 93.75 314 ASN A CA 1
ATOM 2581 C C . ASN A 1 314 ? -7.915 8.071 -9.625 1.00 93.75 314 ASN A C 1
ATOM 2583 O O . ASN A 1 314 ? -7.456 9.104 -10.119 1.00 93.75 314 ASN A O 1
ATOM 2587 N N . ASN A 1 315 ? -7.256 6.906 -9.693 1.00 92.94 315 ASN A N 1
ATOM 2588 C CA . ASN A 1 315 ? -5.934 6.725 -10.309 1.00 92.94 315 ASN A CA 1
ATOM 2589 C C . ASN A 1 315 ? -4.792 7.524 -9.628 1.00 92.94 315 ASN A C 1
ATOM 2591 O O . ASN A 1 315 ? -3.707 7.682 -10.201 1.00 92.94 315 ASN A O 1
ATOM 2595 N N . LYS A 1 316 ? -5.006 8.002 -8.397 1.00 95.19 316 LYS A N 1
ATOM 2596 C CA . LYS A 1 316 ? -3.989 8.609 -7.529 1.00 95.19 316 LYS A CA 1
ATOM 2597 C C . LYS A 1 316 ? -3.524 7.620 -6.473 1.00 95.19 316 LYS A C 1
ATOM 2599 O O . LYS A 1 316 ? -4.356 6.940 -5.888 1.00 95.19 316 LYS A O 1
ATOM 2604 N N . GLY A 1 317 ? -2.215 7.533 -6.245 1.00 97.31 317 GLY A N 1
ATOM 2605 C CA . GLY A 1 317 ? -1.646 6.786 -5.118 1.00 97.31 317 GLY A CA 1
ATOM 2606 C C . GLY A 1 317 ? -1.274 7.725 -3.977 1.00 97.31 317 GLY A C 1
ATOM 2607 O O . GLY A 1 317 ? -0.465 8.634 -4.158 1.00 97.31 317 GLY A O 1
ATOM 2608 N N . ILE A 1 318 ? -1.874 7.516 -2.812 1.00 98.44 318 ILE A N 1
ATOM 2609 C CA . ILE A 1 318 ? -1.692 8.327 -1.609 1.00 98.44 318 ILE A CA 1
ATOM 2610 C C . ILE A 1 318 ? -1.010 7.446 -0.571 1.00 98.44 318 ILE A C 1
ATOM 2612 O O . ILE A 1 318 ? -1.633 6.560 0.013 1.00 98.44 318 ILE A O 1
ATOM 2616 N N . VAL A 1 319 ? 0.281 7.667 -0.373 1.00 98.69 319 VAL A N 1
ATOM 2617 C CA . VAL A 1 319 ? 1.078 6.961 0.629 1.00 98.69 319 VAL A CA 1
ATOM 2618 C C . VAL A 1 319 ? 0.802 7.550 2.001 1.00 98.69 319 VAL A C 1
ATOM 2620 O O . VAL A 1 319 ? 0.669 8.762 2.130 1.00 98.69 319 VAL A O 1
ATOM 2623 N N . ILE A 1 320 ? 0.720 6.704 3.020 1.00 98.75 320 ILE A N 1
ATOM 2624 C CA . ILE A 1 320 ? 0.513 7.103 4.411 1.00 98.75 320 ILE A CA 1
ATOM 2625 C C . ILE A 1 320 ? 1.603 6.439 5.246 1.00 98.75 320 ILE A C 1
ATOM 2627 O O . ILE A 1 320 ? 1.723 5.213 5.219 1.00 98.75 320 ILE A O 1
ATOM 2631 N N . ASP A 1 321 ? 2.365 7.255 5.974 1.00 98.31 321 ASP A N 1
ATOM 2632 C CA . ASP A 1 321 ? 3.422 6.845 6.902 1.00 98.31 321 ASP A CA 1
ATOM 2633 C C . ASP A 1 321 ? 4.418 5.831 6.296 1.00 98.31 321 ASP A C 1
ATOM 2635 O O . ASP A 1 321 ? 4.434 4.666 6.700 1.00 98.31 321 ASP A O 1
ATOM 2639 N N . PRO A 1 322 ? 5.240 6.228 5.301 1.00 97.75 322 PRO A N 1
ATOM 2640 C CA . PRO A 1 322 ? 6.235 5.351 4.685 1.00 97.75 322 PRO A CA 1
ATOM 2641 C C . PRO A 1 322 ? 7.425 5.092 5.627 1.00 97.75 322 PRO A C 1
ATOM 2643 O O . PRO A 1 322 ? 8.491 5.699 5.505 1.00 97.75 322 PRO A O 1
ATOM 2646 N N . GLY A 1 323 ? 7.235 4.185 6.582 1.00 96.31 323 GLY A N 1
ATOM 2647 C CA . GLY A 1 323 ? 8.266 3.694 7.490 1.00 96.31 323 GLY A CA 1
ATOM 2648 C C . GLY A 1 323 ? 9.224 2.684 6.861 1.00 96.31 323 GLY A C 1
ATOM 2649 O O . GLY A 1 323 ? 9.346 2.579 5.642 1.00 96.31 323 GLY A O 1
ATOM 2650 N N . PHE A 1 324 ? 9.895 1.908 7.715 1.00 95.38 324 PHE A N 1
ATOM 2651 C CA . PHE A 1 324 ? 10.903 0.923 7.304 1.00 95.38 324 PHE A CA 1
ATOM 2652 C C . PHE A 1 324 ? 10.395 -0.039 6.225 1.00 95.38 324 PHE A C 1
ATOM 2654 O O . PHE A 1 324 ? 9.355 -0.670 6.399 1.00 95.38 324 PHE A O 1
ATOM 2661 N N . ASP A 1 325 ? 11.173 -0.220 5.159 1.00 95.62 325 ASP A N 1
ATOM 2662 C CA . ASP A 1 325 ? 10.896 -1.158 4.064 1.00 95.62 325 ASP A CA 1
ATOM 2663 C C . ASP A 1 325 ? 9.623 -0.863 3.247 1.00 95.62 325 ASP A C 1
ATOM 2665 O O . ASP A 1 325 ? 9.227 -1.704 2.434 1.00 95.62 325 ASP A O 1
ATOM 2669 N N . PHE A 1 326 ? 8.982 0.300 3.410 1.00 97.56 326 PHE A N 1
ATOM 2670 C CA . PHE A 1 326 ? 7.808 0.691 2.628 1.00 97.56 326 PHE A CA 1
ATOM 2671 C C . PHE A 1 326 ? 8.035 0.533 1.118 1.00 97.56 326 PHE A C 1
ATOM 2673 O O . PHE A 1 326 ? 7.213 -0.081 0.441 1.00 97.56 326 PHE A O 1
ATOM 2680 N N . ILE A 1 327 ? 9.153 1.028 0.579 1.00 96.62 327 ILE A N 1
ATOM 2681 C CA . ILE A 1 327 ? 9.487 0.929 -0.848 1.00 96.62 327 ILE A CA 1
ATOM 2682 C C . ILE A 1 327 ? 9.671 -0.535 -1.239 1.00 96.62 327 ILE A C 1
ATOM 2684 O O . ILE A 1 327 ? 9.136 -0.976 -2.251 1.00 96.62 327 ILE A O 1
ATOM 2688 N N . THR A 1 328 ? 10.384 -1.322 -0.433 1.00 94.56 328 THR A N 1
ATOM 2689 C CA . THR A 1 328 ? 10.562 -2.756 -0.710 1.00 94.56 328 THR A CA 1
ATOM 2690 C C . THR A 1 328 ? 9.214 -3.476 -0.771 1.00 94.56 328 THR A C 1
ATOM 2692 O O . THR A 1 328 ? 8.989 -4.274 -1.682 1.00 94.56 328 THR A O 1
ATOM 2695 N N . ASN A 1 329 ? 8.309 -3.170 0.161 1.00 95.31 329 ASN A N 1
ATOM 2696 C CA . ASN A 1 329 ? 6.970 -3.751 0.214 1.00 95.31 329 ASN A CA 1
ATOM 2697 C C . ASN A 1 329 ? 6.098 -3.269 -0.958 1.00 95.31 329 ASN A C 1
ATOM 2699 O O . ASN A 1 329 ? 5.416 -4.071 -1.586 1.00 95.31 329 ASN A O 1
ATOM 2703 N N . LEU A 1 330 ? 6.172 -1.987 -1.323 1.00 95.56 330 LEU A N 1
ATOM 2704 C CA . LEU A 1 330 ? 5.477 -1.424 -2.484 1.00 95.56 330 LEU A CA 1
ATOM 2705 C C . LEU A 1 330 ? 5.856 -2.171 -3.772 1.00 95.56 330 LEU A C 1
ATOM 2707 O O . LEU A 1 330 ? 4.987 -2.564 -4.551 1.00 95.56 330 LEU A O 1
ATOM 2711 N N . TYR A 1 331 ? 7.154 -2.417 -3.958 1.00 92.56 331 TYR A N 1
ATOM 2712 C CA . TYR A 1 331 ? 7.677 -3.151 -5.107 1.00 92.56 331 TYR A CA 1
ATOM 2713 C C . TYR A 1 331 ? 7.309 -4.633 -5.081 1.00 92.56 331 TYR A C 1
ATOM 2715 O O . TYR A 1 331 ? 7.018 -5.193 -6.139 1.00 92.56 331 TYR A O 1
ATOM 2723 N N . SER A 1 332 ? 7.280 -5.279 -3.908 1.00 90.06 332 SER A N 1
ATOM 2724 C CA . SER A 1 332 ? 6.845 -6.679 -3.823 1.00 90.06 332 SER A CA 1
ATOM 2725 C C . SER A 1 332 ? 5.371 -6.867 -4.180 1.00 90.06 332 SER A C 1
ATOM 2727 O O . SER A 1 332 ? 5.019 -7.919 -4.700 1.00 90.06 332 SER A O 1
ATOM 2729 N N . GLU A 1 333 ? 4.541 -5.836 -3.997 1.00 90.62 333 GLU A N 1
ATOM 2730 C CA . GLU A 1 333 ? 3.128 -5.828 -4.410 1.00 90.62 333 GLU A CA 1
ATOM 2731 C C . GLU A 1 333 ? 2.911 -5.413 -5.883 1.00 90.62 333 GLU A C 1
ATOM 2733 O O . GLU A 1 333 ? 1.776 -5.326 -6.378 1.00 90.62 333 GLU A O 1
ATOM 2738 N N . GLY A 1 334 ? 4.005 -5.183 -6.619 1.00 88.38 334 GLY A N 1
ATOM 2739 C CA . GLY A 1 334 ? 3.995 -4.834 -8.039 1.00 88.38 334 GLY A CA 1
ATOM 2740 C C . GLY A 1 334 ? 3.703 -3.360 -8.329 1.00 88.38 334 GLY A C 1
ATOM 2741 O O . GLY A 1 334 ? 3.262 -3.045 -9.434 1.00 88.38 334 GLY A O 1
ATOM 2742 N N . PHE A 1 335 ? 3.925 -2.470 -7.359 1.00 91.69 335 PHE A N 1
ATOM 2743 C CA . PHE A 1 335 ? 3.822 -1.018 -7.519 1.00 91.69 335 PHE A CA 1
ATOM 2744 C C . PHE A 1 335 ? 5.205 -0.357 -7.477 1.00 91.69 335 PHE A C 1
ATOM 2746 O O . PHE A 1 335 ? 6.213 -0.989 -7.173 1.00 91.69 335 PHE A O 1
ATOM 2753 N N . SER A 1 336 ? 5.273 0.928 -7.811 1.00 92.94 336 SER A N 1
ATOM 2754 C CA . SER A 1 336 ? 6.533 1.660 -7.945 1.00 92.94 336 SER A CA 1
ATOM 2755 C C . SER A 1 336 ? 6.452 3.088 -7.426 1.00 92.94 336 SER A C 1
ATOM 2757 O O . SER A 1 336 ? 5.378 3.605 -7.126 1.00 92.94 336 SER A O 1
ATOM 2759 N N . ILE A 1 337 ? 7.594 3.778 -7.415 1.00 94.00 337 ILE A N 1
ATOM 2760 C CA . ILE A 1 337 ? 7.650 5.216 -7.112 1.00 94.00 337 ILE A CA 1
ATOM 2761 C C . ILE A 1 337 ? 6.757 6.026 -8.062 1.00 94.00 337 ILE A C 1
ATOM 2763 O O . ILE A 1 337 ? 6.119 6.984 -7.635 1.00 94.00 337 ILE A O 1
ATOM 2767 N N . SER A 1 338 ? 6.628 5.606 -9.326 1.00 91.19 338 SER A N 1
ATOM 2768 C CA . SER A 1 338 ? 5.756 6.277 -10.300 1.00 91.19 338 SER A CA 1
ATOM 2769 C C . SER A 1 338 ? 4.250 6.159 -10.014 1.00 91.19 338 SER A C 1
ATOM 2771 O O . SER A 1 338 ? 3.430 6.810 -10.678 1.00 91.19 338 SER A O 1
ATOM 2773 N N . ASP A 1 339 ? 3.877 5.337 -9.031 1.00 93.38 339 ASP A N 1
ATOM 2774 C CA . ASP A 1 339 ? 2.501 5.164 -8.580 1.00 93.38 339 ASP A CA 1
ATOM 2775 C C . ASP A 1 339 ? 2.128 6.084 -7.414 1.00 93.38 339 ASP A C 1
ATOM 2777 O O . ASP A 1 339 ? 0.944 6.175 -7.088 1.00 93.38 339 ASP A O 1
ATOM 2781 N N . ILE A 1 340 ? 3.097 6.807 -6.849 1.00 95.75 340 ILE A N 1
ATOM 2782 C CA . ILE A 1 340 ? 2.911 7.734 -5.734 1.00 95.75 340 ILE A CA 1
ATOM 2783 C C . ILE A 1 340 ? 2.621 9.136 -6.281 1.00 95.75 340 ILE A C 1
ATOM 2785 O O . ILE A 1 340 ? 3.419 9.717 -7.012 1.00 95.75 340 ILE A O 1
ATOM 2789 N N . ASP A 1 341 ? 1.469 9.689 -5.910 1.00 96.31 341 ASP A N 1
ATOM 2790 C CA . ASP A 1 341 ? 1.046 11.053 -6.243 1.00 96.31 341 ASP A CA 1
ATOM 2791 C C . ASP A 1 341 ? 1.053 11.965 -5.001 1.00 96.31 341 ASP A C 1
ATOM 2793 O O . ASP A 1 341 ? 1.274 13.174 -5.104 1.00 96.31 341 ASP A O 1
ATOM 2797 N N . ALA A 1 342 ? 0.811 11.394 -3.820 1.00 98.00 342 ALA A N 1
ATOM 2798 C CA . ALA A 1 342 ? 0.808 12.114 -2.556 1.00 98.00 342 ALA A CA 1
ATOM 2799 C C . ALA A 1 342 ? 1.410 11.287 -1.419 1.00 98.00 342 ALA A C 1
ATOM 2801 O O . ALA A 1 342 ? 1.376 10.057 -1.455 1.00 98.00 342 ALA A O 1
ATOM 2802 N N . VAL A 1 343 ? 1.923 11.974 -0.399 1.00 98.62 343 VAL A N 1
ATOM 2803 C CA . VAL A 1 343 ? 2.420 11.361 0.839 1.00 98.62 343 VAL A CA 1
ATOM 2804 C C . VAL A 1 343 ? 1.809 12.078 2.038 1.00 98.62 343 VAL A C 1
ATOM 2806 O O . VAL A 1 343 ? 1.881 13.302 2.127 1.00 98.62 343 VAL A O 1
ATOM 2809 N N . ILE A 1 344 ? 1.220 11.317 2.952 1.00 98.75 344 ILE A N 1
ATOM 2810 C CA . ILE A 1 344 ? 0.677 11.755 4.235 1.00 98.75 344 ILE A CA 1
ATOM 2811 C C . ILE A 1 344 ? 1.596 11.220 5.335 1.00 98.75 344 ILE A C 1
ATOM 2813 O O . ILE A 1 344 ? 1.893 10.028 5.345 1.00 98.75 344 ILE A O 1
ATOM 2817 N N . VAL A 1 345 ? 2.038 12.081 6.252 1.00 98.50 345 VAL A N 1
ATOM 2818 C CA . VAL A 1 345 ? 2.840 11.682 7.419 1.00 98.50 345 VAL A CA 1
ATOM 2819 C C . VAL A 1 345 ? 2.188 12.198 8.693 1.00 98.50 345 VAL A C 1
ATOM 2821 O O . VAL A 1 345 ? 2.015 13.407 8.868 1.00 98.50 345 VAL A O 1
ATOM 2824 N N . THR A 1 346 ? 1.818 11.274 9.573 1.00 98.19 346 THR A N 1
ATOM 2825 C CA . THR A 1 346 ? 1.036 11.550 10.782 1.00 98.19 346 THR A CA 1
ATOM 2826 C C . THR A 1 346 ? 1.865 12.101 11.937 1.00 98.19 346 THR A C 1
ATOM 2828 O O . THR A 1 346 ? 1.363 12.923 12.708 1.00 98.19 346 THR A O 1
ATOM 2831 N N . HIS A 1 347 ? 3.113 11.653 12.063 1.00 97.19 347 HIS A N 1
ATOM 2832 C CA . HIS A 1 347 ? 4.075 12.096 13.069 1.00 97.19 347 HIS A CA 1
ATOM 2833 C C . HIS A 1 347 ? 5.507 11.703 12.670 1.00 97.19 347 HIS A C 1
ATOM 2835 O O . HIS A 1 347 ? 5.723 11.019 11.671 1.00 97.19 347 HIS A O 1
ATOM 2841 N N . ASP A 1 348 ? 6.503 12.158 13.430 1.00 95.44 348 ASP A N 1
ATOM 2842 C CA . ASP A 1 348 ? 7.910 12.143 13.004 1.00 95.44 348 ASP A CA 1
ATOM 2843 C C . ASP A 1 348 ? 8.765 10.933 13.437 1.00 95.44 348 ASP A C 1
ATOM 2845 O O . ASP A 1 348 ? 10.000 10.955 13.278 1.00 95.44 348 ASP A O 1
ATOM 2849 N N . HIS A 1 349 ? 8.139 9.883 13.969 1.00 95.31 349 HIS A N 1
ATOM 2850 C CA . HIS A 1 349 ? 8.841 8.665 14.356 1.00 95.31 349 HIS A CA 1
ATOM 2851 C C . HIS A 1 349 ? 9.353 7.896 13.143 1.00 95.31 349 HIS A C 1
ATOM 2853 O O . HIS A 1 349 ? 8.736 7.845 12.083 1.00 95.31 349 HIS A O 1
ATOM 2859 N N . ILE A 1 350 ? 10.534 7.297 13.300 1.00 94.69 350 ILE A N 1
ATOM 2860 C CA . ILE A 1 350 ? 11.275 6.703 12.185 1.00 94.69 350 ILE A CA 1
ATOM 2861 C C . ILE A 1 350 ? 10.504 5.568 11.497 1.00 94.69 350 ILE A C 1
ATOM 2863 O O . ILE A 1 350 ? 10.564 5.434 10.281 1.00 94.69 350 ILE A O 1
ATOM 2867 N N . ASP A 1 351 ? 9.696 4.813 12.231 1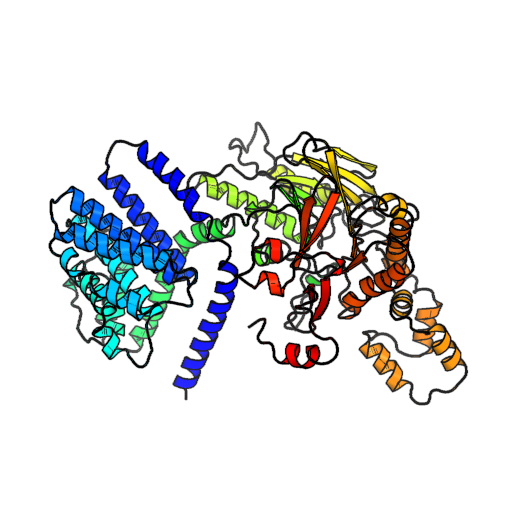.00 94.25 351 ASP A N 1
ATOM 2868 C CA . ASP A 1 351 ? 8.855 3.738 11.703 1.00 94.25 351 ASP A CA 1
ATOM 2869 C C . ASP A 1 351 ? 7.614 4.216 10.931 1.00 94.25 351 ASP A C 1
ATOM 2871 O O . ASP A 1 351 ? 6.848 3.386 10.438 1.00 94.25 351 ASP A O 1
ATOM 2875 N N . HIS A 1 352 ? 7.460 5.532 10.774 1.00 96.69 352 HIS A N 1
ATOM 2876 C CA . HIS A 1 352 ? 6.493 6.193 9.893 1.00 96.69 352 HIS A CA 1
ATOM 2877 C C . HIS A 1 352 ? 7.181 7.032 8.802 1.00 96.69 352 HIS A C 1
ATOM 2879 O O . HIS A 1 352 ? 6.506 7.554 7.915 1.00 96.69 352 HIS A O 1
ATOM 2885 N N . THR A 1 353 ? 8.513 7.185 8.855 1.00 95.81 353 THR A N 1
ATOM 2886 C CA . THR A 1 353 ? 9.234 8.164 8.023 1.00 95.81 353 THR A CA 1
ATOM 2887 C C . THR A 1 353 ? 10.488 7.664 7.318 1.00 95.81 353 THR A C 1
ATOM 2889 O O . THR A 1 353 ? 11.032 8.409 6.509 1.00 95.81 353 THR A O 1
ATOM 2892 N N . ASP A 1 354 ? 11.014 6.485 7.657 1.00 95.69 354 ASP A N 1
ATOM 2893 C CA . ASP A 1 354 ? 12.336 6.026 7.196 1.00 95.69 354 ASP A CA 1
ATOM 2894 C C . ASP A 1 354 ? 12.494 6.078 5.667 1.00 95.69 354 ASP A C 1
ATOM 2896 O O . ASP A 1 354 ? 13.484 6.606 5.161 1.00 95.69 354 ASP A O 1
ATOM 2900 N N . ASP A 1 355 ? 11.477 5.637 4.924 1.00 97.06 355 ASP A N 1
ATOM 2901 C CA . ASP A 1 355 ? 11.516 5.588 3.460 1.00 97.06 355 ASP A CA 1
ATOM 2902 C C . ASP A 1 355 ? 11.064 6.896 2.790 1.00 97.06 355 ASP A C 1
ATOM 2904 O O . ASP A 1 355 ? 11.099 7.006 1.561 1.00 97.06 355 ASP A O 1
ATOM 2908 N N . PHE A 1 356 ? 10.685 7.924 3.555 1.00 96.75 356 PHE A N 1
ATOM 2909 C CA . PHE A 1 356 ? 10.278 9.217 2.999 1.00 96.75 356 PHE A CA 1
ATOM 2910 C C . PHE A 1 356 ? 11.384 9.862 2.150 1.00 96.75 356 PHE A C 1
ATOM 2912 O O . PHE A 1 356 ? 11.141 10.269 1.011 1.00 96.75 356 PHE A O 1
ATOM 2919 N N . ASP A 1 357 ? 12.613 9.915 2.672 1.00 93.88 357 ASP A N 1
ATOM 2920 C CA . ASP A 1 357 ? 13.754 10.503 1.957 1.00 93.88 357 ASP A CA 1
ATOM 2921 C C . ASP A 1 357 ? 14.068 9.735 0.675 1.00 93.88 357 ASP A C 1
ATOM 2923 O O . ASP A 1 357 ? 14.355 10.328 -0.370 1.00 93.88 357 ASP A O 1
ATOM 2927 N N . ALA A 1 358 ? 13.970 8.406 0.737 1.00 94.69 358 ALA A N 1
ATOM 2928 C CA . ALA A 1 358 ? 14.163 7.547 -0.415 1.00 94.69 358 ALA A CA 1
ATOM 2929 C C . ALA A 1 358 ? 13.074 7.783 -1.476 1.00 94.69 358 ALA A C 1
ATOM 2931 O O . ALA A 1 358 ? 13.408 7.886 -2.656 1.00 94.69 358 ALA A O 1
ATOM 2932 N N . ILE A 1 359 ? 11.805 7.968 -1.090 1.00 95.25 359 ILE A N 1
ATOM 2933 C CA . ILE A 1 359 ? 10.724 8.336 -2.022 1.00 95.25 359 ILE A CA 1
ATOM 2934 C C . ILE A 1 359 ? 11.049 9.655 -2.733 1.00 95.25 359 ILE A C 1
ATOM 2936 O O . ILE A 1 359 ? 10.986 9.714 -3.963 1.00 95.25 359 ILE A O 1
ATOM 2940 N N . LEU A 1 360 ? 11.437 10.701 -1.994 1.00 92.62 360 LEU A N 1
ATOM 2941 C CA . LEU A 1 360 ? 11.787 11.999 -2.582 1.00 92.62 360 LEU A CA 1
ATOM 2942 C C . LEU A 1 360 ? 12.975 11.886 -3.548 1.00 92.62 360 LEU A C 1
ATOM 2944 O O . LEU A 1 360 ? 12.917 12.389 -4.674 1.00 92.62 360 LEU A O 1
ATOM 2948 N N . ALA A 1 361 ? 14.036 11.188 -3.136 1.00 90.62 361 ALA A N 1
ATOM 2949 C CA . ALA A 1 361 ? 15.234 11.005 -3.943 1.00 90.62 361 ALA A CA 1
ATOM 2950 C C . ALA A 1 361 ? 14.949 10.203 -5.222 1.00 90.62 361 ALA A C 1
ATOM 2952 O O . ALA A 1 361 ? 15.391 10.592 -6.305 1.00 90.62 361 ALA A O 1
ATOM 2953 N N . LEU A 1 362 ? 14.190 9.110 -5.126 1.00 91.12 362 LEU A N 1
ATOM 2954 C CA . LEU A 1 362 ? 13.841 8.278 -6.277 1.00 91.12 362 LEU A CA 1
ATOM 2955 C C . LEU A 1 362 ? 12.867 8.992 -7.221 1.00 91.12 362 LEU A C 1
ATOM 2957 O O . LEU A 1 362 ? 13.018 8.862 -8.434 1.00 91.12 362 LEU A O 1
ATOM 2961 N N . ASN A 1 363 ? 11.929 9.795 -6.706 1.00 89.69 363 ASN A N 1
ATOM 2962 C CA . ASN A 1 363 ? 11.046 10.610 -7.542 1.00 89.69 363 ASN A CA 1
ATOM 2963 C C . ASN A 1 363 ? 11.828 11.695 -8.305 1.00 89.69 363 ASN A C 1
ATOM 2965 O O . ASN A 1 363 ? 11.615 11.899 -9.501 1.00 89.69 363 ASN A O 1
ATOM 2969 N N . TYR A 1 364 ? 12.799 12.341 -7.648 1.00 87.25 364 TYR A N 1
ATOM 2970 C CA . TYR A 1 364 ? 13.728 13.257 -8.315 1.00 87.25 364 TYR A CA 1
ATOM 2971 C C . TYR A 1 364 ? 14.510 12.558 -9.438 1.00 87.25 364 TYR A C 1
ATOM 2973 O O . TYR A 1 364 ? 14.568 13.062 -10.561 1.00 87.25 364 TYR A O 1
ATOM 2981 N N . GLN A 1 365 ? 15.076 11.376 -9.163 1.00 84.88 365 GLN A N 1
ATOM 2982 C CA . GLN A 1 365 ? 15.793 10.597 -10.177 1.00 84.88 365 GLN A CA 1
ATOM 2983 C C . GLN A 1 365 ? 14.877 10.204 -11.337 1.00 84.88 365 GLN A C 1
ATOM 2985 O O . GLN A 1 365 ? 15.260 10.372 -12.491 1.00 84.88 365 GLN A O 1
ATOM 2990 N N . LEU A 1 366 ? 13.658 9.740 -11.051 1.00 84.00 366 LEU A N 1
ATOM 2991 C CA . LEU A 1 366 ? 12.667 9.382 -12.062 1.00 84.00 366 LEU A CA 1
ATOM 2992 C C . LEU A 1 366 ? 12.380 10.556 -13.009 1.00 84.00 366 LEU A C 1
ATOM 2994 O O . LEU A 1 366 ? 12.428 10.390 -14.228 1.00 84.00 366 LEU A O 1
ATOM 2998 N N . ASN A 1 367 ? 12.155 11.755 -12.469 1.00 82.81 367 ASN A N 1
ATOM 2999 C CA . ASN A 1 367 ? 11.919 12.951 -13.280 1.00 82.81 367 ASN A CA 1
ATOM 3000 C C . ASN A 1 367 ? 13.146 13.334 -14.121 1.00 82.81 367 ASN A C 1
ATOM 3002 O O . ASN A 1 367 ? 13.017 13.580 -15.318 1.00 82.81 367 ASN A O 1
ATOM 3006 N N . ARG A 1 368 ? 14.352 13.264 -13.551 1.00 79.75 368 ARG A N 1
ATOM 3007 C CA . ARG A 1 368 ? 15.599 13.508 -14.290 1.00 79.75 368 ARG A CA 1
ATOM 3008 C C . ARG A 1 368 ? 15.843 12.480 -15.404 1.00 79.75 368 ARG A C 1
ATOM 3010 O O . ARG A 1 368 ? 16.383 12.812 -16.463 1.00 79.75 368 ARG A O 1
ATOM 3017 N N . TYR A 1 369 ? 15.464 11.219 -15.202 1.00 73.75 369 TYR A N 1
ATOM 3018 C CA . TYR A 1 369 ? 15.548 10.199 -16.251 1.00 73.75 369 TYR A CA 1
ATOM 3019 C C . TYR A 1 369 ? 14.519 10.426 -17.359 1.00 73.75 369 TYR A C 1
ATOM 3021 O O . TYR A 1 369 ? 14.857 10.251 -18.532 1.00 73.75 369 TYR A O 1
ATOM 3029 N N . ASN A 1 370 ? 13.313 10.888 -17.018 1.00 70.62 370 ASN A N 1
ATOM 3030 C CA . ASN A 1 370 ? 12.300 11.288 -18.001 1.00 70.62 370 ASN A CA 1
ATOM 3031 C C . ASN A 1 370 ? 12.780 12.445 -18.897 1.00 70.62 370 ASN A C 1
ATOM 3033 O O . ASN A 1 370 ? 12.362 12.528 -20.048 1.00 70.62 370 ASN A O 1
ATOM 3037 N N . GLU A 1 371 ? 13.676 13.302 -18.402 1.00 67.62 371 GLU A N 1
ATOM 3038 C CA . GLU A 1 371 ? 14.290 14.388 -19.180 1.00 67.62 371 GLU A CA 1
ATOM 3039 C C . GLU A 1 371 ? 15.467 13.935 -20.058 1.00 67.62 371 GLU A C 1
ATOM 3041 O O . GLU A 1 371 ? 15.723 14.528 -21.105 1.00 67.62 371 GLU A O 1
ATOM 3046 N N . SER A 1 372 ? 16.210 12.906 -19.633 1.00 58.56 372 SER A N 1
ATOM 3047 C CA . SER A 1 372 ? 17.519 12.549 -20.208 1.00 58.56 372 SER A CA 1
ATOM 3048 C C . SER A 1 372 ? 17.521 11.333 -21.140 1.00 58.56 372 SER A C 1
ATOM 3050 O O . SER A 1 372 ? 18.548 11.054 -21.761 1.00 58.56 372 SER A O 1
ATOM 3052 N N . THR A 1 373 ? 16.415 10.591 -21.259 1.00 50.94 373 THR A N 1
ATOM 3053 C CA . THR A 1 373 ? 16.385 9.327 -22.015 1.00 50.94 373 THR A CA 1
ATOM 3054 C C . THR A 1 373 ? 15.800 9.444 -23.427 1.00 50.94 373 THR A C 1
ATOM 3056 O O . THR A 1 373 ? 14.903 10.227 -23.708 1.00 50.94 373 THR A O 1
ATOM 3059 N N . TYR A 1 374 ? 16.299 8.584 -24.325 1.00 47.34 374 TYR A N 1
ATOM 3060 C CA . TYR A 1 374 ? 15.848 8.349 -25.710 1.00 47.34 374 TYR A CA 1
ATOM 3061 C C . TYR A 1 374 ? 14.409 7.789 -25.833 1.00 47.34 374 TYR A C 1
ATOM 3063 O O . TYR A 1 374 ? 13.956 7.448 -26.928 1.00 47.34 374 TYR A O 1
ATOM 3071 N N . LEU A 1 375 ? 13.688 7.668 -24.716 1.00 49.03 375 LEU A N 1
ATOM 3072 C CA . LEU A 1 375 ? 12.283 7.278 -24.631 1.00 49.03 375 LEU A CA 1
ATOM 3073 C C . LEU A 1 375 ? 11.469 8.555 -24.399 1.00 49.03 375 LEU A C 1
ATOM 3075 O O . LEU A 1 375 ? 11.934 9.455 -23.712 1.00 49.03 375 LEU A O 1
ATOM 3079 N N . LYS A 1 376 ? 10.282 8.675 -25.011 1.00 49.69 376 LYS A N 1
ATOM 3080 C CA . LYS A 1 376 ? 9.511 9.932 -25.007 1.00 49.69 376 LYS A CA 1
ATOM 3081 C C . LYS A 1 376 ? 9.409 10.525 -23.591 1.00 49.69 376 LYS A C 1
ATOM 3083 O O . LYS A 1 376 ? 9.005 9.785 -22.692 1.00 49.69 376 LYS A O 1
ATOM 3088 N N . PRO A 1 377 ? 9.690 11.829 -23.411 1.00 55.56 377 PRO A N 1
ATOM 3089 C CA . PRO A 1 377 ? 9.580 12.468 -22.110 1.00 55.56 377 PRO A CA 1
ATOM 3090 C C . PRO A 1 377 ? 8.167 12.259 -21.559 1.00 55.56 377 PRO A C 1
ATOM 3092 O O . PRO A 1 377 ? 7.174 12.623 -22.196 1.00 55.56 377 PRO A O 1
ATOM 3095 N N . LYS A 1 378 ? 8.077 11.601 -20.400 1.00 66.00 378 LYS A N 1
ATOM 3096 C CA . LYS A 1 378 ? 6.844 11.517 -19.613 1.00 66.00 378 LYS A CA 1
ATOM 3097 C C . LYS A 1 378 ? 6.677 12.830 -18.849 1.00 66.00 378 LYS A C 1
ATOM 3099 O O . LYS A 1 378 ? 7.663 13.477 -18.500 1.00 66.00 378 LYS A O 1
ATOM 3104 N N . ASN A 1 379 ? 5.431 13.211 -18.571 1.00 69.62 379 ASN A N 1
ATOM 3105 C CA . ASN A 1 379 ? 5.176 14.342 -17.684 1.00 69.62 379 ASN A CA 1
ATOM 3106 C C . ASN A 1 379 ? 5.817 14.067 -16.313 1.00 69.62 379 ASN A C 1
ATOM 3108 O O . ASN A 1 379 ? 5.677 12.945 -15.813 1.00 69.62 379 ASN A O 1
ATOM 3112 N N . PRO A 1 380 ? 6.495 15.058 -15.712 1.00 77.50 380 PRO A N 1
ATOM 3113 C CA . PRO A 1 380 ? 7.107 14.890 -14.406 1.00 77.50 380 PRO A CA 1
ATOM 3114 C C . PRO A 1 380 ? 6.043 14.564 -13.360 1.00 77.50 380 PRO A C 1
ATOM 3116 O O . PRO A 1 380 ? 4.945 15.132 -13.362 1.00 77.50 380 PRO A O 1
ATOM 3119 N N . ILE A 1 381 ? 6.386 13.651 -12.460 1.00 83.25 381 ILE A N 1
ATOM 3120 C CA . ILE A 1 381 ? 5.548 13.269 -11.329 1.00 83.25 381 ILE A CA 1
ATOM 3121 C C . ILE A 1 381 ? 5.888 14.217 -10.185 1.00 83.25 381 ILE A C 1
ATOM 3123 O O . ILE A 1 381 ? 7.002 14.205 -9.657 1.00 83.25 381 ILE A O 1
ATOM 3127 N N . ASN A 1 382 ? 4.938 15.087 -9.846 1.00 88.44 382 ASN A N 1
ATOM 3128 C CA . ASN A 1 382 ? 5.082 16.015 -8.731 1.00 88.44 382 ASN A CA 1
ATOM 3129 C C . ASN A 1 382 ? 4.283 15.486 -7.542 1.00 88.44 382 ASN A C 1
ATOM 3131 O O . ASN A 1 382 ? 3.119 15.122 -7.701 1.00 88.44 382 ASN A O 1
ATOM 3135 N N . LEU A 1 383 ? 4.912 15.461 -6.371 1.00 93.75 383 LEU A N 1
ATOM 3136 C CA . LEU A 1 383 ? 4.314 14.946 -5.145 1.00 93.75 383 LEU A CA 1
ATOM 3137 C C . LEU A 1 383 ? 3.597 16.058 -4.380 1.00 93.75 383 LEU A C 1
ATOM 3139 O O . LEU A 1 383 ? 4.159 17.135 -4.176 1.00 93.75 383 LEU A O 1
ATOM 3143 N N . SER A 1 384 ? 2.380 15.788 -3.910 1.00 96.44 384 SER A N 1
ATOM 3144 C CA . SER A 1 384 ? 1.735 16.593 -2.863 1.00 96.44 384 SER A CA 1
ATOM 3145 C C . SER A 1 384 ? 2.011 15.987 -1.488 1.00 96.44 384 SER A C 1
ATOM 3147 O O . SER A 1 384 ? 1.780 14.800 -1.270 1.00 96.44 384 SER A O 1
ATOM 3149 N N . LEU A 1 385 ? 2.512 16.790 -0.555 1.00 97.81 385 LEU A N 1
ATOM 3150 C CA . LEU A 1 385 ? 2.899 16.334 0.778 1.00 97.81 385 LEU A CA 1
ATOM 3151 C C . LEU A 1 385 ? 1.914 16.864 1.820 1.00 97.81 385 LEU A C 1
ATOM 3153 O O . LEU A 1 385 ? 1.627 18.056 1.838 1.00 97.81 385 LEU A O 1
ATOM 3157 N N . PHE A 1 386 ? 1.422 15.998 2.699 1.00 98.44 386 PHE A N 1
ATOM 3158 C CA . PHE A 1 386 ? 0.522 16.330 3.802 1.00 98.44 386 PHE A CA 1
ATOM 3159 C C . PHE A 1 386 ? 1.212 15.927 5.099 1.00 98.44 386 PHE A C 1
ATOM 3161 O O . PHE A 1 386 ? 1.272 14.751 5.446 1.00 98.44 386 PHE A O 1
ATOM 3168 N N . LEU A 1 387 ? 1.808 16.894 5.780 1.00 98.12 387 LEU A N 1
ATOM 3169 C CA . LEU A 1 387 ? 2.801 16.643 6.814 1.00 98.12 387 LEU A CA 1
ATOM 3170 C C . LEU A 1 387 ? 2.349 17.268 8.125 1.00 98.12 387 LEU A C 1
ATOM 3172 O O . LEU A 1 387 ? 1.891 18.413 8.150 1.00 98.12 387 LEU A O 1
ATOM 3176 N N . ASN A 1 388 ? 2.492 16.547 9.227 1.00 96.81 388 ASN A N 1
ATOM 3177 C CA . ASN A 1 388 ? 2.308 17.150 10.536 1.00 96.81 388 ASN A CA 1
ATOM 3178 C C . ASN A 1 388 ? 3.461 18.132 10.859 1.00 96.81 388 ASN A C 1
ATOM 3180 O O . ASN A 1 388 ? 4.507 18.155 10.202 1.00 96.81 388 ASN A O 1
ATOM 3184 N N . THR A 1 389 ? 3.269 18.977 11.873 1.00 95.31 389 THR A N 1
ATOM 3185 C CA . THR A 1 389 ? 4.227 20.046 12.201 1.00 95.31 389 THR A CA 1
ATOM 3186 C C . THR A 1 389 ? 5.597 19.519 12.624 1.00 95.31 389 THR A C 1
ATOM 3188 O O . THR A 1 389 ? 6.603 20.047 12.151 1.00 95.31 389 THR A O 1
ATOM 3191 N N . GLY A 1 390 ? 5.648 18.480 13.467 1.00 93.38 390 GLY A N 1
ATOM 3192 C CA . GLY A 1 390 ? 6.912 17.905 13.942 1.00 93.38 390 GLY A CA 1
ATOM 3193 C C . GLY A 1 390 ? 7.761 17.375 12.789 1.00 93.38 390 GLY A C 1
ATOM 3194 O O . GLY A 1 390 ? 8.947 17.691 12.677 1.00 93.38 390 GLY A O 1
ATOM 3195 N N . PHE A 1 391 ? 7.126 16.668 11.854 1.00 94.81 391 PHE A N 1
ATOM 3196 C CA . PHE A 1 391 ? 7.796 16.158 10.667 1.00 94.81 391 PHE A CA 1
ATOM 3197 C C . PHE A 1 391 ? 8.313 17.266 9.743 1.00 94.81 391 PHE A C 1
ATOM 3199 O O . PHE A 1 391 ? 9.443 17.195 9.257 1.00 94.81 391 PHE A O 1
ATOM 3206 N N . MET A 1 392 ? 7.522 18.316 9.501 1.00 94.62 392 MET A N 1
ATOM 3207 C CA . MET A 1 392 ? 7.983 19.441 8.680 1.00 94.62 392 MET A CA 1
ATOM 3208 C C . MET A 1 392 ? 9.227 20.106 9.269 1.00 94.62 392 MET A C 1
ATOM 3210 O O . MET A 1 392 ? 10.144 20.439 8.518 1.00 94.62 392 MET A O 1
ATOM 3214 N N . GLU A 1 393 ? 9.285 20.282 10.591 1.00 93.38 393 GLU A N 1
ATOM 3215 C CA . GLU A 1 393 ? 10.455 20.856 11.259 1.00 93.38 393 GLU A CA 1
ATOM 3216 C C . GLU A 1 393 ? 11.690 19.966 11.070 1.00 93.38 393 GLU A C 1
ATOM 3218 O O . GLU A 1 393 ? 12.733 20.450 10.622 1.00 93.38 393 GLU A O 1
ATOM 3223 N N . LYS A 1 394 ? 11.541 18.649 11.261 1.00 93.19 394 LYS A N 1
ATOM 3224 C CA . LYS A 1 394 ? 12.596 17.650 11.023 1.00 93.19 394 LYS A CA 1
ATOM 3225 C C . LYS A 1 394 ? 13.142 17.675 9.584 1.00 93.19 394 LYS A C 1
ATOM 3227 O O . LYS A 1 394 ? 14.350 17.547 9.392 1.00 93.19 394 LYS A O 1
ATOM 3232 N N . TYR A 1 395 ? 12.285 17.878 8.577 1.00 91.62 395 TYR A N 1
ATOM 3233 C CA . TYR A 1 395 ? 12.642 17.768 7.149 1.00 91.62 395 TYR A CA 1
ATOM 3234 C C . TYR A 1 395 ? 12.722 19.100 6.383 1.00 91.62 395 TYR A C 1
ATOM 3236 O O . TYR A 1 395 ? 12.919 19.104 5.165 1.00 91.62 395 TYR A O 1
ATOM 3244 N N . THR A 1 396 ? 12.639 20.246 7.065 1.00 90.06 396 THR A N 1
ATOM 3245 C CA . THR A 1 396 ? 12.625 21.588 6.442 1.00 90.06 396 THR A CA 1
ATOM 3246 C C . THR A 1 396 ? 13.717 21.811 5.375 1.00 90.06 396 THR A C 1
ATOM 3248 O O . THR A 1 396 ? 13.395 22.352 4.305 1.00 90.06 396 THR A O 1
ATOM 3251 N N . PRO A 1 397 ? 14.987 21.393 5.580 1.00 84.94 397 PRO A N 1
ATOM 3252 C CA . PRO A 1 397 ? 16.025 21.551 4.559 1.00 84.94 397 PRO A CA 1
ATOM 3253 C C . PRO A 1 397 ? 15.721 20.796 3.256 1.00 84.94 397 PRO A C 1
ATOM 3255 O O . PRO A 1 397 ? 15.892 21.356 2.174 1.00 84.94 397 PRO A O 1
ATOM 3258 N N . TYR A 1 398 ? 15.217 19.562 3.345 1.00 80.88 398 TYR A N 1
ATOM 3259 C CA . TYR A 1 398 ? 14.878 18.734 2.182 1.00 80.88 398 TYR A CA 1
ATOM 3260 C C . TYR A 1 398 ? 13.679 19.299 1.416 1.00 80.88 398 TYR A C 1
ATOM 3262 O O . TYR A 1 398 ? 13.720 19.435 0.191 1.00 80.88 398 TYR A O 1
ATOM 3270 N N . LEU A 1 399 ? 12.644 19.727 2.144 1.00 86.19 399 LEU A N 1
ATOM 3271 C CA . LEU A 1 399 ? 11.440 20.336 1.570 1.00 86.19 399 LEU A CA 1
ATOM 3272 C C . LEU A 1 399 ? 11.764 21.634 0.808 1.00 86.19 399 LEU A C 1
ATOM 3274 O O . LEU A 1 399 ? 11.215 21.909 -0.261 1.00 86.19 399 LEU A O 1
ATOM 3278 N N . SER A 1 400 ? 12.717 22.417 1.319 1.00 80.06 400 SER A N 1
ATOM 3279 C CA . SER A 1 400 ? 13.153 23.668 0.688 1.00 80.06 400 SER A CA 1
ATOM 3280 C C . SER A 1 400 ? 13.876 23.461 -0.646 1.00 80.06 400 SER A C 1
ATOM 3282 O O . SER A 1 400 ? 13.816 24.344 -1.501 1.00 80.06 400 SER A O 1
ATOM 3284 N N . LEU A 1 401 ? 14.551 22.321 -0.829 1.00 72.12 401 LEU A N 1
ATOM 3285 C CA . LEU A 1 401 ? 15.276 21.987 -2.059 1.00 72.12 401 LEU A CA 1
ATOM 3286 C C . LEU A 1 401 ? 14.369 21.368 -3.130 1.00 72.12 401 LEU A C 1
ATOM 3288 O O . LEU A 1 401 ? 14.610 21.579 -4.317 1.00 72.12 401 LEU A O 1
ATOM 3292 N N . GLY A 1 402 ? 13.344 20.611 -2.725 1.00 69.50 402 GLY A N 1
ATOM 3293 C CA . GLY A 1 402 ? 12.434 19.920 -3.647 1.00 69.50 402 GLY A CA 1
ATOM 3294 C C . GLY A 1 402 ? 11.278 20.773 -4.184 1.00 69.50 402 GLY A C 1
ATOM 3295 O O . GLY A 1 402 ? 10.661 20.401 -5.184 1.00 69.50 402 GLY A O 1
ATOM 3296 N N . THR A 1 403 ? 10.978 21.911 -3.551 1.00 73.19 403 THR A N 1
ATOM 3297 C CA . THR A 1 403 ? 9.908 22.825 -3.984 1.00 73.19 403 THR A CA 1
ATOM 3298 C C . THR A 1 403 ? 10.316 23.640 -5.212 1.00 73.19 403 THR A C 1
ATOM 3300 O O . THR A 1 403 ? 11.449 24.116 -5.326 1.00 73.19 403 THR A O 1
ATOM 3303 N N . LYS A 1 404 ? 9.376 23.838 -6.146 1.00 64.62 404 LYS A N 1
ATOM 3304 C CA . LYS A 1 404 ? 9.563 24.689 -7.333 1.00 64.62 404 LYS A CA 1
ATOM 3305 C C . LYS A 1 404 ? 9.711 26.157 -6.920 1.00 64.62 404 LYS A C 1
ATOM 3307 O O . LYS A 1 404 ? 8.749 26.918 -6.943 1.00 64.62 404 LYS A O 1
ATOM 3312 N N . ARG A 1 405 ? 10.911 26.593 -6.530 1.00 54.53 405 ARG A N 1
ATOM 3313 C CA . ARG A 1 405 ? 11.164 28.022 -6.306 1.00 54.53 405 ARG A CA 1
ATOM 3314 C C . ARG A 1 405 ? 11.294 28.741 -7.643 1.00 54.53 405 ARG A C 1
ATOM 3316 O O . ARG A 1 405 ? 12.283 28.590 -8.358 1.00 54.53 405 ARG A O 1
ATOM 3323 N N . GLY A 1 406 ? 10.296 29.566 -7.945 1.00 49.84 406 GLY A N 1
ATOM 3324 C CA . GLY A 1 406 ? 10.449 30.656 -8.895 1.00 49.84 406 GLY A CA 1
ATOM 3325 C C . GLY A 1 406 ? 11.590 31.574 -8.447 1.00 49.84 406 GLY A C 1
ATOM 3326 O O . GLY A 1 406 ? 11.663 31.970 -7.288 1.00 49.84 406 GLY A O 1
ATOM 3327 N N . THR A 1 407 ? 12.479 31.883 -9.390 1.00 44.78 407 THR A N 1
ATOM 3328 C CA . THR A 1 407 ? 13.482 32.960 -9.345 1.00 44.78 407 THR A CA 1
ATOM 3329 C C . THR A 1 407 ? 14.553 32.865 -8.248 1.00 44.78 407 THR A C 1
ATOM 3331 O O . THR A 1 407 ? 14.464 33.506 -7.208 1.00 44.78 407 THR A O 1
ATOM 3334 N N . GLY A 1 408 ? 15.638 32.137 -8.533 1.00 47.12 408 GLY A N 1
ATOM 3335 C CA . GLY A 1 408 ? 16.918 32.305 -7.836 1.00 47.12 408 GLY A CA 1
ATOM 3336 C C . GLY A 1 408 ? 17.597 30.979 -7.511 1.00 47.12 408 GLY A C 1
ATOM 3337 O O . GLY A 1 408 ? 17.192 30.275 -6.597 1.00 47.12 408 GLY A O 1
ATOM 3338 N N . VAL A 1 409 ? 18.662 30.663 -8.247 1.00 42.44 409 VAL A N 1
ATOM 3339 C CA . VAL A 1 409 ? 19.560 29.496 -8.104 1.00 42.44 409 VAL A CA 1
ATOM 3340 C C . VAL A 1 409 ? 19.048 28.161 -8.689 1.00 42.44 409 VAL A C 1
ATOM 3342 O O . VAL A 1 409 ? 19.824 27.512 -9.383 1.00 42.44 409 VAL A O 1
ATOM 3345 N N . ASN A 1 410 ? 17.757 27.813 -8.586 1.00 41.62 410 ASN A N 1
ATOM 3346 C CA . ASN A 1 410 ? 17.158 26.636 -9.263 1.00 41.62 410 ASN A CA 1
ATOM 3347 C C . ASN A 1 410 ? 16.304 27.022 -10.489 1.00 41.62 410 ASN A C 1
ATOM 3349 O O . ASN A 1 410 ? 15.160 26.603 -10.643 1.00 41.62 410 ASN A O 1
ATOM 3353 N N . ALA A 1 411 ? 16.855 27.837 -11.392 1.00 41.03 411 ALA A N 1
ATOM 3354 C CA . ALA A 1 411 ? 16.146 28.350 -12.573 1.00 41.03 411 ALA A CA 1
ATOM 3355 C C . ALA A 1 411 ? 15.777 27.289 -13.640 1.00 41.03 411 ALA A C 1
ATOM 3357 O O . ALA A 1 411 ? 15.302 27.657 -14.711 1.00 41.03 411 ALA A O 1
ATOM 3358 N N . ARG A 1 412 ? 15.999 25.991 -13.382 1.00 48.00 412 ARG A N 1
ATOM 3359 C CA . ARG A 1 412 ? 15.666 24.904 -14.319 1.00 48.00 412 ARG A CA 1
ATOM 3360 C C . ARG A 1 412 ? 14.246 24.345 -14.171 1.00 48.00 412 ARG A C 1
ATOM 3362 O O . ARG A 1 412 ? 13.748 23.749 -15.113 1.00 48.00 412 ARG A O 1
ATOM 3369 N N . GLY A 1 413 ? 13.545 24.635 -13.070 1.00 52.03 413 GLY A N 1
ATOM 3370 C CA . GLY A 1 413 ? 12.162 24.171 -12.880 1.00 52.03 413 GLY A CA 1
ATOM 3371 C C . GLY A 1 413 ? 12.027 22.724 -12.381 1.00 52.03 413 GLY A C 1
ATOM 3372 O O . GLY A 1 413 ? 10.907 22.232 -12.285 1.00 52.03 413 GLY A O 1
ATOM 3373 N N . ASP A 1 414 ? 13.133 22.088 -11.985 1.00 60.06 414 ASP A N 1
ATOM 3374 C CA . ASP A 1 414 ? 13.268 20.668 -11.598 1.00 60.06 414 ASP A CA 1
ATOM 3375 C C . ASP A 1 414 ? 12.630 20.300 -10.236 1.00 60.06 414 ASP A C 1
ATOM 3377 O O . ASP A 1 414 ? 12.931 19.253 -9.655 1.00 60.06 414 ASP A O 1
ATOM 3381 N N . GLY A 1 415 ? 11.792 21.173 -9.667 1.00 68.12 415 GLY A N 1
ATOM 3382 C CA . GLY A 1 415 ? 11.115 20.886 -8.403 1.00 68.12 415 GLY A CA 1
ATOM 3383 C C . GLY A 1 415 ? 10.132 19.729 -8.583 1.00 68.12 415 GLY A C 1
ATOM 3384 O O . GLY A 1 415 ? 9.305 19.753 -9.490 1.00 68.12 415 GLY A O 1
ATOM 3385 N N . TYR A 1 416 ? 10.229 18.722 -7.721 1.00 82.25 416 TYR A N 1
ATOM 3386 C CA . TYR A 1 416 ? 9.438 17.487 -7.764 1.00 82.25 416 TYR A CA 1
ATOM 3387 C C . TYR A 1 416 ? 8.386 17.419 -6.645 1.00 82.25 416 TYR A C 1
ATOM 3389 O O . TYR A 1 416 ? 7.645 16.441 -6.544 1.00 82.25 416 TYR A O 1
ATOM 3397 N N . ILE A 1 417 ? 8.316 18.460 -5.813 1.00 90.25 417 ILE A N 1
ATOM 3398 C CA . ILE A 1 417 ? 7.251 18.695 -4.839 1.00 90.25 417 ILE A CA 1
ATOM 3399 C C . ILE A 1 417 ? 6.336 19.781 -5.406 1.00 90.25 417 ILE A C 1
ATOM 3401 O O . ILE A 1 417 ? 6.798 20.874 -5.744 1.00 90.25 417 ILE A O 1
ATOM 3405 N N . ASP A 1 418 ? 5.050 19.461 -5.513 1.00 90.06 418 ASP A N 1
ATOM 3406 C CA . ASP A 1 418 ? 4.013 20.367 -6.004 1.00 90.06 418 ASP A CA 1
ATOM 3407 C C . ASP A 1 418 ? 3.540 21.304 -4.889 1.00 90.06 418 ASP A C 1
ATOM 3409 O O . ASP A 1 418 ? 3.688 22.520 -4.969 1.00 90.06 418 ASP A O 1
ATOM 3413 N N . HIS A 1 419 ? 3.041 20.712 -3.803 1.00 92.94 419 HIS A N 1
ATOM 3414 C CA . HIS A 1 419 ? 2.441 21.416 -2.678 1.00 92.94 419 HIS A CA 1
ATOM 3415 C C . HIS A 1 419 ? 2.801 20.723 -1.364 1.00 92.94 419 HIS A C 1
ATOM 3417 O O . HIS A 1 419 ? 2.971 19.503 -1.321 1.00 92.94 419 HIS A O 1
ATOM 3423 N N . ILE A 1 420 ? 2.895 21.510 -0.293 1.00 95.25 420 ILE A N 1
ATOM 3424 C CA . ILE A 1 420 ? 3.060 21.028 1.079 1.00 95.25 420 ILE A CA 1
ATOM 3425 C C . ILE A 1 420 ? 1.895 21.578 1.896 1.00 95.25 420 ILE A C 1
ATOM 3427 O O . ILE A 1 420 ? 1.683 22.790 1.940 1.00 95.25 420 ILE A O 1
ATOM 3431 N N . TYR A 1 421 ? 1.155 20.686 2.539 1.00 97.31 421 TYR A N 1
ATOM 3432 C CA . TYR A 1 421 ? 0.022 20.993 3.393 1.00 97.31 421 TYR A CA 1
ATOM 3433 C C . TYR A 1 421 ? 0.324 20.565 4.824 1.00 97.31 421 TYR A C 1
ATOM 3435 O O . TYR A 1 421 ? 0.799 19.455 5.064 1.00 97.31 421 TYR A O 1
ATOM 3443 N N . THR A 1 422 ? -0.001 21.428 5.779 1.00 97.50 422 THR A N 1
ATOM 3444 C CA . THR A 1 422 ? 0.180 21.142 7.203 1.00 97.50 422 THR A CA 1
ATOM 3445 C C . THR A 1 422 ? -1.023 20.395 7.765 1.00 97.50 422 THR A C 1
ATOM 3447 O O . THR A 1 422 ? -2.139 20.915 7.750 1.00 97.50 422 THR A O 1
ATOM 3450 N N . LEU A 1 423 ? -0.796 19.224 8.354 1.00 97.75 423 LEU A N 1
ATOM 3451 C CA . LEU A 1 423 ? -1.792 18.486 9.131 1.00 97.75 423 LEU A CA 1
ATOM 3452 C C . LEU A 1 423 ? -1.890 19.055 10.552 1.00 97.75 423 LEU A C 1
ATOM 3454 O O . LEU A 1 423 ? -1.421 18.461 11.521 1.00 97.75 423 LEU A O 1
ATOM 3458 N N . ALA A 1 424 ? -2.488 20.238 10.690 1.00 95.50 424 ALA A N 1
ATOM 3459 C CA . ALA A 1 424 ? -2.703 20.836 12.004 1.00 95.50 424 ALA A CA 1
ATOM 3460 C C . ALA A 1 424 ? -3.858 20.123 12.741 1.00 95.50 424 ALA A C 1
ATOM 3462 O O . ALA A 1 424 ? -4.903 19.882 12.129 1.00 95.50 424 ALA A O 1
ATOM 3463 N N . PRO A 1 425 ? -3.743 19.816 14.046 1.00 94.94 425 PRO A N 1
ATOM 3464 C CA . PRO A 1 425 ? -4.843 19.225 14.805 1.00 94.94 425 PRO A CA 1
ATOM 3465 C C . PRO A 1 425 ? -6.137 20.042 14.672 1.00 94.94 425 PRO A C 1
ATOM 3467 O O . PRO A 1 425 ? -6.105 21.268 14.759 1.00 94.94 425 PRO A O 1
ATOM 3470 N N . HIS A 1 426 ? -7.275 19.365 14.475 1.00 95.81 426 HIS A N 1
ATOM 3471 C CA . HIS A 1 426 ? -8.598 19.968 14.233 1.00 95.81 426 HIS A CA 1
ATOM 3472 C C . HIS A 1 426 ? -8.768 20.713 12.904 1.00 95.81 426 HIS A C 1
ATOM 3474 O O . HIS A 1 426 ? -9.827 21.297 12.671 1.00 95.81 426 HIS A O 1
ATOM 3480 N N . SER A 1 427 ? -7.758 20.713 12.038 1.00 97.44 427 SER A N 1
ATOM 3481 C CA . SER A 1 427 ? -7.877 21.315 10.716 1.00 97.44 427 SER A CA 1
ATOM 3482 C C . SER A 1 427 ? -8.584 20.390 9.731 1.00 97.44 427 SER A C 1
ATOM 3484 O O . SER A 1 427 ? -8.893 19.225 10.000 1.00 97.44 427 SER A O 1
ATOM 3486 N N . THR A 1 428 ? -8.874 20.941 8.563 1.00 98.38 428 THR A N 1
ATOM 3487 C CA . THR A 1 428 ? -9.443 20.202 7.451 1.00 98.38 428 THR A CA 1
ATOM 3488 C C . THR A 1 428 ? -8.795 20.685 6.168 1.00 98.38 428 THR A C 1
ATOM 3490 O O . THR A 1 428 ? -8.678 21.891 5.957 1.00 98.38 428 THR A O 1
ATOM 3493 N N . ILE A 1 429 ? -8.389 19.747 5.320 1.00 98.50 429 ILE A N 1
ATOM 3494 C CA . ILE A 1 429 ? -7.790 20.033 4.017 1.00 98.50 429 ILE A CA 1
ATOM 3495 C C . ILE A 1 429 ? -8.735 19.488 2.957 1.00 98.50 429 ILE A C 1
ATOM 3497 O O . ILE A 1 429 ? -9.009 18.289 2.927 1.00 98.50 429 ILE A O 1
ATOM 3501 N N . ASP A 1 430 ? -9.262 20.374 2.120 1.00 98.19 430 ASP A N 1
ATOM 3502 C CA . ASP A 1 430 ? -10.245 20.029 1.101 1.00 98.19 430 ASP A CA 1
ATOM 3503 C C . ASP A 1 430 ? -9.582 19.982 -0.280 1.00 98.19 430 ASP A C 1
ATOM 3505 O O . ASP A 1 430 ? -9.118 20.998 -0.792 1.00 98.19 430 ASP A O 1
ATOM 3509 N N . MET A 1 431 ? -9.506 18.782 -0.856 1.00 97.19 431 MET A N 1
ATOM 3510 C CA . MET A 1 431 ? -8.935 18.517 -2.178 1.00 97.19 431 MET A CA 1
ATOM 3511 C C . MET A 1 431 ? -10.018 18.049 -3.161 1.00 97.19 431 MET A C 1
ATOM 3513 O O . MET A 1 431 ? -9.690 17.477 -4.207 1.00 97.19 431 MET A O 1
ATOM 3517 N N . THR A 1 432 ? -11.299 18.269 -2.841 1.00 96.88 432 THR A N 1
ATOM 3518 C CA . THR A 1 432 ? -12.439 17.796 -3.644 1.00 96.88 432 THR A CA 1
ATOM 3519 C C . THR A 1 432 ? -12.515 18.451 -5.022 1.00 96.88 432 THR A C 1
ATOM 3521 O O . THR A 1 432 ? -12.858 17.774 -5.989 1.00 96.88 432 THR A O 1
ATOM 3524 N N . ASP A 1 433 ? -12.073 19.707 -5.136 1.00 95.50 433 ASP A N 1
ATOM 3525 C CA . ASP A 1 433 ? -11.992 20.459 -6.399 1.00 95.50 433 ASP A CA 1
ATOM 3526 C C . ASP A 1 433 ? -10.716 20.168 -7.216 1.00 95.50 433 ASP A C 1
ATOM 3528 O O . ASP A 1 433 ? -10.481 20.760 -8.272 1.00 95.50 433 ASP A O 1
ATOM 3532 N N . THR A 1 434 ? -9.860 19.258 -6.744 1.00 95.19 434 THR A N 1
ATOM 3533 C CA . THR A 1 434 ? -8.611 18.879 -7.420 1.00 95.19 434 THR A CA 1
ATOM 3534 C C . THR A 1 434 ? -8.711 17.488 -8.048 1.00 95.19 434 THR A C 1
ATOM 3536 O O . THR A 1 434 ? -9.671 16.752 -7.835 1.00 95.19 434 THR A O 1
ATOM 3539 N N . SER A 1 435 ? -7.670 17.066 -8.777 1.00 93.56 435 SER A N 1
ATOM 3540 C CA . SER A 1 435 ? -7.598 15.699 -9.323 1.00 93.56 435 SER A CA 1
ATOM 3541 C C . SER A 1 435 ? -7.555 14.588 -8.263 1.00 93.56 435 SER A C 1
ATOM 3543 O O . SER A 1 435 ? -7.723 13.425 -8.611 1.00 93.56 435 SER A O 1
ATOM 3545 N N . PHE A 1 436 ? -7.318 14.928 -6.992 1.00 95.38 436 PHE A N 1
ATOM 3546 C CA . PHE A 1 436 ? -7.301 13.965 -5.896 1.00 95.38 436 PHE A CA 1
ATOM 3547 C C . PHE A 1 436 ? -8.699 13.574 -5.410 1.00 95.38 436 PHE A C 1
ATOM 3549 O O . PHE A 1 436 ? -8.885 12.438 -4.985 1.00 95.38 436 PHE A O 1
ATOM 3556 N N . GLN A 1 437 ? -9.668 14.493 -5.471 1.00 96.81 437 GLN A N 1
ATOM 3557 C CA . GLN A 1 437 ? -11.054 14.272 -5.044 1.00 96.81 437 GLN A CA 1
ATOM 3558 C C . GLN A 1 437 ? -11.186 13.619 -3.653 1.00 96.81 437 GLN A C 1
ATOM 3560 O O . GLN A 1 437 ? -11.936 12.661 -3.462 1.00 96.81 437 GLN A O 1
ATOM 3565 N N . PHE A 1 438 ? -10.455 14.131 -2.662 1.00 97.94 438 PHE A N 1
ATOM 3566 C CA . PHE A 1 438 ? -10.606 13.720 -1.266 1.00 97.94 438 PHE A CA 1
ATOM 3567 C C . PHE A 1 438 ? -10.630 14.922 -0.325 1.00 97.94 438 PHE A C 1
ATOM 3569 O O . PHE A 1 438 ? -10.310 16.044 -0.709 1.00 97.94 438 PHE A O 1
ATOM 3576 N N . LYS A 1 439 ? -10.961 14.679 0.939 1.00 98.62 439 LYS A N 1
ATOM 3577 C CA . LYS A 1 439 ? -10.848 15.649 2.029 1.00 98.62 439 LYS A CA 1
ATOM 3578 C C . LYS A 1 439 ? -10.256 14.981 3.264 1.00 98.62 439 LYS A C 1
ATOM 3580 O O . LYS A 1 439 ? -10.618 13.850 3.574 1.00 98.62 439 LYS A O 1
ATOM 3585 N 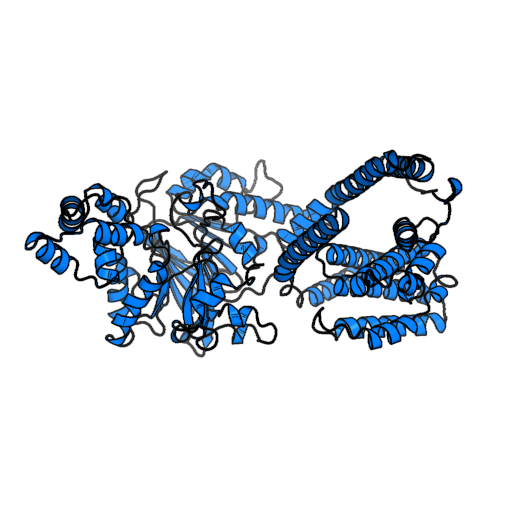N . ILE A 1 440 ? -9.370 15.676 3.969 1.00 98.75 440 ILE A N 1
ATOM 3586 C CA . ILE A 1 440 ? -8.734 15.189 5.197 1.00 98.75 440 ILE A CA 1
ATOM 3587 C C . ILE A 1 440 ? -9.314 15.953 6.389 1.00 98.75 440 ILE A C 1
ATOM 3589 O O . ILE A 1 440 ? -9.151 17.168 6.456 1.00 98.75 440 ILE A O 1
ATOM 3593 N N . GLU A 1 441 ? -9.964 15.264 7.330 1.00 98.69 441 GLU A N 1
ATOM 3594 C CA . GLU A 1 441 ? -10.306 15.807 8.658 1.00 98.69 441 GLU A CA 1
ATOM 3595 C C . GLU A 1 441 ? -9.226 15.374 9.655 1.00 98.69 441 GLU A C 1
ATOM 3597 O O . GLU A 1 441 ? -9.072 14.181 9.921 1.00 98.69 441 GLU A O 1
ATOM 3602 N N . VAL A 1 442 ? -8.476 16.324 10.216 1.00 98.56 442 VAL A N 1
ATOM 3603 C CA . VAL A 1 442 ? -7.331 16.028 11.088 1.00 98.56 442 VAL A CA 1
ATOM 3604 C C . VAL A 1 442 ? -7.777 15.925 12.547 1.00 98.56 442 VAL A C 1
ATOM 3606 O O . VAL A 1 442 ? -8.334 16.862 13.126 1.00 98.56 442 VAL A O 1
ATOM 3609 N N . ILE A 1 443 ? -7.491 14.787 13.174 1.00 98.12 443 ILE A N 1
ATOM 3610 C CA . ILE A 1 443 ? -7.890 14.456 14.544 1.00 98.12 443 ILE A CA 1
ATOM 3611 C C . ILE A 1 443 ? -6.633 14.432 15.425 1.00 98.12 443 ILE A C 1
ATOM 3613 O O . ILE A 1 443 ? -5.674 13.748 15.088 1.00 98.12 443 ILE A O 1
ATOM 3617 N N . PRO A 1 444 ? -6.600 15.127 16.575 1.00 96.81 444 PRO A N 1
ATOM 3618 C CA . PRO A 1 444 ? -5.438 15.070 17.458 1.00 96.81 444 PRO A CA 1
ATOM 3619 C C . PRO A 1 444 ? -5.172 13.646 17.956 1.00 96.81 444 PRO A C 1
ATOM 3621 O O . PRO A 1 444 ? -6.097 12.974 18.424 1.00 96.81 444 PRO A O 1
ATOM 3624 N N . ALA A 1 445 ? -3.908 13.229 17.926 1.00 96.44 445 ALA A N 1
ATOM 3625 C CA . ALA A 1 445 ? -3.442 12.017 18.584 1.00 96.44 445 ALA A CA 1
ATOM 3626 C C . ALA A 1 445 ? -2.796 12.353 19.937 1.00 96.44 445 ALA A C 1
ATOM 3628 O O . ALA A 1 445 ? -2.252 13.436 20.157 1.00 96.44 445 ALA A O 1
ATOM 3629 N N . ARG A 1 446 ? -2.872 11.414 20.883 1.00 95.50 446 ARG A N 1
ATOM 3630 C CA . ARG A 1 446 ? -2.169 11.491 22.170 1.00 95.50 446 ARG A CA 1
ATOM 3631 C C . ARG A 1 446 ? -0.899 10.663 22.094 1.00 95.50 446 ARG A C 1
ATOM 3633 O O . ARG A 1 446 ? -0.847 9.574 22.657 1.00 95.50 446 ARG A O 1
ATOM 3640 N N . HIS A 1 447 ? 0.088 11.189 21.389 1.00 94.69 447 HIS A N 1
ATOM 3641 C CA . HIS A 1 447 ? 1.370 10.542 21.162 1.00 94.69 447 HIS A CA 1
ATOM 3642 C C . HIS A 1 447 ? 2.464 11.605 21.152 1.00 94.69 447 HIS A C 1
ATOM 3644 O O . HIS A 1 447 ? 2.234 12.706 20.646 1.00 94.69 447 HIS A O 1
ATOM 3650 N N . ARG A 1 448 ? 3.597 11.326 21.802 1.00 93.00 448 ARG A N 1
ATOM 3651 C CA . ARG A 1 448 ? 4.723 12.263 21.800 1.00 93.00 448 ARG A CA 1
ATOM 3652 C C . ARG A 1 448 ? 5.552 12.006 20.563 1.00 93.00 448 ARG A C 1
ATOM 3654 O O . ARG A 1 448 ? 5.754 10.857 20.205 1.00 93.00 448 ARG A O 1
ATOM 3661 N N . GLU A 1 449 ? 6.035 13.077 19.970 1.00 90.00 449 GLU A N 1
ATOM 3662 C CA . GLU A 1 449 ? 6.931 13.027 18.824 1.00 90.00 449 GLU A CA 1
ATOM 3663 C C . GLU A 1 449 ? 8.366 13.288 19.275 1.00 90.00 449 GLU A C 1
ATOM 3665 O O . GLU A 1 449 ? 8.603 13.773 20.384 1.00 90.00 449 GLU A O 1
ATOM 3670 N N . ILE A 1 450 ? 9.330 13.014 18.401 1.00 88.25 450 ILE A N 1
ATOM 3671 C CA . ILE A 1 450 ? 10.748 13.251 18.687 1.00 88.25 450 ILE A CA 1
ATOM 3672 C C . ILE A 1 450 ? 11.067 14.748 18.624 1.00 88.25 450 ILE A C 1
ATOM 3674 O O . ILE A 1 450 ? 11.803 15.257 19.469 1.00 88.25 450 ILE A O 1
ATOM 3678 N N . THR A 1 451 ? 10.525 15.453 17.630 1.00 90.50 451 THR A N 1
ATOM 3679 C CA . THR A 1 451 ? 10.828 16.868 17.376 1.00 90.50 451 THR A CA 1
ATOM 3680 C C . THR A 1 451 ? 9.915 17.781 18.187 1.00 90.50 451 THR A C 1
ATOM 3682 O O . THR A 1 451 ? 10.402 18.708 18.831 1.00 90.50 451 THR A O 1
ATOM 3685 N N . LEU A 1 452 ? 8.598 17.517 18.204 1.00 89.12 452 LEU A N 1
ATOM 3686 C CA . LEU A 1 452 ? 7.611 18.359 18.891 1.00 89.12 452 LEU A CA 1
ATOM 3687 C C . LEU A 1 452 ? 6.533 17.540 19.627 1.00 89.12 452 LEU A C 1
ATOM 3689 O O . LEU A 1 452 ? 5.636 16.982 19.017 1.00 89.12 452 LEU A O 1
ATOM 3693 N N . ASP A 1 453 ? 6.521 17.584 20.957 1.00 82.38 453 ASP A N 1
ATOM 3694 C CA . ASP A 1 453 ? 5.713 16.743 21.869 1.00 82.38 453 ASP A CA 1
ATOM 3695 C C . ASP A 1 453 ? 4.170 16.640 21.651 1.00 82.38 453 ASP A C 1
ATOM 3697 O O . ASP A 1 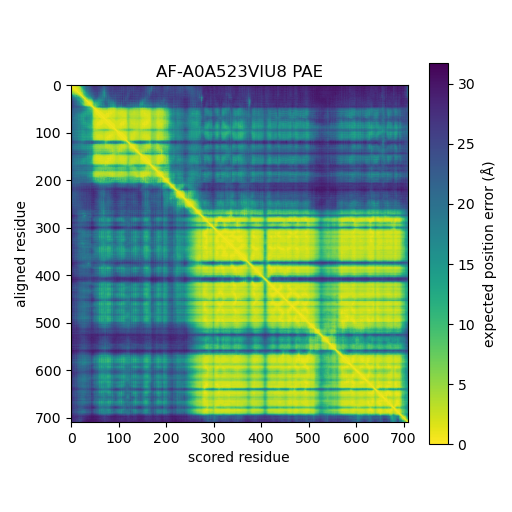453 ? 3.512 15.931 22.418 1.00 82.38 453 ASP A O 1
ATOM 3701 N N . LYS A 1 454 ? 3.540 17.376 20.716 1.00 86.31 454 LYS A N 1
ATOM 3702 C CA . LYS A 1 454 ? 2.067 17.561 20.662 1.00 86.31 454 LYS A CA 1
ATOM 3703 C C . LYS A 1 454 ? 1.426 17.674 19.269 1.00 86.31 454 LYS A C 1
ATOM 3705 O O . LYS A 1 454 ? 0.269 18.096 19.202 1.00 86.31 454 LYS A O 1
ATOM 3710 N N . TYR A 1 455 ? 2.115 17.346 18.178 1.00 93.94 455 TYR A N 1
ATOM 3711 C CA . TYR A 1 455 ? 1.551 17.501 16.828 1.00 93.94 455 TYR A CA 1
ATOM 3712 C C . TYR A 1 455 ? 1.288 16.176 16.114 1.00 93.94 455 TYR A C 1
ATOM 3714 O O . TYR A 1 455 ? 0.973 16.199 14.924 1.00 93.94 455 TYR A O 1
ATOM 3722 N N . ALA A 1 456 ? 1.350 15.046 16.822 1.00 96.50 456 ALA A N 1
ATOM 3723 C CA . ALA A 1 456 ? 0.887 13.774 16.294 1.00 96.50 456 ALA A CA 1
ATOM 3724 C C . ALA A 1 456 ? -0.616 13.846 15.991 1.00 96.50 456 ALA A C 1
ATOM 3726 O O . ALA A 1 456 ? -1.411 14.402 16.767 1.00 96.50 456 ALA A O 1
ATOM 3727 N N . VAL A 1 457 ? -1.021 13.264 14.865 1.00 98.19 457 VAL A N 1
ATOM 3728 C CA . VAL A 1 457 ? -2.409 13.307 14.398 1.00 98.19 457 VAL A CA 1
ATOM 3729 C C . VAL A 1 457 ? -2.878 11.960 13.860 1.00 98.19 457 VAL A C 1
ATOM 3731 O O . VAL A 1 457 ? -2.165 11.274 13.144 1.00 98.19 457 VAL A O 1
ATOM 3734 N N . GLY A 1 458 ? -4.125 11.612 14.156 1.00 98.25 458 GLY A N 1
ATOM 3735 C CA . GLY A 1 458 ? -4.920 10.729 13.308 1.00 98.25 458 GLY A CA 1
ATOM 3736 C C . GLY A 1 458 ? -5.702 11.555 12.285 1.00 98.25 458 GLY A C 1
ATOM 3737 O O . GLY A 1 458 ? -5.698 12.788 12.317 1.00 98.25 458 GLY A O 1
ATOM 3738 N N . PHE A 1 459 ? -6.424 10.909 11.378 1.00 98.81 459 PHE A N 1
ATOM 3739 C CA . PHE A 1 459 ? -7.265 11.626 10.420 1.00 98.81 459 PHE A CA 1
ATOM 3740 C C . PHE A 1 459 ? -8.379 10.759 9.842 1.00 98.81 459 PHE A C 1
ATOM 3742 O O . PHE A 1 459 ? -8.316 9.529 9.860 1.00 98.81 459 PHE A O 1
ATOM 3749 N N . LYS A 1 460 ? -9.396 11.416 9.284 1.00 98.75 460 LYS A N 1
ATOM 3750 C CA . LYS A 1 460 ? -10.307 10.803 8.318 1.00 98.75 460 LYS A CA 1
ATOM 3751 C C . LYS A 1 460 ? -9.925 11.224 6.915 1.00 98.75 460 LYS A C 1
ATOM 3753 O O . LYS A 1 460 ? -9.779 12.415 6.656 1.00 98.75 460 LYS A O 1
ATOM 3758 N N . LEU A 1 461 ? -9.837 10.262 6.010 1.00 98.75 461 LEU A N 1
ATOM 3759 C CA . LEU A 1 461 ? -9.744 10.495 4.579 1.00 98.75 461 LEU A CA 1
ATOM 3760 C C . LEU A 1 461 ? -11.115 10.250 3.953 1.00 98.75 461 LEU A C 1
ATOM 3762 O O . LEU A 1 461 ? -11.535 9.108 3.775 1.00 98.75 461 LEU A O 1
ATOM 3766 N N . HIS A 1 462 ? -11.823 11.330 3.651 1.00 98.50 462 HIS A N 1
ATOM 3767 C CA . HIS A 1 462 ? -13.100 11.295 2.953 1.00 98.50 462 HIS A CA 1
ATOM 3768 C C . HIS A 1 462 ? -12.854 11.240 1.446 1.00 98.50 462 HIS A C 1
ATOM 3770 O O . HIS A 1 462 ? -12.260 12.156 0.881 1.00 98.50 462 HIS A O 1
ATOM 3776 N N . LEU A 1 463 ? -13.323 10.183 0.800 1.00 97.50 463 LEU A N 1
ATOM 3777 C CA . LEU A 1 463 ? -13.170 9.934 -0.627 1.00 97.50 463 LEU A CA 1
ATOM 3778 C C . LEU A 1 463 ? -14.405 10.446 -1.369 1.00 97.50 463 LEU A C 1
ATOM 3780 O O . LEU A 1 463 ? -15.531 10.103 -0.997 1.00 97.50 463 LEU A O 1
ATOM 3784 N N . TYR A 1 464 ? -14.203 11.262 -2.401 1.00 96.38 464 TYR A N 1
ATOM 3785 C CA . TYR A 1 464 ? -15.271 11.850 -3.205 1.00 96.38 464 TYR A CA 1
ATOM 3786 C C . TYR A 1 464 ? -15.185 11.385 -4.656 1.00 96.38 464 TYR A C 1
ATOM 3788 O O . TYR A 1 464 ? -14.102 11.192 -5.203 1.00 96.38 464 TYR A O 1
ATOM 3796 N N . ASP A 1 465 ? -16.345 11.243 -5.285 1.00 93.00 465 ASP A N 1
ATOM 3797 C CA . ASP A 1 465 ? -16.475 11.032 -6.725 1.00 93.00 465 ASP A CA 1
ATOM 3798 C C . ASP A 1 465 ? -17.650 11.873 -7.230 1.00 93.00 465 ASP A C 1
ATOM 3800 O O . ASP A 1 465 ? -18.743 11.843 -6.662 1.00 93.00 465 ASP A O 1
ATOM 3804 N N . LYS A 1 466 ? -17.400 12.674 -8.273 1.00 90.56 466 LYS A N 1
ATOM 3805 C CA . LYS A 1 466 ? -18.370 13.625 -8.856 1.00 90.56 466 LYS A CA 1
ATOM 3806 C C . LYS A 1 466 ? -19.031 14.547 -7.815 1.00 90.56 466 LYS A C 1
ATOM 3808 O O . LYS A 1 466 ? -20.207 14.875 -7.930 1.00 90.56 466 LYS A O 1
ATOM 3813 N N . GLY A 1 467 ? -18.264 14.969 -6.809 1.00 91.62 467 GLY A N 1
ATOM 3814 C CA . GLY A 1 467 ? -18.719 15.877 -5.748 1.00 91.62 467 GLY A CA 1
ATOM 3815 C C . GLY A 1 467 ? -19.489 15.207 -4.605 1.00 91.62 467 GLY A C 1
ATOM 3816 O O . GLY A 1 467 ? -19.813 15.871 -3.624 1.00 91.62 467 GLY A O 1
ATOM 3817 N N . GLU A 1 468 ? -19.740 13.898 -4.669 1.00 93.50 468 GLU A N 1
ATOM 3818 C CA . GLU A 1 468 ? -20.424 13.151 -3.611 1.00 93.50 468 GLU A CA 1
ATOM 3819 C C . GLU A 1 468 ? -19.424 12.359 -2.763 1.00 93.50 468 GLU A C 1
ATOM 3821 O O . GLU A 1 468 ? -18.537 11.690 -3.300 1.00 93.50 468 GLU A O 1
ATOM 3826 N N . ARG A 1 469 ? -19.581 12.391 -1.431 1.00 94.69 469 ARG A N 1
ATOM 3827 C CA . ARG A 1 469 ? -18.786 11.552 -0.522 1.00 94.69 469 ARG A CA 1
ATOM 3828 C C . ARG A 1 469 ? -19.156 10.089 -0.753 1.00 94.69 469 ARG A C 1
ATOM 3830 O O . ARG A 1 469 ? -20.303 9.703 -0.540 1.00 94.69 469 ARG A O 1
ATOM 3837 N N . ARG A 1 470 ? -18.175 9.279 -1.141 1.00 94.25 470 ARG A N 1
ATOM 3838 C CA . ARG A 1 470 ? -18.319 7.832 -1.333 1.00 94.25 470 ARG A CA 1
ATOM 3839 C C . ARG A 1 470 ? -17.998 7.049 -0.070 1.00 94.25 470 ARG A C 1
ATOM 3841 O O . ARG A 1 470 ? -18.744 6.143 0.269 1.00 94.25 470 ARG A O 1
ATOM 3848 N N . ALA A 1 471 ? -16.916 7.406 0.615 1.00 95.75 471 ALA A N 1
ATOM 3849 C CA . ALA A 1 471 ? -16.479 6.729 1.832 1.00 95.75 471 ALA A CA 1
ATOM 3850 C C . ALA A 1 471 ? -15.590 7.622 2.696 1.00 95.75 471 ALA A C 1
ATOM 3852 O O . ALA A 1 471 ? -15.170 8.702 2.286 1.00 95.75 471 ALA A O 1
ATOM 3853 N N . SER A 1 472 ? -15.307 7.155 3.901 1.00 97.81 472 SER A N 1
ATOM 3854 C CA . SER A 1 472 ? -14.399 7.727 4.879 1.00 97.81 472 SER A CA 1
ATOM 3855 C C . SER A 1 472 ? -13.537 6.610 5.454 1.00 97.81 472 SER A C 1
ATOM 3857 O O . SER A 1 472 ? -14.051 5.644 6.022 1.00 97.81 472 SER A O 1
ATOM 3859 N N . LEU A 1 473 ? -12.224 6.778 5.354 1.00 98.62 473 LEU A N 1
ATOM 3860 C CA . LEU A 1 473 ? -11.237 5.905 5.981 1.00 98.62 473 LEU A CA 1
ATOM 3861 C C . LEU A 1 473 ? -10.692 6.603 7.229 1.00 98.62 473 LEU A C 1
ATOM 3863 O O . LEU A 1 473 ? -10.175 7.713 7.131 1.00 98.62 473 LEU A O 1
ATOM 3867 N N . GLY A 1 474 ? -10.826 5.992 8.400 1.00 98.62 474 GLY A N 1
ATOM 3868 C CA . GLY A 1 474 ? -10.351 6.538 9.667 1.00 98.62 474 GLY A CA 1
ATOM 3869 C C . GLY A 1 474 ? -9.020 5.928 10.086 1.00 98.62 474 GLY A C 1
ATOM 3870 O O . GLY A 1 474 ? -8.983 4.752 10.423 1.00 98.62 474 GLY A O 1
ATOM 3871 N N . PHE A 1 475 ? -7.953 6.720 10.135 1.00 98.62 475 PHE A N 1
ATOM 3872 C CA . PHE A 1 475 ? -6.644 6.310 10.644 1.00 98.62 475 PHE A CA 1
ATOM 3873 C C . PHE A 1 475 ? -6.437 6.920 12.026 1.00 98.62 475 PHE A C 1
ATOM 3875 O O . PHE A 1 475 ? -6.455 8.144 12.175 1.00 98.62 475 PHE A O 1
ATOM 3882 N N . THR A 1 476 ? -6.240 6.094 13.055 1.00 98.31 476 THR A N 1
ATOM 3883 C CA . THR A 1 476 ? -5.992 6.641 14.400 1.00 98.31 476 THR A CA 1
ATOM 3884 C C . THR A 1 476 ? -4.590 7.219 14.535 1.00 98.31 476 THR A C 1
ATOM 3886 O O . THR A 1 476 ? -4.396 8.089 15.382 1.00 98.31 476 THR A O 1
ATOM 3889 N N . SER A 1 477 ? -3.649 6.729 13.716 1.00 96.06 477 SER A N 1
ATOM 3890 C CA . SER A 1 477 ? -2.211 6.815 13.972 1.00 96.06 477 SER A CA 1
ATOM 3891 C C . SER A 1 477 ? -1.857 6.283 15.369 1.00 96.06 477 SER A C 1
ATOM 3893 O O . SER A 1 477 ? -2.712 5.745 16.089 1.00 96.06 477 SER A O 1
ATOM 3895 N N . ASP A 1 478 ? -0.599 6.422 15.749 1.00 95.69 478 ASP A N 1
ATOM 3896 C CA . ASP A 1 478 ? -0.106 6.127 17.079 1.00 95.69 478 ASP A CA 1
ATOM 3897 C C . ASP A 1 478 ? -0.704 7.131 18.059 1.00 95.69 478 ASP A C 1
ATOM 3899 O O . ASP A 1 478 ? -0.604 8.347 17.900 1.00 95.69 478 ASP A O 1
ATOM 3903 N N . THR A 1 479 ? -1.437 6.620 19.046 1.00 96.06 479 THR A N 1
ATOM 3904 C CA . THR A 1 479 ? -2.200 7.455 19.975 1.00 96.06 479 THR A CA 1
ATOM 3905 C C . THR A 1 479 ? -2.659 6.672 21.185 1.00 96.06 479 THR A C 1
ATOM 3907 O O . THR A 1 479 ? -3.179 5.573 21.059 1.00 96.06 479 THR A O 1
ATOM 3910 N N . ALA A 1 480 ? -2.631 7.275 22.369 1.00 95.12 480 ALA A N 1
ATOM 3911 C CA . ALA A 1 480 ? -3.407 6.758 23.488 1.00 95.12 480 ALA A CA 1
ATOM 3912 C C . ALA A 1 480 ? -4.912 6.869 23.239 1.00 95.12 480 ALA A C 1
ATOM 3914 O O . ALA A 1 480 ? -5.387 7.785 22.558 1.00 95.12 480 ALA A O 1
ATOM 3915 N N . TYR A 1 481 ? -5.684 5.999 23.890 1.00 94.75 481 TYR A N 1
ATOM 3916 C CA . TYR A 1 481 ? -7.136 6.138 23.887 1.00 94.75 481 TYR A CA 1
ATOM 3917 C C . TYR A 1 481 ? -7.563 7.405 24.639 1.00 94.75 481 TYR A C 1
ATOM 3919 O O . TYR A 1 481 ? -7.087 7.709 25.738 1.00 94.75 481 TYR A O 1
ATOM 3927 N N . PHE A 1 482 ? -8.551 8.105 24.090 1.00 94.44 482 PHE A N 1
ATOM 3928 C CA . PHE A 1 482 ? -9.281 9.164 24.775 1.00 94.44 482 PHE A CA 1
ATOM 3929 C C . PHE A 1 482 ? -10.773 9.061 24.476 1.00 94.44 482 PHE A C 1
ATOM 3931 O O . PHE A 1 482 ? -11.180 8.536 23.446 1.00 94.44 482 PHE A O 1
ATOM 3938 N N . GLU A 1 483 ? -11.606 9.553 25.391 1.00 92.00 483 GLU A N 1
ATOM 3939 C CA . GLU A 1 483 ? -13.050 9.288 25.390 1.00 92.00 483 GLU A CA 1
ATOM 3940 C C . GLU A 1 483 ? -13.760 9.694 24.090 1.00 92.00 483 GLU A C 1
ATOM 3942 O O . GLU A 1 483 ? -14.621 8.965 23.601 1.00 92.00 483 GLU A O 1
ATOM 3947 N N . ALA A 1 484 ? -13.349 10.808 23.483 1.00 94.06 484 ALA A N 1
ATOM 3948 C CA . ALA A 1 484 ? -13.927 11.283 22.231 1.00 94.06 484 ALA A CA 1
ATOM 3949 C C . ALA A 1 484 ? -13.521 10.454 20.997 1.00 94.06 484 ALA A C 1
ATOM 3951 O O . ALA A 1 484 ? -14.177 10.573 19.968 1.00 94.06 484 ALA A O 1
ATOM 3952 N N . MET A 1 485 ? -12.484 9.614 21.071 1.00 94.75 485 MET A N 1
ATOM 3953 C CA . MET A 1 485 ? -11.914 8.929 19.905 1.00 94.75 485 MET A CA 1
ATOM 3954 C C . MET A 1 485 ? -12.920 8.015 19.203 1.00 94.75 485 MET A C 1
ATOM 3956 O O . MET A 1 485 ? -13.083 8.108 17.992 1.00 94.75 485 MET A O 1
ATOM 3960 N N . GLY A 1 486 ? -13.663 7.190 19.948 1.00 94.88 486 GLY A N 1
ATOM 3961 C CA . GLY A 1 486 ? -14.687 6.335 19.340 1.00 94.88 486 GLY A CA 1
ATOM 3962 C C . GLY A 1 486 ? -15.772 7.150 18.624 1.00 94.88 486 GLY A C 1
ATOM 3963 O O . GLY A 1 486 ? -16.163 6.813 17.514 1.00 94.88 486 GLY A O 1
ATOM 3964 N N . ASN A 1 487 ? -16.186 8.288 19.196 1.00 97.31 487 ASN A N 1
ATOM 3965 C CA . ASN A 1 487 ? -17.138 9.195 18.545 1.00 97.31 487 ASN A CA 1
ATOM 3966 C C . ASN A 1 487 ? -16.560 9.881 17.305 1.00 97.31 487 ASN A C 1
ATOM 3968 O O . ASN A 1 487 ? -17.323 10.267 16.425 1.00 97.31 487 ASN A O 1
ATOM 3972 N N . LYS A 1 488 ? -15.238 10.057 17.249 1.00 97.56 488 LYS A N 1
ATOM 3973 C CA . LYS A 1 488 ? -14.566 10.648 16.100 1.00 97.56 488 LYS A CA 1
ATOM 3974 C C . LYS A 1 488 ? -14.498 9.701 14.915 1.00 97.56 488 LYS A C 1
ATOM 3976 O O . LYS A 1 488 ? -14.495 10.225 13.825 1.00 97.56 488 LYS A O 1
ATOM 3981 N N . PHE A 1 489 ? -14.480 8.380 15.088 1.00 98.00 489 PHE A N 1
ATOM 3982 C CA . PHE A 1 489 ? -14.303 7.432 13.972 1.00 98.00 489 PHE A CA 1
ATOM 3983 C C . PHE A 1 489 ? -15.522 6.546 13.671 1.00 98.00 489 PHE A C 1
ATOM 3985 O O . PHE A 1 489 ? -15.505 5.800 12.697 1.00 98.00 489 PHE A O 1
ATOM 3992 N N . LYS A 1 490 ? -16.581 6.603 14.487 1.00 96.75 490 LYS A N 1
ATOM 3993 C CA . LYS A 1 490 ? -17.743 5.702 14.379 1.00 96.75 490 LYS A CA 1
ATOM 3994 C C . LYS A 1 490 ? -18.504 5.758 13.051 1.00 96.75 490 LYS A C 1
ATOM 3996 O O . LYS A 1 490 ? -19.195 4.809 12.721 1.00 96.75 490 LYS A O 1
ATOM 4001 N N . ASP A 1 491 ? -18.411 6.870 12.332 1.00 96.31 491 ASP A N 1
ATOM 4002 C CA . ASP A 1 491 ? -19.088 7.142 11.062 1.00 96.31 491 ASP A CA 1
ATOM 4003 C C . ASP A 1 491 ? -18.226 6.803 9.834 1.00 96.31 491 ASP A C 1
ATOM 4005 O O . ASP A 1 491 ? -18.641 7.051 8.705 1.00 96.31 491 ASP A O 1
ATOM 4009 N N . CYS A 1 492 ? -17.021 6.264 10.035 1.00 97.88 492 CYS A N 1
ATOM 4010 C CA . CYS A 1 492 ? -16.170 5.810 8.943 1.00 97.88 492 CYS A CA 1
ATOM 4011 C C . CYS A 1 492 ? -16.582 4.418 8.466 1.00 97.88 492 CYS A C 1
ATOM 4013 O O . CYS A 1 492 ? -16.815 3.528 9.281 1.00 97.88 492 CYS A O 1
ATOM 4015 N N . GLU A 1 493 ? -16.598 4.207 7.152 1.00 97.56 493 GLU A N 1
ATOM 4016 C CA . GLU A 1 493 ? -16.828 2.894 6.548 1.00 97.56 493 GLU A CA 1
ATOM 4017 C C . GLU A 1 493 ? -15.669 1.926 6.858 1.00 97.56 493 GLU A C 1
ATOM 4019 O O . GLU A 1 493 ? -15.892 0.731 7.034 1.00 97.56 493 GLU A O 1
ATOM 4024 N N . ILE A 1 494 ? -14.438 2.433 6.996 1.00 98.56 494 ILE A N 1
ATOM 4025 C CA . ILE A 1 494 ? -13.273 1.646 7.426 1.00 98.56 494 ILE A CA 1
ATOM 4026 C C . ILE A 1 494 ? -12.536 2.402 8.531 1.00 98.56 494 ILE A C 1
ATOM 4028 O O . ILE A 1 494 ? -12.222 3.579 8.361 1.00 98.56 494 ILE A O 1
ATOM 4032 N N . VAL A 1 495 ? -12.219 1.737 9.644 1.00 98.69 495 VAL A N 1
ATOM 4033 C CA . VAL A 1 495 ? -11.384 2.293 10.725 1.00 98.69 495 VAL A CA 1
ATOM 4034 C C . VAL A 1 495 ? -10.157 1.420 10.941 1.00 98.69 495 VAL A C 1
ATOM 4036 O O . VAL A 1 495 ? -10.269 0.205 11.092 1.00 98.69 495 VAL A O 1
ATOM 4039 N N . ILE A 1 496 ? -8.988 2.051 10.992 1.00 98.62 496 ILE A N 1
ATOM 4040 C CA . ILE A 1 496 ? -7.677 1.417 11.107 1.00 98.62 496 ILE A CA 1
ATOM 4041 C C . ILE A 1 496 ? -7.052 1.864 12.431 1.00 98.62 496 ILE A C 1
ATOM 4043 O O . ILE A 1 496 ? -6.319 2.859 12.476 1.00 98.62 496 ILE A O 1
ATOM 4047 N N . PRO A 1 497 ? -7.405 1.205 13.550 1.00 98.06 497 PRO A N 1
ATOM 4048 C CA . PRO A 1 497 ? -6.784 1.493 14.824 1.00 98.06 497 PRO A CA 1
ATOM 4049 C C . PRO A 1 497 ? -5.376 0.896 14.883 1.00 98.06 497 PRO A C 1
ATOM 4051 O O . PRO A 1 497 ? -5.185 -0.305 14.684 1.00 98.06 497 PRO A O 1
ATOM 4054 N N . HIS A 1 498 ? -4.408 1.737 15.220 1.00 96.62 498 HIS A N 1
ATOM 4055 C CA . HIS A 1 498 ? -3.036 1.343 15.522 1.00 96.62 498 HIS A CA 1
ATOM 4056 C C . HIS A 1 498 ? -2.987 0.815 16.953 1.00 96.62 498 HIS A C 1
ATOM 4058 O O . HIS A 1 498 ? -3.001 1.602 17.900 1.00 96.62 498 HIS A O 1
ATOM 4064 N N . ILE A 1 499 ? -3.010 -0.510 17.133 1.00 93.62 499 ILE A N 1
ATOM 4065 C CA . ILE A 1 499 ? -3.126 -1.080 18.476 1.00 93.62 499 ILE A CA 1
ATOM 4066 C C . ILE A 1 499 ? -1.900 -0.769 19.315 1.00 93.62 499 ILE A C 1
ATOM 4068 O O . ILE A 1 499 ? -2.092 -0.502 20.485 1.00 93.62 499 ILE A O 1
ATOM 4072 N N . GLY A 1 500 ? -0.693 -0.756 18.747 1.00 87.25 500 GLY A N 1
ATOM 4073 C CA . GLY A 1 500 ? 0.528 -0.221 19.347 1.00 87.25 500 GLY A CA 1
ATOM 4074 C C . GLY A 1 500 ? 1.037 -0.891 20.629 1.00 87.25 500 GLY A C 1
ATOM 4075 O O . GLY A 1 500 ? 2.230 -0.879 20.842 1.00 87.25 500 GLY A O 1
ATOM 4076 N N . PHE A 1 501 ? 0.221 -1.490 21.497 1.00 84.44 501 PHE A N 1
ATOM 4077 C CA . PHE A 1 501 ? 0.669 -2.351 22.595 1.00 84.44 501 PHE A CA 1
ATOM 4078 C C . PHE A 1 501 ? -0.499 -3.191 23.130 1.00 84.44 501 PHE A C 1
ATOM 4080 O O . PHE A 1 501 ? -1.651 -2.763 23.120 1.00 84.44 501 PHE A O 1
ATOM 4087 N N . VAL A 1 502 ? -0.225 -4.386 23.657 1.00 84.31 502 VAL A N 1
ATOM 4088 C CA . VAL A 1 502 ? -1.227 -5.183 24.383 1.00 84.31 502 VAL A CA 1
ATOM 4089 C C . VAL A 1 502 ? -0.659 -5.553 25.741 1.00 84.31 502 VAL A C 1
ATOM 4091 O O . VAL A 1 502 ? 0.330 -6.275 25.844 1.00 84.31 502 VAL A O 1
ATOM 4094 N N . THR A 1 503 ? -1.291 -5.065 26.807 1.00 82.31 503 THR A N 1
ATOM 4095 C CA . THR A 1 503 ? -0.852 -5.398 28.166 1.00 82.31 503 THR A CA 1
ATOM 4096 C C . THR A 1 503 ? -1.109 -6.865 28.498 1.00 82.31 503 THR A C 1
ATOM 4098 O O . THR A 1 503 ? -2.018 -7.495 27.959 1.00 82.31 503 THR A O 1
ATOM 4101 N N . PHE A 1 504 ? -0.378 -7.395 29.482 1.00 74.19 504 PHE A N 1
ATOM 4102 C CA . PHE A 1 504 ? -0.602 -8.751 29.991 1.00 74.19 504 PHE A CA 1
ATOM 4103 C C . PHE A 1 504 ? -2.068 -8.996 30.395 1.00 74.19 504 PHE A C 1
ATOM 4105 O O . PHE A 1 504 ? -2.665 -10.018 30.057 1.00 74.19 504 PHE A O 1
ATOM 4112 N N . ARG A 1 505 ? -2.686 -8.004 31.049 1.00 77.75 505 ARG A N 1
ATOM 4113 C CA . ARG A 1 505 ? -4.100 -8.046 31.431 1.00 77.75 505 ARG A CA 1
ATOM 4114 C C . ARG A 1 505 ? -5.031 -8.128 30.223 1.00 77.75 505 ARG A C 1
ATOM 4116 O O . ARG A 1 505 ? -5.980 -8.907 30.226 1.00 77.75 505 ARG A O 1
ATOM 4123 N N . GLU A 1 506 ? -4.771 -7.327 29.198 1.00 83.88 506 GLU A N 1
ATOM 4124 C CA . GLU A 1 506 ? -5.547 -7.333 27.957 1.00 83.88 506 GLU A CA 1
ATOM 4125 C C . GLU A 1 506 ? -5.369 -8.628 27.166 1.00 83.88 506 GLU A C 1
ATOM 4127 O O . GLU A 1 506 ? -6.339 -9.131 26.603 1.00 83.88 506 GLU A O 1
ATOM 4132 N N . LEU A 1 507 ? -4.171 -9.212 27.174 1.00 80.56 507 LEU A N 1
ATOM 4133 C CA . LEU A 1 507 ? -3.919 -10.506 26.552 1.00 80.56 507 LEU A CA 1
ATOM 4134 C C . LEU A 1 507 ? -4.675 -11.633 27.271 1.00 80.56 507 LEU A C 1
ATOM 4136 O O . LEU A 1 507 ? -5.297 -12.467 26.617 1.00 80.56 507 LEU A O 1
ATOM 4140 N N . GLY A 1 508 ? -4.733 -11.608 28.605 1.00 76.50 508 GLY A N 1
ATOM 4141 C CA . GLY A 1 508 ? -5.601 -12.506 29.373 1.00 76.50 508 GLY A CA 1
ATOM 4142 C C . GLY A 1 508 ? -7.082 -12.373 28.996 1.00 76.50 508 GLY A C 1
ATOM 4143 O O . GLY A 1 508 ? -7.761 -13.378 28.796 1.00 76.50 508 GLY A O 1
ATOM 4144 N N . GLN A 1 509 ? -7.569 -11.137 28.813 1.00 78.00 509 GLN A N 1
ATOM 4145 C CA . GLN A 1 509 ? -8.940 -10.872 28.348 1.00 78.00 509 GLN A CA 1
ATOM 4146 C C . GLN A 1 509 ? -9.191 -11.372 26.920 1.00 78.00 509 GLN A C 1
ATOM 4148 O O . GLN A 1 509 ? -10.265 -11.900 26.640 1.00 78.00 509 GLN A O 1
ATOM 4153 N N . LEU A 1 510 ? -8.220 -11.195 26.021 1.00 77.31 510 LEU A N 1
ATOM 4154 C CA . LEU A 1 510 ? -8.264 -11.671 24.635 1.00 77.31 510 LEU A CA 1
ATOM 4155 C C . LEU A 1 510 ? -8.352 -13.194 24.551 1.00 77.31 510 LEU A C 1
ATOM 4157 O O . LEU A 1 510 ? -9.049 -13.730 23.693 1.00 77.31 510 LEU A O 1
ATOM 4161 N N . LEU A 1 511 ? -7.634 -13.883 25.433 1.00 73.56 511 LEU A N 1
ATOM 4162 C CA . LEU A 1 511 ? -7.588 -15.339 25.482 1.00 73.56 511 LEU A CA 1
ATOM 4163 C C . LEU A 1 511 ? -8.741 -15.953 26.283 1.00 73.56 511 LEU A C 1
ATOM 4165 O O . LEU A 1 511 ? -8.781 -17.173 26.412 1.00 73.56 511 LEU A O 1
ATOM 4169 N N . GLU A 1 512 ? -9.654 -15.128 26.811 1.00 74.88 512 GLU A N 1
ATOM 4170 C CA . GLU A 1 512 ? -10.744 -15.553 27.701 1.00 74.88 512 GLU A CA 1
ATOM 4171 C C . GLU A 1 512 ? -10.230 -16.402 28.878 1.00 74.88 512 GLU A C 1
ATOM 4173 O O . GLU A 1 512 ? -10.934 -17.256 29.413 1.00 74.88 512 GLU A O 1
ATOM 4178 N N . LEU A 1 513 ? -8.980 -16.169 29.290 1.00 70.06 513 LEU A N 1
ATOM 4179 C CA . LEU A 1 513 ? -8.381 -16.911 30.383 1.00 70.06 513 LEU A CA 1
ATOM 4180 C C . LEU A 1 513 ? -8.998 -16.413 31.683 1.00 70.06 513 LEU A C 1
ATOM 4182 O O . LEU A 1 513 ? -8.957 -15.220 31.996 1.00 70.06 513 LEU A O 1
ATOM 4186 N N . GLU A 1 514 ? -9.515 -17.337 32.486 1.00 69.44 514 GLU A N 1
ATOM 4187 C CA . GLU A 1 514 ? -9.988 -17.048 33.837 1.00 69.44 514 GLU A CA 1
ATOM 4188 C C . GLU A 1 514 ? -8.800 -16.864 34.797 1.00 69.44 514 GLU A C 1
ATOM 4190 O O . GLU A 1 514 ? -8.753 -17.468 35.864 1.00 69.44 514 GLU A O 1
ATOM 4195 N N . ILE A 1 515 ? -7.821 -16.025 34.430 1.00 68.44 515 ILE A N 1
ATOM 4196 C CA . ILE A 1 515 ? -6.594 -15.779 35.203 1.00 68.44 515 ILE A CA 1
ATOM 4197 C C . ILE A 1 515 ? -6.938 -15.307 36.614 1.00 68.44 515 ILE A C 1
ATOM 4199 O O . ILE A 1 515 ? -6.291 -15.724 37.563 1.00 68.44 515 ILE A O 1
ATOM 4203 N N . ASP A 1 516 ? -8.009 -14.528 36.788 1.00 67.62 516 ASP A N 1
ATOM 4204 C CA . ASP A 1 516 ? -8.492 -14.149 38.119 1.00 67.62 516 ASP A CA 1
ATOM 4205 C C . ASP A 1 516 ? -8.906 -15.363 38.965 1.00 67.62 516 ASP A C 1
ATOM 4207 O O . ASP A 1 516 ? -8.706 -15.359 40.179 1.00 67.62 516 ASP A O 1
ATOM 4211 N N . LYS A 1 517 ? -9.478 -16.408 38.351 1.00 71.44 517 LYS A N 1
ATOM 4212 C CA . LYS A 1 517 ? -9.772 -17.665 39.048 1.00 71.44 517 LYS A CA 1
ATOM 4213 C C . LYS A 1 517 ? -8.500 -18.466 39.286 1.00 71.44 517 LYS A C 1
ATOM 4215 O O . LYS A 1 517 ? -8.337 -18.935 40.402 1.00 71.44 517 LYS A O 1
ATOM 4220 N N . ILE A 1 518 ? -7.596 -18.539 38.303 1.00 67.62 518 ILE A N 1
ATOM 4221 C CA . ILE A 1 518 ? -6.301 -19.234 38.415 1.00 67.62 518 ILE A CA 1
ATOM 4222 C C . ILE A 1 518 ? -5.455 -18.628 39.545 1.00 67.62 518 ILE A C 1
ATOM 4224 O O . ILE A 1 518 ? -4.969 -19.351 40.404 1.00 67.62 518 ILE A O 1
ATOM 4228 N N . ILE A 1 519 ? -5.341 -17.300 39.620 1.00 68.00 519 ILE A N 1
ATOM 4229 C CA . ILE A 1 519 ? -4.608 -16.589 40.680 1.00 68.00 519 ILE A CA 1
ATOM 4230 C C . ILE A 1 519 ? -5.282 -16.798 42.047 1.00 68.00 519 ILE A C 1
ATOM 4232 O O . ILE A 1 519 ? -4.598 -16.994 43.054 1.00 68.00 519 ILE A O 1
ATOM 4236 N N . LYS A 1 520 ? -6.621 -16.806 42.112 1.00 69.69 520 LYS A N 1
ATOM 4237 C CA . LYS A 1 520 ? -7.359 -17.096 43.357 1.00 69.69 520 LYS A CA 1
ATOM 4238 C C . LYS A 1 520 ? -7.226 -18.559 43.799 1.00 69.69 520 LYS A C 1
ATOM 4240 O O . LYS A 1 520 ? -7.165 -18.825 44.997 1.00 69.69 520 LYS A O 1
ATOM 4245 N N . SER A 1 521 ? -7.159 -19.509 42.867 1.00 66.81 521 SER A N 1
ATOM 4246 C CA . SER A 1 521 ? -6.939 -20.927 43.176 1.00 66.81 521 SER A CA 1
ATOM 4247 C C . SER A 1 521 ? -5.483 -21.217 43.541 1.00 66.81 521 SER A C 1
ATOM 4249 O O . SER A 1 521 ? -5.232 -21.960 44.482 1.00 66.81 521 SER A O 1
ATOM 4251 N N . ALA A 1 522 ? -4.523 -20.581 42.866 1.00 64.50 522 ALA A N 1
ATOM 4252 C CA . ALA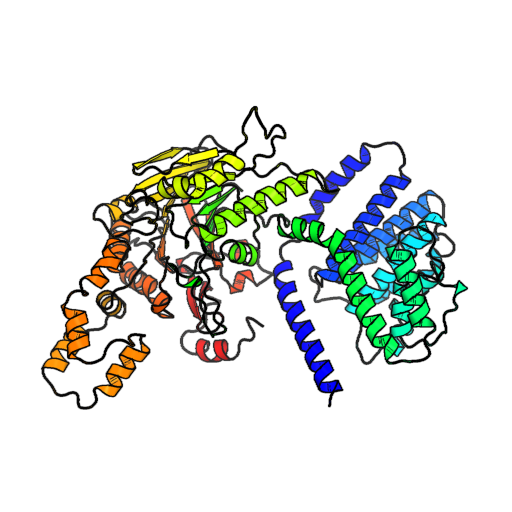 A 1 522 ? -3.095 -20.727 43.146 1.00 64.50 522 ALA A CA 1
ATOM 4253 C C . ALA A 1 522 ? -2.705 -20.131 44.507 1.00 64.50 522 ALA A C 1
ATOM 4255 O O . ALA A 1 522 ? -1.842 -20.664 45.193 1.00 64.50 522 ALA A O 1
ATOM 4256 N N . SER A 1 523 ? -3.385 -19.068 44.947 1.00 63.28 523 SER A N 1
ATOM 4257 C CA . SER A 1 523 ? -3.192 -18.514 46.296 1.00 63.28 523 SER A CA 1
ATOM 4258 C C . SER A 1 523 ? -3.849 -19.345 47.408 1.00 63.28 523 SER A C 1
ATOM 4260 O O . SER A 1 523 ? -3.567 -19.104 48.580 1.00 63.28 523 SER A O 1
ATOM 4262 N N . SER A 1 524 ? -4.698 -20.327 47.071 1.00 59.94 524 SER A N 1
ATOM 4263 C CA . SER A 1 524 ? -5.420 -21.159 48.046 1.00 59.94 524 SER A CA 1
ATOM 4264 C C . SER A 1 524 ? -4.986 -22.627 48.099 1.00 59.94 524 SER A C 1
ATOM 4266 O O . SER A 1 524 ? -5.305 -23.277 49.089 1.00 59.94 524 SER A O 1
ATOM 4268 N N . ASN A 1 525 ? -4.229 -23.152 47.124 1.00 52.25 525 ASN A N 1
ATOM 4269 C CA . ASN A 1 525 ? -3.679 -24.513 47.172 1.00 52.25 525 ASN A CA 1
ATOM 4270 C C . ASN A 1 525 ? -2.310 -24.630 46.479 1.00 52.25 525 ASN A C 1
ATOM 4272 O O . ASN A 1 525 ? -2.107 -24.119 45.381 1.00 52.25 525 ASN A O 1
ATOM 4276 N N . TYR A 1 526 ? -1.400 -25.356 47.139 1.00 50.62 526 TYR A N 1
ATOM 4277 C CA . TYR A 1 526 ? -0.062 -25.745 46.680 1.00 50.62 526 TYR A CA 1
ATOM 4278 C C . TYR A 1 526 ? -0.139 -26.458 45.317 1.00 50.62 526 TYR A C 1
ATOM 4280 O O . TYR A 1 526 ? -0.421 -27.655 45.248 1.00 50.62 526 TYR A O 1
ATOM 4288 N N . PHE A 1 527 ? 0.137 -25.744 44.226 1.00 53.38 527 PHE A N 1
ATOM 4289 C CA . PHE A 1 527 ? 0.546 -26.387 42.981 1.00 53.38 527 PHE A CA 1
ATOM 4290 C C . PHE A 1 527 ? 1.967 -26.913 43.189 1.00 53.38 527 PHE A C 1
ATOM 4292 O O . PHE A 1 527 ? 2.891 -26.144 43.451 1.00 53.38 527 PHE A O 1
ATOM 4299 N N . SER A 1 528 ? 2.141 -28.234 43.135 1.00 55.50 528 SER A N 1
ATOM 4300 C CA . SER A 1 528 ? 3.442 -28.877 43.348 1.00 55.50 528 SER A CA 1
ATOM 4301 C C . SER A 1 528 ? 4.406 -28.722 42.170 1.00 55.50 528 SER A C 1
ATOM 4303 O O . SER A 1 528 ? 5.578 -29.043 42.336 1.00 55.50 528 SER A O 1
ATOM 4305 N N . ASP A 1 529 ? 3.948 -28.232 41.011 1.00 62.84 529 ASP A N 1
ATOM 4306 C CA . ASP A 1 529 ? 4.774 -28.138 39.803 1.00 62.84 529 ASP A CA 1
ATOM 4307 C C . ASP A 1 529 ? 4.644 -26.783 39.086 1.00 62.84 529 ASP A C 1
ATOM 4309 O O . ASP A 1 529 ? 4.106 -26.638 37.990 1.00 62.84 529 ASP A O 1
ATOM 4313 N N . ILE A 1 530 ? 5.156 -25.750 39.758 1.00 63.97 530 ILE A N 1
ATOM 4314 C CA . ILE A 1 530 ? 5.255 -24.369 39.259 1.00 63.97 530 ILE A CA 1
ATOM 4315 C C . ILE A 1 530 ? 6.005 -24.284 37.915 1.00 63.97 530 ILE A C 1
ATOM 4317 O O . ILE A 1 530 ? 5.782 -23.350 37.142 1.00 63.97 530 ILE A O 1
ATOM 4321 N N . GLU A 1 531 ? 6.891 -25.237 37.610 1.00 66.81 531 GLU A N 1
ATOM 4322 C CA . GLU A 1 531 ? 7.685 -25.206 36.382 1.00 66.81 531 GLU A CA 1
ATOM 4323 C C . GLU A 1 531 ? 6.848 -25.399 35.117 1.00 66.81 531 GLU A C 1
ATOM 4325 O O . GLU A 1 531 ? 7.126 -24.742 34.114 1.00 66.81 531 GLU A O 1
ATOM 4330 N N . GLU A 1 532 ? 5.841 -26.273 35.124 1.00 63.53 532 GLU A N 1
ATOM 4331 C CA . GLU A 1 532 ? 5.070 -26.581 33.915 1.00 63.53 532 GLU A CA 1
ATOM 4332 C C . GLU A 1 532 ? 4.180 -25.398 33.492 1.00 63.53 532 GLU A C 1
ATOM 4334 O O . GLU A 1 532 ? 4.102 -25.047 32.311 1.00 63.53 532 GLU A O 1
ATOM 4339 N N . GLU A 1 533 ? 3.606 -24.685 34.462 1.00 64.00 533 GLU A N 1
ATOM 4340 C CA . GLU A 1 533 ? 2.813 -23.479 34.210 1.00 64.00 533 GLU A CA 1
ATOM 4341 C C . GLU A 1 533 ? 3.695 -22.270 33.858 1.00 64.00 533 GLU A C 1
ATOM 4343 O O . GLU A 1 533 ? 3.363 -21.512 32.944 1.00 64.00 533 GLU A O 1
ATOM 4348 N N . LEU A 1 534 ? 4.871 -22.111 34.480 1.00 64.00 534 LEU A N 1
ATOM 4349 C CA . LEU A 1 534 ? 5.848 -21.105 34.038 1.00 64.00 534 LEU A CA 1
ATOM 4350 C C . LEU A 1 534 ? 6.369 -21.400 32.625 1.00 64.00 534 LEU A C 1
ATOM 4352 O O . LEU A 1 534 ? 6.581 -20.468 31.847 1.00 64.00 534 LEU A O 1
ATOM 4356 N N . ARG A 1 535 ? 6.514 -22.676 32.241 1.00 65.44 535 ARG A N 1
ATOM 4357 C CA . ARG A 1 535 ? 6.805 -23.073 30.853 1.00 65.44 535 ARG A CA 1
ATOM 4358 C C . ARG A 1 535 ? 5.656 -22.715 29.919 1.00 65.44 535 ARG A C 1
ATOM 4360 O O . ARG A 1 535 ? 5.933 -22.236 28.823 1.00 65.44 535 ARG A O 1
ATOM 4367 N N . PHE A 1 536 ? 4.399 -22.868 30.339 1.00 65.06 536 PHE A N 1
ATOM 4368 C CA . PHE A 1 536 ? 3.240 -22.406 29.569 1.00 65.06 536 PHE A CA 1
ATOM 4369 C C . PHE A 1 536 ? 3.279 -20.887 29.347 1.00 65.06 536 PHE A C 1
ATOM 4371 O O . PHE A 1 536 ? 3.193 -20.439 28.205 1.00 65.06 536 PHE A O 1
ATOM 4378 N N . PHE A 1 537 ? 3.506 -20.081 30.390 1.00 61.75 537 PHE A N 1
ATOM 4379 C CA . PHE A 1 537 ? 3.634 -18.625 30.237 1.00 61.75 537 PHE A CA 1
ATOM 4380 C C . PHE A 1 537 ? 4.861 -18.227 29.400 1.00 61.75 537 PHE A C 1
ATOM 4382 O O . PHE A 1 537 ? 4.764 -17.357 28.535 1.00 61.75 537 PHE A O 1
ATOM 4389 N N . SER A 1 538 ? 5.992 -18.908 29.565 1.00 61.38 538 SER A N 1
ATOM 4390 C CA . SER A 1 538 ? 7.175 -18.711 28.721 1.00 61.38 538 SER A CA 1
ATOM 4391 C C . SER A 1 538 ? 6.894 -19.055 27.249 1.00 61.38 538 SER A C 1
ATOM 4393 O O . SER A 1 538 ? 7.284 -18.308 26.350 1.00 61.38 538 SER A O 1
ATOM 4395 N N . ALA A 1 539 ? 6.130 -20.122 26.987 1.00 55.84 539 ALA A N 1
ATOM 4396 C CA . ALA A 1 539 ? 5.680 -20.511 25.649 1.00 55.84 539 ALA A CA 1
ATOM 4397 C C . ALA A 1 539 ? 4.670 -19.521 25.040 1.00 55.84 539 ALA A C 1
ATOM 4399 O O . ALA A 1 539 ? 4.601 -19.388 23.818 1.00 55.84 539 ALA A O 1
ATOM 4400 N N . LEU A 1 540 ? 3.931 -18.786 25.875 1.00 54.34 540 LEU A N 1
ATOM 4401 C CA . LEU A 1 540 ? 3.114 -17.640 25.465 1.00 54.34 540 LEU A CA 1
ATOM 4402 C C . LEU A 1 540 ? 3.942 -16.360 25.222 1.00 54.34 540 LEU A C 1
ATOM 4404 O O . LEU A 1 540 ? 3.367 -15.323 24.906 1.00 54.34 540 LEU A O 1
ATOM 4408 N N . GLY A 1 541 ? 5.274 -16.424 25.339 1.00 52.19 541 GLY A N 1
ATOM 4409 C CA . GLY A 1 541 ? 6.189 -15.301 25.115 1.00 52.19 541 GLY A CA 1
ATOM 4410 C C . GLY A 1 541 ? 6.555 -14.522 26.381 1.00 52.19 541 GLY A C 1
ATOM 4411 O O . GLY A 1 541 ? 7.356 -13.592 26.314 1.00 52.19 541 GLY A O 1
ATOM 4412 N N . PHE A 1 542 ? 6.042 -14.906 27.552 1.00 62.53 542 PHE A N 1
ATOM 4413 C CA . PHE A 1 542 ? 6.260 -14.189 28.811 1.00 62.53 542 PHE A CA 1
ATOM 4414 C C . PHE A 1 542 ? 7.535 -14.647 29.524 1.00 62.53 542 PHE A C 1
ATOM 4416 O O . PHE A 1 542 ? 7.495 -15.206 30.619 1.00 62.53 542 PHE A O 1
ATOM 4423 N N . ARG A 1 543 ? 8.690 -14.394 28.901 1.00 59.41 543 ARG A N 1
ATOM 4424 C CA . ARG A 1 543 ? 10.004 -14.811 29.430 1.00 59.41 543 ARG A CA 1
ATOM 4425 C C . ARG A 1 543 ? 10.383 -14.145 30.758 1.00 59.41 543 ARG A C 1
ATOM 4427 O O . ARG A 1 543 ? 11.245 -14.654 31.465 1.00 59.41 543 ARG A O 1
ATOM 4434 N N . ASP A 1 544 ? 9.723 -13.041 31.104 1.00 64.19 544 ASP A N 1
ATOM 4435 C CA . ASP A 1 544 ? 10.052 -12.237 32.281 1.00 64.19 544 ASP A CA 1
ATOM 4436 C C . ASP A 1 544 ? 9.254 -12.595 33.541 1.00 64.19 544 ASP A C 1
ATOM 4438 O O . ASP A 1 544 ? 9.470 -11.963 34.574 1.00 64.19 544 ASP A O 1
ATOM 4442 N N . VAL A 1 545 ? 8.316 -13.550 33.492 1.00 68.94 545 VAL A N 1
ATOM 4443 C CA . VAL A 1 545 ? 7.563 -13.988 34.683 1.00 68.94 545 VAL A CA 1
ATOM 4444 C C . VAL A 1 545 ? 8.404 -14.985 35.477 1.00 68.94 545 VAL A C 1
ATOM 4446 O O . VAL A 1 545 ? 8.636 -16.102 35.023 1.00 68.94 545 VAL A O 1
ATOM 4449 N N . LYS A 1 546 ? 8.868 -14.580 36.664 1.00 78.75 546 LYS A N 1
ATOM 4450 C CA . LYS A 1 546 ? 9.807 -15.383 37.475 1.00 78.75 546 LYS A CA 1
ATOM 4451 C C . LYS A 1 546 ? 9.140 -16.235 38.556 1.00 78.75 546 LYS A C 1
ATOM 4453 O O . LYS A 1 546 ? 9.757 -17.176 39.044 1.00 78.75 546 LYS A O 1
ATOM 4458 N N . SER A 1 547 ? 7.919 -15.894 38.965 1.00 78.12 547 SER A N 1
ATOM 4459 C CA . SER A 1 547 ? 7.172 -16.589 40.021 1.00 78.12 547 SER A CA 1
ATOM 4460 C C . SER A 1 547 ? 5.674 -16.264 39.970 1.00 78.12 547 SER A C 1
ATOM 4462 O O . SER A 1 547 ? 5.255 -15.347 39.259 1.00 78.12 547 SER A O 1
ATOM 4464 N N . TRP A 1 548 ? 4.867 -16.978 40.761 1.00 72.12 548 TRP A N 1
ATOM 4465 C CA . TRP A 1 548 ? 3.447 -16.663 40.961 1.00 72.12 548 TRP A CA 1
ATOM 4466 C C . TRP A 1 548 ? 3.228 -15.310 41.636 1.00 72.12 548 TRP A C 1
ATOM 4468 O O . TRP A 1 548 ? 2.358 -14.565 41.190 1.00 72.12 548 TRP A O 1
ATOM 4478 N N . GLU A 1 549 ? 4.027 -14.939 42.642 1.00 76.00 549 GLU A 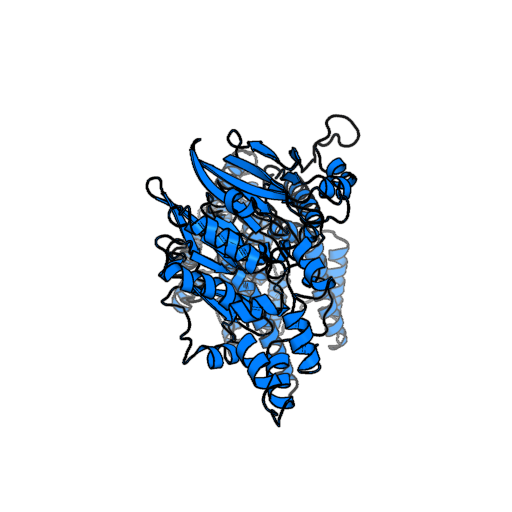N 1
ATOM 4479 C CA . GLU A 1 549 ? 4.015 -13.575 43.182 1.00 76.00 549 GLU A CA 1
ATOM 4480 C C . GLU A 1 549 ? 4.311 -12.528 42.105 1.00 76.00 549 GLU A C 1
ATOM 4482 O O . GLU A 1 549 ? 3.634 -11.504 42.072 1.00 76.00 549 GLU A O 1
ATOM 4487 N N . ASP A 1 550 ? 5.281 -12.761 41.215 1.00 74.56 550 ASP A N 1
ATOM 4488 C CA . ASP A 1 550 ? 5.610 -11.830 40.129 1.00 74.56 550 ASP A CA 1
ATOM 4489 C C . ASP A 1 550 ? 4.461 -11.731 39.114 1.00 74.56 550 ASP A C 1
ATOM 4491 O O . ASP A 1 550 ? 4.051 -10.631 38.746 1.00 74.56 550 ASP A O 1
ATOM 4495 N N . LEU A 1 551 ? 3.863 -12.863 38.729 1.00 73.81 551 LEU A N 1
ATOM 4496 C CA . LEU A 1 551 ? 2.682 -12.908 37.864 1.00 73.81 551 LEU A CA 1
ATOM 4497 C C . LEU A 1 551 ? 1.486 -12.182 38.491 1.00 73.81 551 LEU A C 1
ATOM 4499 O O . LEU A 1 551 ? 0.869 -11.330 37.854 1.00 73.81 551 LEU A O 1
ATOM 4503 N N . SER A 1 552 ? 1.178 -12.501 39.748 1.00 73.94 552 SER A N 1
ATOM 4504 C CA . SER A 1 552 ? 0.095 -11.895 40.520 1.00 73.94 552 SER A CA 1
ATOM 4505 C C . SER A 1 552 ? 0.334 -10.402 40.694 1.00 73.94 552 SER A C 1
ATOM 4507 O O . SER A 1 552 ? -0.568 -9.606 40.451 1.00 73.94 552 SER A O 1
ATOM 4509 N N . THR A 1 553 ? 1.563 -9.986 41.004 1.00 75.00 553 THR A N 1
ATOM 4510 C CA . THR A 1 553 ? 1.945 -8.573 41.102 1.00 75.00 553 THR A CA 1
ATOM 4511 C C . THR A 1 553 ? 1.780 -7.878 39.756 1.00 75.00 553 THR A C 1
ATOM 4513 O O . THR A 1 553 ? 1.137 -6.836 39.691 1.00 75.00 553 THR A O 1
ATOM 4516 N N . LYS A 1 554 ? 2.275 -8.444 38.650 1.00 72.44 554 LYS A N 1
ATOM 4517 C CA . LYS A 1 554 ? 2.116 -7.876 37.297 1.00 72.44 554 LYS A CA 1
ATOM 4518 C C . LYS A 1 554 ? 0.650 -7.793 36.861 1.00 72.44 554 LYS A C 1
ATOM 4520 O O . LYS A 1 554 ? 0.262 -6.816 36.222 1.00 72.44 554 LYS A O 1
ATOM 4525 N N . TRP A 1 555 ? -0.171 -8.770 37.240 1.00 71.25 555 TRP A N 1
ATOM 4526 C CA . TRP A 1 555 ? -1.607 -8.806 36.957 1.00 71.25 555 TRP A CA 1
ATOM 4527 C C . TRP A 1 555 ? -2.406 -7.795 37.797 1.00 71.25 555 TRP A C 1
ATOM 4529 O O . TRP A 1 555 ? -3.205 -7.026 37.258 1.00 71.25 555 TRP A O 1
ATOM 4539 N N . THR A 1 556 ? -2.172 -7.761 39.112 1.00 69.12 556 THR A N 1
ATOM 4540 C CA . THR A 1 556 ? -2.918 -6.936 40.081 1.00 69.12 556 THR A CA 1
ATOM 4541 C C . THR A 1 556 ? -2.454 -5.485 40.130 1.00 69.12 556 THR A C 1
ATOM 4543 O O . THR A 1 556 ? -3.278 -4.601 40.354 1.00 69.12 556 THR A O 1
ATOM 4546 N N . SER A 1 557 ? -1.179 -5.204 39.842 1.00 64.19 557 SER A N 1
ATOM 4547 C CA . SER A 1 557 ? -0.636 -3.834 39.811 1.00 64.19 557 SER A CA 1
ATOM 4548 C C . SER A 1 557 ? -1.212 -2.962 38.690 1.00 64.19 557 SER A C 1
ATOM 4550 O O . SER A 1 557 ? -0.858 -1.791 38.591 1.00 64.19 557 SER A O 1
ATOM 4552 N N . GLY A 1 558 ? -2.111 -3.492 37.848 1.00 55.44 558 GLY A N 1
ATOM 4553 C CA . GLY A 1 558 ? -2.712 -2.736 36.748 1.00 55.44 558 GLY A CA 1
ATOM 4554 C C . GLY A 1 558 ? -1.683 -2.312 35.698 1.00 55.44 558 GLY A C 1
ATOM 4555 O O . GLY A 1 558 ? -1.867 -1.279 35.052 1.00 55.44 558 GLY A O 1
ATOM 4556 N N . GLY A 1 559 ? -0.612 -3.103 35.556 1.00 52.47 559 GLY A N 1
ATOM 4557 C CA . GLY A 1 559 ? 0.611 -2.712 34.873 1.00 52.47 559 GLY A CA 1
ATOM 4558 C C . GLY A 1 559 ? 1.395 -1.718 35.728 1.00 52.47 559 GLY A C 1
ATOM 4559 O O . GLY A 1 559 ? 0.893 -0.655 36.085 1.00 52.47 559 GLY A O 1
ATOM 4560 N N . SER A 1 560 ? 2.651 -2.038 36.036 1.00 49.47 560 SER A N 1
ATOM 4561 C CA . SER A 1 560 ? 3.588 -1.082 36.633 1.00 49.47 560 SER A CA 1
ATOM 4562 C C . SER A 1 560 ? 3.557 0.269 35.893 1.00 49.47 560 SER A C 1
ATOM 4564 O O . SER A 1 560 ? 3.205 0.337 34.713 1.00 49.47 560 SER A O 1
ATOM 4566 N N . ALA A 1 561 ? 3.970 1.360 36.548 1.00 49.41 561 ALA A N 1
ATOM 4567 C CA . ALA A 1 561 ? 3.994 2.707 35.958 1.00 49.41 561 ALA A CA 1
ATOM 4568 C C . ALA A 1 561 ? 4.661 2.783 34.560 1.00 49.41 561 ALA A C 1
ATOM 4570 O O . ALA A 1 561 ? 4.310 3.652 33.764 1.00 49.41 561 ALA A O 1
ATOM 4571 N N . GLN A 1 562 ? 5.568 1.850 34.235 1.00 51.09 562 GLN A N 1
ATOM 4572 C CA . GLN A 1 562 ? 6.168 1.686 32.904 1.00 51.09 562 GLN A CA 1
ATOM 4573 C C . GLN A 1 562 ? 5.185 1.184 31.830 1.00 51.09 562 GLN A C 1
ATOM 4575 O O . GLN A 1 562 ? 5.166 1.734 30.735 1.00 51.09 562 GLN A O 1
ATOM 4580 N N . HIS A 1 563 ? 4.323 0.207 32.131 1.00 54.28 563 HIS A N 1
ATOM 4581 C CA . HIS A 1 563 ? 3.322 -0.306 31.179 1.00 54.28 563 HIS A CA 1
ATOM 4582 C C . HIS A 1 563 ? 2.191 0.702 30.946 1.00 54.28 563 HIS A C 1
ATOM 4584 O O . HIS A 1 563 ? 1.683 0.835 29.834 1.00 54.28 563 HIS A O 1
ATOM 4590 N N . GLN A 1 564 ? 1.850 1.488 31.972 1.00 57.81 564 GLN A N 1
ATOM 4591 C CA . GLN A 1 564 ? 1.007 2.668 31.781 1.00 57.81 564 GLN A CA 1
ATOM 4592 C C . GLN A 1 564 ? 1.691 3.728 30.909 1.00 57.81 564 GLN A C 1
ATOM 4594 O O . GLN A 1 564 ? 1.000 4.495 30.252 1.00 57.81 564 GLN A O 1
ATOM 4599 N N . GLY A 1 565 ? 3.026 3.780 30.883 1.00 62.62 565 GLY A N 1
ATOM 4600 C CA . GLY A 1 565 ? 3.803 4.669 30.018 1.00 62.62 565 GLY A CA 1
ATOM 4601 C C . GLY A 1 565 ? 3.525 4.451 28.530 1.00 62.62 565 GLY A C 1
ATOM 4602 O O . GLY A 1 565 ? 3.283 5.425 27.822 1.00 62.62 565 GLY A O 1
ATOM 4603 N N . PHE A 1 566 ? 3.473 3.194 28.079 1.00 63.84 566 PHE A N 1
ATOM 4604 C CA . PHE A 1 566 ? 3.153 2.854 26.686 1.00 63.84 566 PHE A CA 1
ATOM 4605 C C . PHE A 1 566 ? 1.685 3.127 26.346 1.00 63.84 566 PHE A C 1
ATOM 4607 O O . PHE A 1 566 ? 1.404 3.813 25.368 1.00 63.84 566 PHE A O 1
ATOM 4614 N N . LEU A 1 567 ? 0.738 2.723 27.202 1.00 72.06 567 LEU A N 1
ATOM 4615 C CA . LEU A 1 567 ? -0.689 3.037 27.003 1.00 72.06 567 LEU A CA 1
ATOM 4616 C C . LEU A 1 567 ? -1.021 4.540 27.107 1.00 72.06 567 LEU A C 1
ATOM 4618 O O . LEU A 1 567 ? -2.112 4.965 26.731 1.00 72.06 567 LEU A O 1
ATOM 4622 N N . ARG A 1 568 ? -0.105 5.367 27.632 1.00 79.56 568 ARG A N 1
ATOM 4623 C CA . ARG A 1 568 ? -0.218 6.836 27.588 1.00 79.56 568 ARG A CA 1
ATOM 4624 C C . ARG A 1 568 ? 0.106 7.415 26.216 1.00 79.56 568 ARG A C 1
ATOM 4626 O O . ARG A 1 568 ? -0.132 8.608 26.036 1.00 79.56 568 ARG A O 1
ATOM 4633 N N . GLN A 1 569 ? 0.628 6.611 25.292 1.00 88.31 569 GLN A N 1
ATOM 4634 C CA . GLN A 1 569 ? 1.027 7.052 23.956 1.00 88.31 569 GLN A CA 1
ATOM 4635 C C . GLN A 1 569 ? 0.508 6.166 22.818 1.00 88.31 569 GLN A C 1
ATOM 4637 O O . GLN A 1 569 ? 0.466 6.632 21.687 1.00 88.31 569 GLN A O 1
ATOM 4642 N N . HIS A 1 570 ? 0.066 4.942 23.103 1.00 92.62 570 HIS A N 1
ATOM 4643 C CA . HIS A 1 570 ? -0.482 4.005 22.122 1.00 92.62 570 HIS A CA 1
ATOM 4644 C C . HIS A 1 570 ? -1.834 3.459 22.572 1.00 92.62 570 HIS A C 1
ATOM 4646 O O . HIS A 1 570 ? -2.189 3.525 23.759 1.00 92.62 570 HIS A O 1
ATOM 4652 N N . LEU A 1 571 ? -2.601 2.912 21.625 1.00 93.31 571 LEU A N 1
ATOM 4653 C CA . LEU A 1 571 ? -3.830 2.229 21.973 1.00 93.31 571 LEU A CA 1
ATOM 4654 C C . LEU A 1 571 ? -3.469 0.958 22.751 1.00 93.31 571 LEU A C 1
ATOM 4656 O O . LEU A 1 571 ? -2.326 0.537 22.870 1.00 93.31 571 LEU A O 1
ATOM 4660 N N . GLY A 1 572 ? -4.479 0.396 23.386 1.00 92.12 572 GLY A N 1
ATOM 4661 C CA . GLY A 1 572 ? -4.430 -0.970 23.872 1.00 92.12 572 GLY A CA 1
ATOM 4662 C C . GLY A 1 572 ? -5.623 -1.707 23.306 1.00 92.12 572 GLY A C 1
ATOM 4663 O O . GLY A 1 572 ? -6.532 -1.085 22.736 1.00 92.12 572 GLY A O 1
ATOM 4664 N N . TYR A 1 573 ? -5.704 -3.012 23.540 1.00 92.00 573 TYR A N 1
ATOM 4665 C CA . TYR A 1 573 ? -6.904 -3.782 23.204 1.00 92.00 573 TYR A CA 1
ATOM 4666 C C . TYR A 1 573 ? -8.184 -3.138 23.760 1.00 92.00 573 TYR A C 1
ATOM 4668 O O . TYR A 1 573 ? -9.212 -3.083 23.087 1.00 92.00 573 TYR A O 1
ATOM 4676 N N . SER A 1 574 ? -8.127 -2.605 24.982 1.00 91.00 574 SER A N 1
ATOM 4677 C CA . SER A 1 574 ? -9.248 -1.918 25.623 1.00 91.00 574 SER A CA 1
ATOM 4678 C C . SER A 1 574 ? -9.653 -0.629 24.898 1.00 91.00 574 SER A C 1
ATOM 4680 O O . SER A 1 574 ? -10.845 -0.327 24.820 1.00 91.00 574 SER A O 1
ATOM 4682 N N . GLY A 1 575 ? -8.690 0.110 24.342 1.00 94.31 575 GLY A N 1
ATOM 4683 C CA . GLY A 1 575 ? -8.931 1.289 23.510 1.00 94.31 575 GLY A CA 1
ATOM 4684 C C . GLY A 1 575 ? -9.582 0.918 22.180 1.00 94.31 575 GLY A C 1
ATOM 4685 O O . GLY A 1 575 ? -10.644 1.447 21.853 1.00 94.31 575 GLY A O 1
ATOM 4686 N N . VAL A 1 576 ? -9.010 -0.066 21.477 1.00 96.19 576 VAL A N 1
ATOM 4687 C CA . VAL A 1 576 ? -9.569 -0.619 20.230 1.00 96.19 576 VAL A CA 1
ATOM 4688 C C . VAL A 1 576 ? -10.995 -1.126 20.452 1.00 96.19 576 VAL A C 1
ATOM 4690 O O . VAL A 1 576 ? -11.902 -0.787 19.698 1.00 96.19 576 VAL A O 1
ATOM 4693 N N . LYS A 1 577 ? -11.241 -1.843 21.556 1.00 95.81 577 LYS A N 1
ATOM 4694 C CA . LYS A 1 577 ? -12.577 -2.320 21.934 1.00 95.81 577 LYS A CA 1
ATOM 4695 C C . LYS A 1 577 ? -13.585 -1.188 22.103 1.00 95.81 577 LYS A C 1
ATOM 4697 O O . LYS A 1 577 ? -14.726 -1.347 21.686 1.00 95.81 577 LYS A O 1
ATOM 4702 N N . LYS A 1 578 ? -13.199 -0.062 22.706 1.00 96.44 578 LYS A N 1
ATOM 4703 C CA . LYS A 1 578 ? -14.098 1.093 22.864 1.00 96.44 578 LYS A CA 1
ATOM 4704 C C . LYS A 1 578 ? -14.416 1.758 21.525 1.00 96.44 578 LYS A C 1
ATOM 4706 O O . LYS A 1 578 ? -15.551 2.179 21.326 1.00 96.44 578 LYS A O 1
ATOM 4711 N N . ILE A 1 579 ? -13.450 1.820 20.606 1.00 97.56 579 ILE A N 1
ATOM 4712 C CA . ILE A 1 579 ? -13.687 2.287 19.231 1.00 97.56 579 ILE A CA 1
ATOM 4713 C C . ILE A 1 579 ? -14.667 1.340 18.528 1.00 97.56 579 ILE A C 1
ATOM 4715 O O . ILE A 1 579 ? -15.681 1.796 18.009 1.00 97.56 579 ILE A O 1
ATOM 4719 N N . TRP A 1 580 ? -14.428 0.027 18.610 1.00 97.56 580 TRP A N 1
ATOM 4720 C CA . TRP A 1 580 ? -15.294 -1.000 18.023 1.00 97.56 580 TRP A CA 1
ATOM 4721 C C . TRP A 1 580 ? -16.723 -0.926 18.564 1.00 97.56 580 TRP A C 1
ATOM 4723 O O . TRP A 1 580 ? -17.677 -0.973 17.798 1.00 97.56 580 TRP A O 1
ATOM 4733 N N . GLN A 1 581 ? -16.880 -0.733 19.877 1.00 96.69 581 GLN A N 1
ATOM 4734 C CA . GLN A 1 581 ? -18.190 -0.538 20.499 1.00 96.69 581 GLN A CA 1
ATOM 4735 C C . GLN A 1 581 ? -18.900 0.696 19.938 1.00 96.69 581 GLN A C 1
ATOM 4737 O O . GLN A 1 581 ? -20.078 0.619 19.626 1.00 96.69 581 GLN A O 1
ATOM 4742 N N . LYS A 1 582 ? -18.191 1.816 19.748 1.00 97.25 582 LYS A N 1
ATOM 4743 C CA . LYS A 1 582 ? -18.794 3.028 19.174 1.00 97.25 582 LYS A CA 1
ATOM 4744 C C . LYS A 1 582 ? -19.187 2.888 17.711 1.00 97.25 582 LYS A C 1
ATOM 4746 O O . LYS A 1 582 ? -20.179 3.491 17.317 1.00 97.25 582 LYS A O 1
ATOM 4751 N N . MET A 1 583 ? -18.443 2.101 16.943 1.00 97.25 583 MET A N 1
ATOM 4752 C CA . MET A 1 583 ? -18.823 1.715 15.585 1.00 97.25 583 MET A CA 1
ATOM 4753 C C . MET A 1 583 ? -20.079 0.832 15.603 1.00 97.25 583 MET A C 1
ATOM 4755 O O . MET A 1 583 ? -21.052 1.142 14.931 1.00 97.25 583 MET A O 1
ATOM 4759 N N . ALA A 1 584 ? -20.128 -0.185 16.469 1.00 96.38 584 ALA A N 1
ATOM 4760 C CA . ALA A 1 584 ? -21.306 -1.041 16.627 1.00 96.38 584 ALA A CA 1
ATOM 4761 C C . ALA A 1 584 ? -22.556 -0.280 17.126 1.00 96.38 584 ALA A C 1
ATOM 4763 O O . ALA A 1 584 ? -23.670 -0.600 16.727 1.00 96.38 584 ALA A O 1
ATOM 4764 N N . ASP A 1 585 ? -22.379 0.748 17.964 1.00 95.62 585 ASP A N 1
ATOM 4765 C CA . ASP A 1 585 ? -23.456 1.630 18.443 1.00 95.62 585 ASP A CA 1
ATOM 4766 C C . ASP A 1 585 ? -23.968 2.597 17.353 1.00 95.62 585 ASP A C 1
ATOM 4768 O O . ASP A 1 585 ? -24.990 3.262 17.525 1.00 95.62 585 ASP A O 1
ATOM 4772 N N . THR A 1 586 ? -23.225 2.793 16.264 1.00 94.50 586 THR A N 1
ATOM 4773 C CA . THR A 1 586 ? -23.587 3.689 15.153 1.00 94.50 586 THR A CA 1
ATOM 4774 C C . THR A 1 586 ? -23.212 3.002 13.842 1.00 94.50 586 THR A C 1
ATOM 4776 O O . THR A 1 586 ? -22.286 3.448 13.164 1.00 94.50 586 THR A O 1
ATOM 4779 N N . PRO A 1 587 ? -23.891 1.888 13.514 1.00 91.44 587 PRO A N 1
ATOM 4780 C CA . PRO A 1 587 ? -23.482 1.045 12.410 1.00 91.44 587 PRO A CA 1
ATOM 4781 C C . PRO A 1 587 ? -23.585 1.814 11.098 1.00 91.44 587 PRO A C 1
ATOM 4783 O O . PRO A 1 587 ? -24.586 2.477 10.812 1.00 91.44 587 PRO A O 1
ATOM 4786 N N . VAL A 1 588 ? -22.531 1.697 10.302 1.00 92.56 588 VAL A N 1
ATOM 4787 C CA . VAL A 1 588 ? -22.532 2.078 8.894 1.00 92.56 588 VAL A CA 1
ATOM 4788 C C . VAL A 1 588 ? -22.610 0.792 8.078 1.00 92.56 588 VAL A C 1
ATOM 4790 O O . VAL A 1 588 ? -22.092 -0.253 8.476 1.00 92.56 588 VAL A O 1
ATOM 4793 N N . ASP A 1 589 ? -23.281 0.846 6.936 1.00 89.75 589 ASP A N 1
ATOM 4794 C CA . ASP A 1 589 ? -23.358 -0.300 6.042 1.00 89.75 589 ASP A CA 1
ATOM 4795 C C . ASP A 1 589 ? -21.957 -0.803 5.657 1.00 89.75 589 ASP A C 1
ATOM 4797 O O . ASP A 1 589 ? -21.101 -0.023 5.242 1.00 89.75 589 ASP A O 1
ATOM 4801 N N . ASN A 1 590 ? -21.747 -2.122 5.744 1.00 89.88 590 ASN A N 1
ATOM 4802 C CA . ASN A 1 590 ? -20.484 -2.791 5.404 1.00 89.88 590 ASN A CA 1
ATOM 4803 C C . ASN A 1 590 ? -19.257 -2.268 6.176 1.00 89.88 590 ASN A C 1
ATOM 4805 O O . ASN A 1 590 ? -18.138 -2.320 5.665 1.00 89.88 590 ASN A O 1
ATOM 4809 N N . GLN A 1 591 ? -19.454 -1.763 7.394 1.00 95.81 591 GLN A N 1
ATOM 4810 C CA . GLN A 1 591 ? -18.377 -1.171 8.176 1.00 95.81 591 GLN A CA 1
ATOM 4811 C C . GLN A 1 591 ? -17.292 -2.193 8.559 1.00 95.81 591 GLN A C 1
ATOM 4813 O O . GLN A 1 591 ? -17.587 -3.286 9.054 1.00 95.81 591 GLN A O 1
ATOM 4818 N N . LEU A 1 592 ? -16.026 -1.809 8.376 1.00 98.00 592 LEU A N 1
ATOM 4819 C CA . LEU A 1 592 ? -14.855 -2.629 8.689 1.00 98.00 592 LEU A CA 1
ATOM 4820 C C . LEU A 1 592 ? -13.961 -1.976 9.745 1.00 98.00 592 LEU A C 1
ATOM 4822 O O . LEU A 1 592 ? -13.710 -0.771 9.727 1.00 98.00 592 LEU A O 1
ATOM 4826 N N . MET A 1 593 ? -13.409 -2.800 10.630 1.00 98.38 593 MET A N 1
ATOM 4827 C CA . MET A 1 593 ? -12.288 -2.441 11.493 1.00 98.38 593 MET A CA 1
ATOM 4828 C C . MET A 1 593 ? -11.059 -3.259 11.097 1.00 98.38 593 MET A C 1
ATOM 4830 O O . MET A 1 593 ? -11.112 -4.484 11.117 1.00 98.38 593 MET A O 1
ATOM 4834 N N . ILE A 1 594 ? -9.942 -2.608 10.782 1.00 98.25 594 ILE A N 1
ATOM 4835 C CA . ILE A 1 594 ? -8.688 -3.290 10.438 1.00 98.25 594 ILE A CA 1
ATOM 4836 C C . ILE A 1 594 ? -7.614 -2.923 11.454 1.00 98.25 594 ILE A C 1
ATOM 4838 O O . ILE A 1 594 ? -7.062 -1.830 11.431 1.00 98.25 594 ILE A O 1
ATOM 4842 N N . ILE A 1 595 ? -7.332 -3.840 12.370 1.00 97.62 595 ILE A N 1
ATOM 4843 C CA . ILE A 1 595 ? -6.391 -3.634 13.468 1.00 97.62 595 ILE A CA 1
ATOM 4844 C C . ILE A 1 595 ? -4.966 -3.707 12.916 1.00 97.62 595 ILE A C 1
ATOM 4846 O O . ILE A 1 595 ? -4.557 -4.759 12.423 1.00 97.62 595 ILE A O 1
ATOM 4850 N N . SER A 1 596 ? -4.227 -2.603 13.031 1.00 96.19 596 SER A N 1
ATOM 4851 C CA . SER A 1 596 ? -2.861 -2.444 12.516 1.00 96.19 596 SER A CA 1
ATOM 4852 C C . SER A 1 596 ? -1.864 -2.113 13.631 1.00 96.19 596 SER A C 1
ATOM 4854 O O . SER A 1 596 ? -2.249 -2.047 14.799 1.00 96.19 596 SER A O 1
ATOM 4856 N N . GLU A 1 597 ? -0.590 -1.914 13.277 1.00 92.25 597 GLU A N 1
ATOM 4857 C CA . GLU A 1 597 ? 0.535 -1.667 14.199 1.00 92.25 597 GLU A CA 1
ATOM 4858 C C . GLU A 1 597 ? 0.650 -2.762 15.261 1.00 92.25 597 GLU A C 1
ATOM 4860 O O . GLU A 1 597 ? 0.630 -2.519 16.472 1.00 92.25 597 GLU A O 1
ATOM 4865 N N . LEU A 1 598 ? 0.686 -4.008 14.796 1.00 90.38 598 LEU A N 1
ATOM 4866 C CA . LEU A 1 598 ? 0.796 -5.147 15.687 1.00 90.38 598 LEU A CA 1
ATOM 4867 C C . LEU A 1 598 ? 2.218 -5.233 16.216 1.00 90.38 598 LEU A C 1
ATOM 4869 O O . LEU A 1 598 ? 3.194 -5.055 15.490 1.00 90.38 598 LEU A O 1
ATOM 4873 N N . HIS A 1 599 ? 2.304 -5.585 17.487 1.00 85.56 599 HIS A N 1
ATOM 4874 C CA . HIS A 1 599 ? 3.558 -5.905 18.136 1.00 85.56 599 HIS A CA 1
ATOM 4875 C C . HIS A 1 599 ? 4.012 -7.320 17.775 1.00 85.56 599 HIS A C 1
ATOM 4877 O O . HIS A 1 599 ? 3.196 -8.246 17.698 1.00 85.56 599 HIS A O 1
ATOM 4883 N N . GLU A 1 600 ? 5.317 -7.501 17.577 1.00 77.88 600 GLU A N 1
ATOM 4884 C CA . GLU A 1 600 ? 5.905 -8.806 17.251 1.00 77.88 600 GLU A CA 1
ATOM 4885 C C . GLU A 1 600 ? 5.653 -9.851 18.340 1.00 77.88 600 GLU A C 1
ATOM 4887 O O . GLU A 1 600 ? 5.456 -11.031 18.051 1.00 77.88 600 GLU A O 1
ATOM 4892 N N . GLU A 1 601 ? 5.564 -9.408 19.593 1.00 74.62 601 GLU A N 1
ATOM 4893 C CA . GLU A 1 601 ? 5.346 -10.245 20.767 1.00 74.62 601 GLU A CA 1
ATOM 4894 C C . GLU A 1 601 ? 3.992 -10.960 20.706 1.00 74.62 601 GLU A C 1
ATOM 4896 O O . GLU A 1 601 ? 3.784 -11.977 21.368 1.00 74.62 601 GLU A O 1
ATOM 4901 N N . MET A 1 602 ? 3.071 -10.468 19.872 1.00 78.00 602 MET A N 1
ATOM 4902 C CA . MET A 1 602 ? 1.802 -11.135 19.626 1.00 78.00 602 MET A CA 1
ATOM 4903 C C . MET A 1 602 ? 1.965 -12.411 18.795 1.00 78.00 602 MET A C 1
ATOM 4905 O O . MET A 1 602 ? 1.134 -13.308 18.924 1.00 78.00 602 MET A O 1
ATOM 4909 N N . GLY A 1 603 ? 2.986 -12.532 17.942 1.00 78.81 603 GLY A N 1
ATOM 4910 C CA . GLY A 1 603 ? 3.205 -13.699 17.080 1.00 78.81 603 GLY A CA 1
ATOM 4911 C C . GLY A 1 603 ? 1.915 -14.197 16.408 1.00 78.81 603 GLY A C 1
ATOM 4912 O O . GLY A 1 603 ? 1.210 -13.453 15.725 1.00 78.81 603 GLY A O 1
ATOM 4913 N N . SER A 1 604 ? 1.523 -15.450 16.672 1.00 74.62 604 SER A N 1
ATOM 4914 C CA . SER A 1 604 ? 0.276 -16.031 16.139 1.00 74.62 604 SER A CA 1
ATOM 4915 C C . SER A 1 604 ? -1.024 -15.512 16.764 1.00 74.62 604 SER A C 1
ATOM 4917 O O . SER A 1 604 ? -2.106 -15.770 16.233 1.00 74.62 604 SER A O 1
ATOM 4919 N N . PHE A 1 605 ? -0.954 -14.797 17.889 1.00 78.50 605 PHE A N 1
ATOM 4920 C CA . PHE A 1 605 ? -2.126 -14.207 18.543 1.00 78.50 605 PHE A CA 1
ATOM 4921 C C . PHE A 1 605 ? -2.729 -13.047 17.759 1.00 78.50 605 PHE A C 1
ATOM 4923 O O . PHE A 1 605 ? -3.878 -12.695 18.019 1.00 78.50 605 PHE A O 1
ATOM 4930 N N . ARG A 1 606 ? -2.011 -12.511 16.767 1.00 85.38 606 ARG A N 1
ATOM 4931 C CA . ARG A 1 606 ? -2.508 -11.469 15.864 1.00 85.38 606 ARG A CA 1
ATOM 4932 C C . ARG A 1 606 ? -3.872 -11.820 15.265 1.00 85.38 606 ARG A C 1
ATOM 4934 O O . ARG A 1 606 ? -4.829 -11.093 15.476 1.00 85.38 606 ARG A O 1
ATOM 4941 N N . SER A 1 607 ? -4.009 -13.004 14.668 1.00 82.12 607 SER A N 1
ATOM 4942 C CA . SER A 1 607 ? -5.292 -13.470 14.104 1.00 82.12 607 SER A CA 1
ATOM 4943 C C . SER A 1 607 ? -6.420 -13.609 15.141 1.00 82.12 607 SER A C 1
ATOM 4945 O O . SER A 1 607 ? -7.606 -13.532 14.814 1.00 82.12 607 SER A O 1
ATOM 4947 N N . LYS A 1 608 ? -6.087 -13.792 16.428 1.00 85.62 608 LYS A N 1
ATOM 4948 C CA . LYS A 1 608 ? -7.104 -13.913 17.476 1.00 85.62 608 LYS A CA 1
ATOM 4949 C C . LYS A 1 608 ? -7.739 -12.569 17.820 1.00 85.62 608 LYS A C 1
ATOM 4951 O O . LYS A 1 608 ? -8.918 -12.571 18.166 1.00 85.62 608 LYS A O 1
ATOM 4956 N N . LEU A 1 609 ? -7.018 -11.451 17.693 1.00 89.56 609 LEU A N 1
ATOM 4957 C CA . LEU A 1 609 ? -7.517 -10.105 18.011 1.00 89.56 609 LEU A CA 1
ATOM 4958 C C . LEU A 1 609 ? -8.840 -9.817 17.297 1.00 89.56 609 LEU A C 1
ATOM 4960 O O . LEU A 1 609 ? -9.874 -9.684 17.958 1.00 89.56 609 LEU A O 1
ATOM 4964 N N . ALA A 1 610 ? -8.817 -9.822 15.964 1.00 93.12 610 ALA A N 1
ATOM 4965 C CA . ALA A 1 610 ? -9.994 -9.632 15.125 1.00 93.12 610 ALA A CA 1
ATOM 4966 C C . ALA A 1 610 ? -11.086 -10.673 15.413 1.00 93.12 610 ALA A C 1
ATOM 4968 O O . ALA A 1 610 ? -12.256 -10.322 15.586 1.00 93.12 610 ALA A O 1
ATOM 4969 N N . SER A 1 611 ? -10.707 -11.946 15.587 1.00 92.00 611 SER A N 1
ATOM 4970 C CA . SER A 1 611 ? -11.666 -13.016 15.890 1.00 92.00 611 SER A CA 1
ATOM 4971 C C . SER A 1 611 ? -12.478 -12.760 17.170 1.00 92.00 611 SER A C 1
ATOM 4973 O O . SER A 1 611 ? -13.668 -13.077 17.213 1.00 92.00 611 SER A O 1
ATOM 4975 N N . THR A 1 612 ? -11.882 -12.148 18.205 1.00 92.31 612 THR A N 1
ATOM 4976 C CA . THR A 1 612 ? -12.605 -11.839 19.453 1.00 92.31 612 THR A CA 1
ATOM 4977 C C . THR A 1 612 ? -13.680 -10.776 19.252 1.00 92.31 612 THR A C 1
ATOM 4979 O O . THR A 1 612 ? -14.727 -10.834 19.900 1.00 92.31 612 THR A O 1
ATOM 4982 N N . PHE A 1 613 ? -13.449 -9.817 18.354 1.00 94.50 613 PHE A N 1
ATOM 4983 C CA . PHE A 1 613 ? -14.445 -8.818 17.982 1.00 94.50 613 PHE A CA 1
ATOM 4984 C C . PHE A 1 613 ? -15.541 -9.439 17.119 1.00 94.50 613 PHE A C 1
ATOM 4986 O O . PHE A 1 613 ? -16.714 -9.255 17.425 1.00 94.50 613 PHE A O 1
ATOM 4993 N N . ASN A 1 614 ? -15.187 -10.289 16.154 1.00 95.50 614 ASN A N 1
ATOM 4994 C CA . ASN A 1 614 ? -16.161 -10.974 15.296 1.00 95.50 614 ASN A CA 1
ATOM 4995 C C . ASN A 1 614 ? -17.079 -11.929 16.077 1.00 95.50 614 ASN A C 1
ATOM 4997 O O . ASN A 1 614 ? -18.282 -11.972 15.834 1.00 95.50 614 ASN A O 1
ATOM 5001 N N . LYS A 1 615 ? -16.561 -12.642 17.087 1.00 93.88 615 LYS A N 1
ATOM 5002 C CA . LYS A 1 615 ? -17.394 -13.444 18.006 1.00 93.88 615 LYS A CA 1
ATOM 5003 C C . LYS A 1 615 ? -18.398 -12.590 18.785 1.00 93.88 615 LYS A C 1
ATOM 5005 O O . LYS A 1 615 ? -19.517 -13.027 19.038 1.00 93.88 615 LYS A O 1
ATOM 5010 N N . LYS A 1 616 ? -18.011 -11.375 19.186 1.00 92.69 616 LYS A N 1
ATOM 5011 C CA . LYS A 1 616 ? -18.915 -10.424 19.855 1.00 92.69 616 LYS A CA 1
ATOM 5012 C C . LYS A 1 616 ? -19.912 -9.815 18.871 1.00 92.69 616 LYS A C 1
ATOM 5014 O O . LYS A 1 616 ? -21.065 -9.630 19.249 1.00 92.69 616 LYS A O 1
ATOM 5019 N N . ALA A 1 617 ? -19.493 -9.575 17.628 1.00 92.50 617 ALA A N 1
ATOM 5020 C CA . ALA A 1 617 ? -20.333 -9.071 16.546 1.00 92.50 617 ALA A CA 1
ATOM 5021 C C . ALA A 1 617 ? -21.529 -9.992 16.264 1.00 92.50 617 ALA A C 1
ATOM 5023 O O . ALA A 1 617 ? -22.614 -9.508 15.995 1.00 92.50 617 ALA A O 1
ATOM 5024 N N . GLN A 1 618 ? -21.393 -11.311 16.448 1.00 92.75 618 GLN A N 1
ATOM 5025 C CA . GLN A 1 618 ? -22.520 -12.253 16.318 1.00 92.75 618 GLN A CA 1
ATOM 5026 C C . GLN A 1 618 ? -23.702 -11.949 17.258 1.00 92.75 618 GLN A C 1
ATOM 5028 O O . GLN A 1 618 ? -24.806 -12.434 17.029 1.00 92.75 618 GLN A O 1
ATOM 5033 N N . LYS A 1 619 ? -23.478 -11.177 18.330 1.00 93.75 619 LYS A N 1
ATOM 5034 C CA . LYS A 1 619 ? -24.505 -10.786 19.308 1.00 93.75 619 LYS A CA 1
ATOM 5035 C C . LYS A 1 619 ? -25.035 -9.367 19.094 1.00 93.75 619 LYS A C 1
ATOM 5037 O O . LYS A 1 619 ? -25.906 -8.944 19.848 1.00 93.75 619 LYS A O 1
ATOM 5042 N N . VAL A 1 620 ? -24.482 -8.622 18.140 1.00 92.25 620 VAL A N 1
ATOM 5043 C CA . VAL A 1 620 ? -24.804 -7.215 17.899 1.00 92.25 620 VAL A CA 1
ATOM 5044 C C . VAL A 1 620 ? -25.098 -7.045 16.416 1.00 92.25 620 VAL A C 1
ATOM 5046 O O . VAL A 1 620 ? -24.220 -7.213 15.574 1.00 92.25 620 VAL A O 1
ATOM 5049 N N . GLU A 1 621 ? -26.349 -6.733 16.095 1.00 90.69 621 GLU A N 1
ATOM 5050 C CA . GLU A 1 621 ? -26.770 -6.511 14.715 1.00 90.69 621 GLU A CA 1
ATOM 5051 C C . GLU A 1 621 ? -25.944 -5.384 14.078 1.00 90.69 621 GLU A C 1
ATOM 5053 O O . GLU A 1 621 ? -25.727 -4.344 14.698 1.00 90.69 621 GLU A O 1
ATOM 5058 N N . ASN A 1 622 ? -25.468 -5.601 12.850 1.00 89.25 622 ASN A N 1
ATOM 5059 C CA . ASN A 1 622 ? -24.652 -4.644 12.092 1.00 89.25 622 ASN A CA 1
ATOM 5060 C C . ASN A 1 622 ? -23.333 -4.220 12.768 1.00 89.25 622 ASN A C 1
ATOM 5062 O O . ASN A 1 622 ? -22.769 -3.185 12.420 1.00 89.25 622 ASN A O 1
ATOM 5066 N N . ALA A 1 623 ? -22.809 -5.001 13.717 1.00 95.00 623 ALA A N 1
ATOM 5067 C CA . ALA A 1 623 ? -21.478 -4.742 14.251 1.00 95.00 623 ALA A CA 1
ATOM 5068 C C . ALA A 1 623 ? -20.404 -4.845 13.152 1.00 95.00 623 ALA A C 1
ATOM 5070 O O . ALA A 1 623 ? -20.501 -5.709 12.274 1.00 95.00 623 ALA A O 1
ATOM 5071 N N . PRO A 1 624 ? -19.352 -4.009 13.211 1.00 97.06 624 PRO A N 1
ATOM 5072 C CA . PRO A 1 624 ? -18.338 -3.987 12.171 1.00 97.06 624 PRO A CA 1
ATOM 5073 C C . PRO A 1 624 ? -17.548 -5.294 12.165 1.00 97.06 624 PRO A C 1
ATOM 5075 O O . PRO A 1 624 ? -17.121 -5.796 13.218 1.00 97.06 624 PRO A O 1
ATOM 5078 N N . LEU A 1 625 ? -17.303 -5.814 10.962 1.00 97.38 625 LEU A N 1
ATOM 5079 C CA . LEU A 1 625 ? -16.398 -6.940 10.787 1.00 97.38 625 LEU A CA 1
ATOM 5080 C C . LEU A 1 625 ? -14.975 -6.462 11.072 1.00 97.38 625 LEU A C 1
ATOM 5082 O O . LEU A 1 625 ? -14.532 -5.430 10.572 1.00 97.38 625 LEU A O 1
ATOM 5086 N N . SER A 1 626 ? -14.262 -7.218 11.891 1.00 97.75 626 SER A N 1
ATOM 5087 C CA . SER A 1 626 ? -12.884 -6.930 12.259 1.00 97.75 626 SER A CA 1
ATOM 5088 C C . SER A 1 626 ? -11.922 -7.864 11.541 1.00 97.75 626 SER A C 1
ATOM 5090 O O . SER A 1 626 ? -12.166 -9.068 11.462 1.00 97.75 626 SER A O 1
ATOM 5092 N N . LEU A 1 627 ? -10.815 -7.309 11.067 1.00 97.50 627 LEU A N 1
ATOM 5093 C CA . LEU A 1 627 ? -9.661 -8.015 10.524 1.00 97.50 627 LEU A CA 1
ATOM 5094 C C . LEU A 1 627 ? -8.388 -7.430 11.132 1.00 97.50 627 LEU A C 1
ATOM 5096 O O . LEU A 1 627 ? -8.397 -6.385 11.781 1.00 97.50 627 LEU A O 1
ATOM 5100 N N . THR A 1 628 ? -7.293 -8.129 10.930 1.00 96.75 628 THR A N 1
ATOM 5101 C CA . THR A 1 628 ? -5.949 -7.786 11.355 1.00 96.75 628 THR A CA 1
ATOM 5102 C C . THR A 1 628 ? -5.135 -7.514 10.098 1.00 96.75 628 THR A C 1
ATOM 5104 O O . THR A 1 628 ? -5.188 -8.308 9.160 1.00 96.75 628 THR A O 1
ATOM 5107 N N . SER A 1 629 ? -4.400 -6.406 10.029 1.00 96.50 629 SER A N 1
ATOM 5108 C CA . SER A 1 629 ? -3.582 -6.108 8.849 1.00 96.50 629 SER A CA 1
ATOM 5109 C C . SER A 1 629 ? -2.204 -6.754 8.897 1.00 96.50 629 SER A C 1
ATOM 5111 O O . SER A 1 629 ? -1.613 -6.944 9.959 1.00 96.50 629 SER A O 1
ATOM 5113 N N . ASP A 1 630 ? -1.675 -7.015 7.710 1.00 95.88 630 ASP A N 1
ATOM 5114 C CA . ASP A 1 630 ? -0.295 -7.384 7.434 1.00 95.88 630 ASP A CA 1
ATOM 5115 C C . ASP A 1 630 ? 0.021 -6.952 5.985 1.00 95.88 630 ASP A C 1
ATOM 5117 O O . ASP A 1 630 ? -0.874 -6.546 5.234 1.00 95.88 630 ASP A O 1
ATOM 5121 N N . ILE A 1 631 ? 1.291 -7.032 5.593 1.00 95.50 631 ILE A N 1
ATOM 5122 C CA . ILE A 1 631 ? 1.750 -6.820 4.219 1.00 95.50 631 ILE A CA 1
ATOM 5123 C C . ILE A 1 631 ? 0.981 -7.759 3.285 1.00 95.50 631 ILE A C 1
ATOM 5125 O O . ILE A 1 631 ? 0.984 -8.973 3.495 1.00 95.50 631 ILE A O 1
ATOM 5129 N N . GLY A 1 632 ? 0.355 -7.183 2.258 1.00 94.56 632 GLY A N 1
ATOM 5130 C CA . GLY A 1 632 ? -0.409 -7.914 1.244 1.00 94.56 632 GLY A CA 1
ATOM 5131 C C . GLY A 1 632 ? -1.923 -7.919 1.479 1.00 94.56 632 GLY A C 1
ATOM 5132 O O . GLY A 1 632 ? -2.672 -8.357 0.607 1.00 94.56 632 GLY A O 1
ATOM 5133 N N . LEU A 1 633 ? -2.425 -7.384 2.605 1.00 97.88 633 LEU A N 1
ATOM 5134 C CA . LEU A 1 633 ? -3.865 -7.140 2.734 1.00 97.88 633 LEU A CA 1
ATOM 5135 C C . LEU A 1 633 ? -4.289 -6.077 1.715 1.00 97.88 633 LEU A C 1
ATOM 5137 O O . LEU A 1 633 ? -3.927 -4.906 1.834 1.00 97.88 633 LEU A O 1
ATOM 5141 N N . HIS A 1 634 ? -5.083 -6.488 0.729 1.00 97.56 634 HIS A N 1
ATOM 5142 C CA . HIS A 1 634 ? -5.528 -5.631 -0.360 1.00 97.56 634 HIS A CA 1
ATOM 5143 C C . HIS A 1 634 ? -7.050 -5.526 -0.377 1.00 97.56 634 HIS A C 1
ATOM 5145 O O . HIS A 1 634 ? -7.765 -6.510 -0.583 1.00 97.56 634 HIS A O 1
ATOM 5151 N N . LEU A 1 635 ? -7.539 -4.308 -0.166 1.00 98.06 635 LEU A N 1
ATOM 5152 C CA . LEU A 1 635 ? -8.945 -3.955 -0.252 1.00 98.06 635 LEU A CA 1
ATOM 515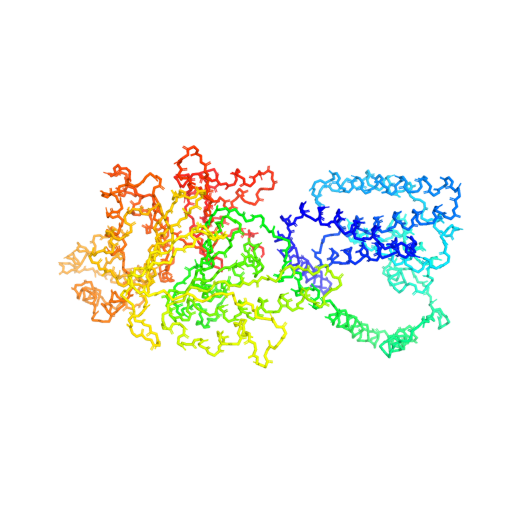3 C C . LEU A 1 635 ? -9.213 -3.281 -1.591 1.00 98.06 635 LEU A C 1
ATOM 5155 O O . LEU A 1 635 ? -8.557 -2.294 -1.915 1.00 98.06 635 LEU A O 1
ATOM 5159 N N . SER A 1 636 ? -10.219 -3.753 -2.319 1.00 97.00 636 SER A N 1
ATOM 5160 C CA . SER A 1 636 ? -10.781 -3.033 -3.461 1.00 97.00 636 SER A CA 1
ATOM 5161 C C . SER A 1 636 ? -12.050 -2.305 -3.046 1.00 97.00 636 SER A C 1
ATOM 5163 O O . SER A 1 636 ? -12.920 -2.887 -2.388 1.00 97.00 636 SER A O 1
ATOM 5165 N N . PHE A 1 637 ? -12.191 -1.069 -3.502 1.00 95.50 637 PHE A N 1
ATOM 5166 C CA . PHE A 1 637 ? -13.408 -0.287 -3.380 1.00 95.50 637 PHE A CA 1
ATOM 5167 C C . PHE A 1 637 ? -14.206 -0.438 -4.669 1.00 95.50 637 PHE A C 1
ATOM 5169 O O . PHE A 1 637 ? -13.770 -0.030 -5.744 1.00 95.50 637 PHE A O 1
ATOM 5176 N N . SER A 1 638 ? -15.382 -1.046 -4.565 1.00 88.06 638 SER A N 1
ATOM 5177 C CA . SER A 1 638 ? -16.308 -1.166 -5.685 1.00 88.06 638 SER A CA 1
ATOM 5178 C C . SER A 1 638 ? -17.504 -0.247 -5.483 1.00 88.06 638 SER A C 1
ATOM 5180 O O . SER A 1 638 ? -17.975 -0.031 -4.364 1.00 88.06 638 SER A O 1
ATOM 5182 N N . GLN A 1 639 ? -17.971 0.318 -6.593 1.00 69.56 639 GLN A N 1
ATOM 5183 C CA . GLN A 1 639 ? -19.128 1.197 -6.624 1.00 69.56 639 GLN A CA 1
ATOM 5184 C C . GLN A 1 639 ? -20.298 0.427 -7.231 1.00 69.56 639 GLN A C 1
ATOM 5186 O O . GLN A 1 639 ? -20.373 0.260 -8.450 1.00 69.56 639 GLN A O 1
ATOM 5191 N N . SER A 1 640 ? -21.230 -0.031 -6.399 1.00 74.38 640 SER A N 1
ATOM 5192 C CA . SER A 1 640 ? -22.500 -0.569 -6.877 1.00 74.38 640 SER A CA 1
ATOM 5193 C C . SER A 1 640 ? -23.632 0.354 -6.415 1.00 74.38 640 SER A C 1
ATOM 5195 O O . SER A 1 640 ? -23.803 0.622 -5.232 1.00 74.38 640 SER A O 1
ATOM 5197 N N . LYS A 1 641 ? -24.368 0.939 -7.375 1.00 62.88 641 LYS A N 1
ATOM 5198 C CA . LYS A 1 641 ? -25.660 1.638 -7.181 1.00 62.88 641 LYS A CA 1
ATOM 5199 C C . LYS A 1 641 ? -25.791 2.446 -5.864 1.00 62.88 641 LYS A C 1
ATOM 5201 O O . LYS A 1 641 ? -26.746 2.247 -5.120 1.00 62.88 641 LYS A O 1
ATOM 5206 N N . ASN A 1 642 ? -24.866 3.379 -5.615 1.00 72.81 642 ASN A N 1
ATOM 5207 C CA . ASN A 1 642 ? -24.823 4.301 -4.459 1.00 72.81 642 ASN A CA 1
ATOM 5208 C C . ASN A 1 642 ? -24.376 3.716 -3.108 1.00 72.81 642 ASN A C 1
ATOM 5210 O O . ASN A 1 642 ? -24.450 4.421 -2.102 1.00 72.81 642 ASN A O 1
ATOM 5214 N N . LYS A 1 643 ? -23.886 2.476 -3.060 1.00 84.94 643 LYS A N 1
ATOM 5215 C CA . LYS A 1 643 ? -23.347 1.869 -1.842 1.00 84.94 643 LYS A CA 1
ATOM 5216 C C . LYS A 1 643 ? -21.837 1.680 -1.961 1.00 84.94 643 LYS A C 1
ATOM 5218 O O . LYS A 1 643 ? -21.335 1.255 -3.002 1.00 84.94 643 LYS A O 1
ATOM 5223 N N . PHE A 1 644 ? -21.115 2.019 -0.894 1.00 90.56 644 PHE A N 1
ATOM 5224 C CA . PHE A 1 644 ? -19.700 1.692 -0.778 1.00 90.56 644 PHE A CA 1
ATOM 5225 C C . PHE A 1 644 ? -19.562 0.212 -0.427 1.00 90.56 644 PHE A C 1
ATOM 5227 O O . PHE A 1 644 ? -20.060 -0.258 0.602 1.00 90.56 644 PHE A O 1
ATOM 5234 N N . GLU A 1 645 ? -18.906 -0.534 -1.305 1.00 94.50 645 GLU A N 1
ATOM 5235 C CA . GLU A 1 645 ? -18.643 -1.952 -1.113 1.00 94.50 645 GLU A CA 1
ATOM 5236 C C . GLU A 1 645 ? -17.141 -2.176 -1.090 1.00 94.50 645 GLU A C 1
ATOM 5238 O O . GLU A 1 645 ? -16.419 -1.790 -2.011 1.00 94.50 645 GLU A O 1
ATOM 5243 N N . THR A 1 646 ? -16.677 -2.813 -0.022 1.00 96.44 646 THR A N 1
ATOM 5244 C CA . THR A 1 646 ? -15.291 -3.245 0.102 1.00 96.44 646 THR A CA 1
ATOM 5245 C C . THR A 1 646 ? -15.228 -4.739 -0.134 1.00 96.44 646 THR A C 1
ATOM 5247 O O . THR A 1 646 ? -16.002 -5.489 0.458 1.00 96.44 646 THR A O 1
ATOM 5250 N N . LYS A 1 647 ? -14.275 -5.167 -0.956 1.00 97.50 647 LYS A N 1
ATOM 5251 C CA . LYS A 1 647 ? -13.891 -6.570 -1.101 1.00 97.50 647 LYS A CA 1
ATOM 5252 C C . LYS A 1 647 ? -12.411 -6.728 -0.798 1.00 97.50 647 LYS A C 1
ATOM 5254 O O . LYS A 1 647 ? -11.660 -5.758 -0.849 1.00 97.50 647 LYS A O 1
ATOM 5259 N N . ILE A 1 648 ? -12.000 -7.944 -0.478 1.00 98.06 648 ILE A N 1
ATOM 5260 C CA . ILE A 1 648 ? -10.635 -8.269 -0.073 1.00 98.06 648 ILE A CA 1
ATOM 5261 C C . ILE A 1 648 ? -10.080 -9.335 -1.002 1.00 98.06 648 ILE A C 1
ATOM 5263 O O . ILE A 1 648 ? -10.762 -10.314 -1.314 1.00 98.06 648 ILE A O 1
ATOM 5267 N N . GLN A 1 649 ? -8.8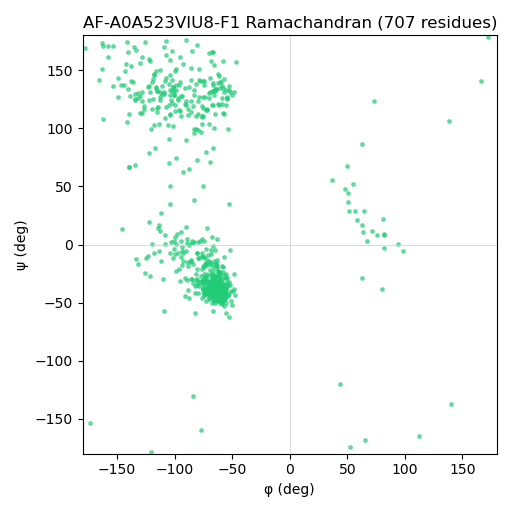40 -9.137 -1.433 1.00 97.50 649 GLN A N 1
ATOM 5268 C CA . GLN A 1 649 ? -8.162 -10.073 -2.312 1.00 97.50 649 GLN A CA 1
ATOM 5269 C C . GLN A 1 649 ? -7.829 -11.375 -1.574 1.00 97.50 649 GLN A C 1
ATOM 5271 O O . GLN A 1 649 ? -7.256 -11.357 -0.486 1.00 97.50 649 GLN A O 1
ATOM 5276 N N . CYS A 1 650 ? -8.173 -12.516 -2.171 1.00 97.38 650 CYS A N 1
ATOM 5277 C CA . CYS A 1 650 ? -7.692 -13.810 -1.709 1.00 97.38 650 CYS A CA 1
ATOM 5278 C C . CYS A 1 650 ? -6.298 -14.091 -2.279 1.00 97.38 650 CYS A C 1
ATOM 5280 O O . CYS A 1 650 ? -6.108 -14.079 -3.492 1.00 97.38 650 CYS A O 1
ATOM 5282 N N . GLU A 1 651 ? -5.356 -14.448 -1.407 1.00 94.31 651 GLU A N 1
ATOM 5283 C CA . GLU A 1 651 ? -3.963 -14.752 -1.753 1.00 94.31 651 GLU A CA 1
ATOM 5284 C C . GLU A 1 651 ? -3.832 -15.897 -2.772 1.00 94.31 651 GLU A C 1
ATOM 5286 O O . GLU A 1 651 ? -2.986 -15.859 -3.660 1.00 94.31 651 GLU A O 1
ATOM 5291 N N . SER A 1 652 ? -4.676 -16.929 -2.660 1.00 92.81 652 SER A N 1
ATOM 5292 C CA . SER A 1 652 ? -4.665 -18.064 -3.591 1.00 92.81 652 SER A CA 1
ATOM 5293 C C . SER A 1 652 ? -5.305 -17.699 -4.929 1.00 92.81 652 SER A C 1
ATOM 5295 O O . SER A 1 652 ? -4.704 -17.957 -5.967 1.00 92.81 652 SER A O 1
ATOM 5297 N N . CYS A 1 653 ? -6.473 -17.040 -4.919 1.00 91.88 653 CYS A N 1
ATOM 5298 C CA . CYS A 1 653 ? -7.124 -16.586 -6.151 1.00 91.88 653 CYS A CA 1
ATOM 5299 C C . CYS A 1 653 ? -6.234 -15.611 -6.930 1.00 91.88 653 CYS A C 1
ATOM 5301 O O . CYS A 1 653 ? -6.165 -15.688 -8.145 1.00 91.88 653 CYS A O 1
ATOM 5303 N N . ALA A 1 654 ? -5.510 -14.722 -6.243 1.00 88.69 654 ALA A N 1
ATOM 5304 C CA . ALA A 1 654 ? -4.604 -13.761 -6.874 1.00 88.69 654 ALA A CA 1
ATOM 5305 C C . ALA A 1 654 ? -3.429 -14.407 -7.629 1.00 88.69 654 ALA A C 1
ATOM 5307 O O . ALA A 1 654 ? -2.811 -13.759 -8.476 1.00 88.69 654 ALA A O 1
ATOM 5308 N N . ARG A 1 655 ? -3.105 -15.666 -7.307 1.00 84.50 655 ARG A N 1
ATOM 5309 C CA . ARG A 1 655 ? -2.077 -16.467 -7.985 1.00 84.50 655 ARG A CA 1
ATOM 5310 C C . ARG A 1 655 ? -2.652 -17.312 -9.119 1.00 84.50 655 ARG A C 1
ATOM 5312 O O . ARG A 1 655 ? -1.877 -17.844 -9.915 1.00 84.50 655 ARG A O 1
ATOM 5319 N N . ASP A 1 656 ? -3.974 -17.450 -9.177 1.00 79.00 656 ASP A N 1
ATOM 5320 C CA . ASP A 1 656 ? -4.657 -18.120 -10.269 1.00 79.00 656 ASP A CA 1
ATOM 5321 C C . ASP A 1 656 ? -4.759 -17.162 -11.459 1.00 79.00 656 ASP A C 1
ATOM 5323 O O . ASP A 1 656 ? -5.429 -16.134 -11.407 1.00 79.00 656 ASP A O 1
ATOM 5327 N N . ASN A 1 657 ? -4.043 -17.487 -12.532 1.00 72.75 657 ASN A N 1
ATOM 5328 C CA . ASN A 1 657 ? -4.014 -16.658 -13.734 1.00 72.75 657 ASN A CA 1
ATOM 5329 C C . ASN A 1 657 ? -5.234 -16.886 -14.640 1.00 72.75 657 ASN A C 1
ATOM 5331 O O . ASN A 1 657 ? -5.361 -16.182 -15.641 1.00 72.75 657 ASN A O 1
ATOM 5335 N N . ASP A 1 658 ? -6.078 -17.878 -14.336 1.00 73.12 658 ASP A N 1
ATOM 5336 C CA . ASP A 1 658 ? -7.313 -18.136 -15.079 1.00 73.12 658 ASP A CA 1
ATOM 5337 C C . ASP A 1 658 ? -8.485 -17.287 -14.560 1.00 73.12 658 ASP A C 1
ATOM 5339 O O . ASP A 1 658 ? -9.496 -17.165 -15.253 1.00 73.12 658 ASP A O 1
ATOM 5343 N N . LEU A 1 659 ? -8.339 -16.680 -13.376 1.00 70.12 659 LEU A N 1
ATOM 5344 C CA . LEU A 1 659 ? -9.318 -15.770 -12.796 1.00 70.12 659 LEU A CA 1
ATOM 5345 C C . LEU A 1 659 ? -9.084 -14.336 -13.270 1.00 70.12 659 LEU A C 1
ATOM 5347 O O . LEU A 1 659 ? -7.967 -13.809 -13.231 1.00 70.12 659 LEU A O 1
ATOM 5351 N N . ASP A 1 660 ? -10.169 -13.660 -13.633 1.00 87.19 660 ASP A N 1
ATOM 5352 C CA . ASP A 1 660 ? -10.145 -12.215 -13.760 1.00 87.19 660 ASP A CA 1
ATOM 5353 C C . ASP A 1 660 ? -9.839 -11.600 -12.396 1.00 87.19 660 ASP A C 1
ATOM 5355 O O . ASP A 1 660 ? -10.275 -12.056 -11.339 1.00 87.19 660 ASP A O 1
ATOM 5359 N N . ILE A 1 661 ? -9.128 -10.479 -12.405 1.00 87.00 661 ILE A N 1
ATOM 5360 C CA . ILE A 1 661 ? -8.730 -9.811 -11.168 1.00 87.00 661 ILE A CA 1
ATOM 5361 C C . ILE A 1 661 ? -9.930 -9.461 -10.265 1.00 87.00 661 ILE A C 1
ATOM 5363 O O . ILE A 1 661 ? -9.761 -9.484 -9.056 1.00 87.00 661 ILE A O 1
ATOM 5367 N N . GLU A 1 662 ? -11.136 -9.214 -10.799 1.00 91.00 662 GLU A N 1
ATOM 5368 C CA . GLU A 1 662 ? -12.363 -9.034 -9.992 1.00 91.00 662 GLU A CA 1
ATOM 5369 C C . GLU A 1 662 ? -12.785 -10.304 -9.241 1.00 91.00 662 GLU A C 1
ATOM 5371 O O . GLU A 1 662 ? -13.284 -10.219 -8.120 1.00 91.00 662 GLU A O 1
ATOM 5376 N N . GLU A 1 663 ? -12.569 -11.477 -9.837 1.00 93.25 663 GLU A N 1
ATOM 5377 C CA . GLU A 1 663 ? -12.891 -12.782 -9.249 1.00 93.25 663 GLU A CA 1
ATOM 5378 C C . GLU A 1 663 ? -11.942 -13.133 -8.098 1.00 93.25 663 GLU A C 1
ATOM 5380 O O . GLU A 1 663 ? -12.270 -13.956 -7.245 1.00 93.25 663 GLU A O 1
ATOM 5385 N N . THR A 1 664 ? -10.791 -12.456 -8.018 1.00 94.62 664 THR A N 1
ATOM 5386 C CA . THR A 1 664 ? -9.839 -12.615 -6.910 1.00 94.62 664 THR A CA 1
ATOM 5387 C C . THR A 1 664 ? -10.247 -11.871 -5.637 1.00 94.62 664 THR A C 1
ATOM 5389 O O . THR A 1 664 ? -9.654 -12.110 -4.582 1.00 94.62 664 THR A O 1
ATOM 5392 N N . PHE A 1 665 ? -11.248 -10.984 -5.708 1.00 96.75 665 PHE A N 1
ATOM 5393 C CA . PHE A 1 665 ? -11.746 -10.214 -4.569 1.00 96.75 665 PHE A CA 1
ATOM 5394 C C . PHE A 1 665 ? -13.079 -10.762 -4.065 1.00 96.75 665 PHE A C 1
ATOM 5396 O O . PHE A 1 665 ? -14.059 -10.883 -4.801 1.00 96.75 665 PHE A O 1
ATOM 5403 N N . HIS A 1 666 ? -13.146 -11.011 -2.761 1.00 97.44 666 HIS A N 1
ATOM 5404 C CA . HIS A 1 666 ? -14.314 -11.590 -2.107 1.00 97.44 666 HIS A CA 1
ATOM 5405 C C . HIS A 1 666 ? -14.851 -10.666 -1.020 1.00 97.44 666 HIS A C 1
ATOM 5407 O O . HIS A 1 666 ? -14.122 -9.837 -0.471 1.00 97.44 666 HIS A O 1
ATOM 5413 N N . ASP A 1 667 ? -16.126 -10.837 -0.674 1.00 97.25 667 ASP A N 1
ATOM 5414 C CA . ASP A 1 667 ? -16.709 -10.108 0.449 1.00 97.25 667 ASP A CA 1
ATOM 5415 C C . ASP A 1 667 ? -15.907 -10.374 1.734 1.00 97.25 667 ASP A C 1
ATOM 5417 O O . ASP A 1 667 ? -15.521 -11.522 1.980 1.00 97.25 667 ASP A O 1
ATOM 5421 N N . PRO A 1 668 ? -15.718 -9.370 2.604 1.00 97.19 668 PRO A N 1
ATOM 5422 C CA . PRO A 1 668 ? -14.926 -9.516 3.822 1.00 97.19 668 PRO A CA 1
ATOM 5423 C C . PRO A 1 668 ? -15.377 -10.678 4.724 1.00 97.19 668 PRO A C 1
ATOM 5425 O O . PRO A 1 668 ? -14.554 -11.398 5.279 1.00 97.19 668 PRO A O 1
ATOM 5428 N N . GLN A 1 669 ? -16.685 -10.943 4.796 1.00 96.12 669 GLN A N 1
ATOM 5429 C CA . GLN A 1 669 ? -17.283 -12.075 5.526 1.00 96.12 669 GLN A CA 1
ATOM 5430 C C . GLN A 1 669 ? -16.902 -13.469 4.987 1.00 96.12 669 GLN A C 1
ATOM 5432 O O . GLN A 1 669 ? -17.134 -14.489 5.641 1.00 96.12 669 GLN A O 1
ATOM 5437 N N . ASN A 1 670 ? -16.365 -13.524 3.768 1.00 97.06 670 ASN A N 1
ATOM 5438 C CA . ASN A 1 670 ? -15.896 -14.738 3.111 1.00 97.06 670 ASN A CA 1
ATOM 5439 C C . ASN A 1 670 ? -14.375 -14.898 3.195 1.00 97.06 670 ASN A C 1
ATOM 5441 O O . ASN A 1 670 ? -13.862 -15.875 2.653 1.00 97.06 670 ASN A O 1
ATOM 5445 N N . ILE A 1 671 ? -13.671 -13.988 3.873 1.00 97.12 671 ILE A N 1
ATOM 5446 C CA . ILE A 1 671 ? -12.231 -14.071 4.095 1.00 97.12 671 ILE A CA 1
ATOM 5447 C C . ILE A 1 671 ? -11.921 -14.685 5.457 1.00 97.12 671 ILE A C 1
ATOM 5449 O O . ILE A 1 671 ? -12.528 -14.355 6.476 1.00 97.12 671 ILE A O 1
ATOM 5453 N N . LYS A 1 672 ? -10.926 -15.568 5.467 1.00 95.44 672 LYS A N 1
ATOM 5454 C CA . LYS A 1 672 ? -10.314 -16.151 6.654 1.00 95.44 672 LYS A CA 1
ATOM 5455 C C . LYS A 1 672 ? -8.859 -15.707 6.744 1.00 95.44 672 LYS A C 1
ATOM 5457 O O . LYS A 1 672 ? -8.103 -15.824 5.781 1.00 95.44 672 LYS A O 1
ATOM 5462 N N . GLU A 1 673 ? -8.477 -15.249 7.927 1.00 94.56 673 GLU A N 1
ATOM 5463 C CA . GLU A 1 673 ? -7.097 -14.915 8.264 1.00 94.56 673 GLU A CA 1
ATOM 5464 C C . GLU A 1 673 ? -6.332 -16.173 8.672 1.00 94.56 673 GLU A C 1
ATOM 5466 O O . GLU A 1 673 ? -6.800 -16.972 9.489 1.00 94.56 673 GLU A O 1
ATOM 5471 N N . VAL A 1 674 ? -5.134 -16.336 8.126 1.00 91.69 674 VAL A N 1
ATOM 5472 C CA . VAL A 1 674 ? -4.258 -17.469 8.415 1.00 91.69 674 VAL A CA 1
ATOM 5473 C C . VAL A 1 674 ? -2.889 -16.940 8.800 1.00 91.69 674 VAL A C 1
ATOM 5475 O O . VAL A 1 674 ? -2.185 -16.357 7.983 1.00 91.69 674 VAL A O 1
ATOM 5478 N N . CYS A 1 675 ? -2.503 -17.148 10.058 1.00 88.31 675 CYS A N 1
ATOM 5479 C CA . CYS A 1 675 ? -1.186 -16.756 10.540 1.00 88.31 675 CYS A CA 1
ATOM 5480 C C . CYS A 1 675 ? -0.181 -17.885 10.304 1.00 88.31 675 CYS A C 1
ATOM 5482 O O . CYS A 1 675 ? -0.295 -18.957 10.901 1.00 88.31 675 CYS A O 1
ATOM 5484 N N . VAL A 1 676 ? 0.824 -17.629 9.474 1.00 85.19 676 VAL A N 1
ATOM 5485 C CA . VAL A 1 676 ? 1.952 -18.539 9.241 1.00 85.19 676 VAL A CA 1
ATOM 5486 C C . VAL A 1 676 ? 3.105 -18.128 10.155 1.00 85.19 676 VAL A C 1
ATOM 5488 O O . VAL A 1 676 ? 3.340 -16.938 10.354 1.00 85.19 676 VAL A O 1
ATOM 5491 N N . LYS A 1 677 ? 3.810 -19.107 10.733 1.00 79.75 677 LYS A N 1
ATOM 5492 C CA . LYS A 1 677 ? 5.041 -18.904 11.518 1.00 79.75 677 LYS A CA 1
ATOM 5493 C C . LYS A 1 677 ? 6.262 -19.307 10.692 1.00 79.75 677 LYS A C 1
ATOM 5495 O O . LYS A 1 677 ? 6.142 -20.131 9.792 1.00 79.75 677 LYS A O 1
ATOM 5500 N N . GLY A 1 678 ? 7.434 -18.791 11.053 1.00 73.75 678 GLY A N 1
ATOM 5501 C CA . GLY A 1 678 ? 8.706 -19.126 10.403 1.00 73.75 678 GLY A CA 1
ATOM 5502 C C . GLY A 1 678 ? 9.291 -17.940 9.644 1.00 73.75 678 GLY A C 1
ATOM 5503 O O . GLY A 1 678 ? 8.867 -16.809 9.851 1.00 73.75 678 GLY A O 1
ATOM 5504 N N . GLU A 1 679 ? 10.259 -18.185 8.763 1.00 64.69 679 GLU A N 1
ATOM 5505 C CA . GLU A 1 679 ? 10.987 -17.117 8.049 1.00 64.69 679 GLU A CA 1
ATOM 5506 C C . GLU A 1 679 ? 10.058 -16.163 7.279 1.00 64.69 679 GLU A C 1
ATOM 5508 O O . GLU A 1 679 ? 10.352 -14.977 7.145 1.00 64.69 679 GLU A O 1
ATOM 5513 N N . ASN A 1 680 ? 8.899 -16.675 6.855 1.00 71.38 680 ASN A N 1
ATOM 5514 C CA . ASN A 1 680 ? 7.826 -15.938 6.192 1.00 71.38 680 ASN A CA 1
ATOM 5515 C C . ASN A 1 680 ? 6.643 -15.650 7.130 1.00 71.38 680 ASN A C 1
ATOM 5517 O O . ASN A 1 680 ? 5.488 -15.704 6.708 1.00 71.38 680 ASN A O 1
ATOM 5521 N N . GLU A 1 681 ? 6.907 -15.396 8.415 1.00 83.00 681 GLU A N 1
ATOM 5522 C CA . GLU A 1 681 ? 5.857 -15.091 9.382 1.00 83.00 681 GLU A CA 1
ATOM 5523 C C . GLU A 1 681 ? 4.996 -13.914 8.904 1.00 83.00 681 GLU A C 1
ATOM 5525 O O . GLU A 1 681 ? 5.503 -12.827 8.624 1.00 83.00 681 GLU A O 1
ATOM 5530 N N . GLY A 1 682 ? 3.682 -14.133 8.854 1.00 90.12 682 GLY A N 1
ATOM 5531 C CA . GLY A 1 682 ? 2.718 -13.163 8.353 1.00 90.12 682 GLY A CA 1
ATOM 5532 C C . GLY A 1 682 ? 1.278 -13.657 8.461 1.00 90.12 682 GLY A C 1
ATOM 5533 O O . GLY A 1 682 ? 1.029 -14.830 8.765 1.00 90.12 682 GLY A O 1
ATOM 5534 N N . ILE A 1 683 ? 0.334 -12.750 8.233 1.00 92.94 683 ILE A N 1
ATOM 5535 C CA . ILE A 1 683 ? -1.093 -13.046 8.090 1.00 92.94 683 ILE A CA 1
ATOM 5536 C C . ILE A 1 683 ? -1.435 -13.063 6.604 1.00 92.94 683 ILE A C 1
ATOM 5538 O O . ILE A 1 683 ? -1.130 -12.124 5.880 1.00 92.94 683 ILE A O 1
ATOM 5542 N N . PHE A 1 684 ? -2.085 -14.136 6.172 1.00 94.38 684 PHE A N 1
ATOM 5543 C CA . PHE A 1 684 ? -2.542 -14.328 4.802 1.00 94.38 684 PHE A CA 1
ATOM 5544 C C . PHE A 1 684 ? -4.066 -14.405 4.766 1.00 94.38 684 PHE A C 1
ATOM 5546 O O . PHE A 1 684 ? -4.698 -14.886 5.714 1.00 94.38 684 PHE A O 1
ATOM 5553 N N . TYR A 1 685 ? -4.651 -13.954 3.660 1.00 96.56 685 TYR A N 1
ATOM 5554 C CA . TYR A 1 685 ? -6.091 -13.763 3.519 1.00 96.56 685 TYR A CA 1
ATOM 5555 C C . TYR A 1 685 ? -6.632 -14.713 2.456 1.00 96.56 685 TYR A C 1
ATOM 5557 O O . TYR A 1 685 ? -6.297 -14.608 1.277 1.00 96.56 685 TYR A O 1
ATOM 5565 N N . PHE A 1 686 ? -7.467 -15.666 2.866 1.00 96.50 686 PHE A N 1
ATOM 5566 C CA . PHE A 1 686 ? -8.013 -16.683 1.968 1.00 96.50 686 PHE A CA 1
ATOM 5567 C C . PHE A 1 686 ? -9.532 -16.620 1.921 1.00 96.50 686 PHE A C 1
ATOM 5569 O O . PHE A 1 686 ? -10.172 -16.458 2.957 1.00 96.50 686 PHE A O 1
ATOM 5576 N N . CYS A 1 687 ? -10.125 -16.792 0.739 1.00 97.00 687 CYS A N 1
ATOM 5577 C CA . CYS A 1 687 ? -11.562 -17.015 0.638 1.00 97.00 687 CYS A CA 1
ATOM 5578 C C . CYS A 1 687 ? -11.941 -18.368 1.266 1.00 97.00 687 CYS A C 1
ATOM 5580 O O . CYS A 1 687 ? -11.082 -19.220 1.493 1.00 97.00 687 CYS A O 1
ATOM 5582 N N . LYS A 1 688 ? -13.232 -18.598 1.521 1.00 95.19 688 LYS A N 1
ATOM 5583 C CA . LYS A 1 688 ? -13.740 -19.854 2.109 1.00 95.19 688 LYS A CA 1
ATOM 5584 C C . LYS A 1 688 ? -13.293 -21.124 1.373 1.00 95.19 688 LYS A C 1
ATOM 5586 O O . LYS A 1 688 ? -13.112 -22.141 2.029 1.00 95.19 688 LYS A O 1
ATOM 5591 N N . GLU A 1 689 ? -13.107 -21.061 0.056 1.00 94.62 689 GLU A N 1
ATOM 5592 C CA . GLU A 1 689 ? -12.705 -22.208 -0.775 1.00 94.62 689 GLU A CA 1
ATOM 5593 C C . GLU A 1 689 ? -11.206 -22.520 -0.675 1.00 94.62 689 GLU A C 1
ATOM 5595 O O . GLU A 1 689 ? -10.808 -23.679 -0.734 1.00 94.62 689 GLU A O 1
ATOM 5600 N N . HIS A 1 690 ? -10.376 -21.493 -0.478 1.00 93.94 690 HIS A N 1
ATOM 5601 C CA . HIS A 1 690 ? -8.918 -21.620 -0.374 1.00 93.94 690 HIS A CA 1
ATOM 5602 C C . HIS A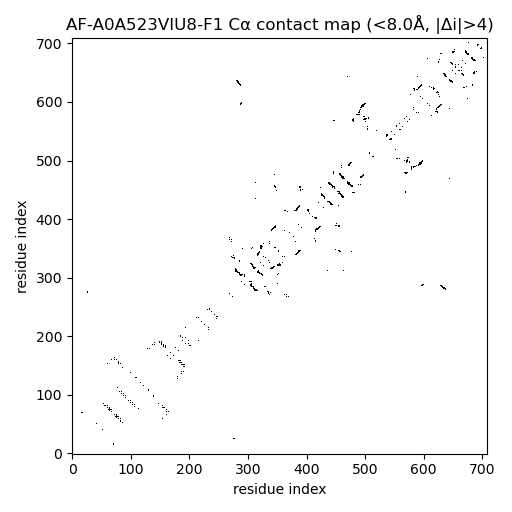 1 690 ? -8.402 -21.614 1.066 1.00 93.94 690 HIS A C 1
ATOM 5604 O O . HIS A 1 690 ? -7.214 -21.827 1.312 1.00 93.94 690 HIS A O 1
ATOM 5610 N N . ALA A 1 691 ? -9.278 -21.330 2.026 1.00 90.56 691 ALA A N 1
ATOM 5611 C CA . ALA A 1 691 ? -8.956 -21.332 3.434 1.00 90.56 691 ALA A CA 1
ATOM 5612 C C . ALA A 1 691 ? -8.516 -22.743 3.861 1.00 90.56 691 ALA A C 1
ATOM 5614 O O . ALA A 1 691 ? -9.319 -23.672 3.775 1.00 90.56 691 ALA A O 1
ATOM 5615 N N . PRO A 1 692 ? -7.286 -22.923 4.376 1.00 83.69 692 PRO A N 1
ATOM 5616 C CA . PRO A 1 692 ? -6.847 -24.223 4.855 1.00 83.69 692 PRO A CA 1
ATOM 5617 C C . PRO A 1 692 ? -7.762 -24.710 5.984 1.00 83.69 692 PRO A C 1
ATOM 5619 O O . PRO A 1 692 ? -8.183 -23.923 6.857 1.00 83.69 692 PRO A O 1
ATOM 5622 N N . ASP A 1 693 ? -8.054 -26.013 5.957 1.00 77.94 693 ASP A N 1
ATOM 5623 C CA . ASP A 1 693 ? -8.760 -26.701 7.031 1.00 77.94 693 ASP A CA 1
ATOM 5624 C C . ASP A 1 693 ? -7.937 -26.540 8.324 1.00 77.94 693 ASP A C 1
ATOM 5626 O O . ASP A 1 693 ? -6.751 -26.903 8.349 1.00 77.94 693 ASP A O 1
ATOM 5630 N N . PRO A 1 694 ? -8.513 -25.933 9.380 1.00 67.50 694 PRO A N 1
ATOM 5631 C CA . PRO A 1 694 ? -7.805 -25.738 10.637 1.00 67.50 694 PRO A CA 1
ATOM 5632 C C . PRO A 1 694 ? -7.394 -27.057 11.311 1.00 67.50 694 PRO A C 1
ATOM 5634 O O . PRO A 1 694 ? -6.424 -27.034 12.070 1.00 67.50 694 PRO A O 1
ATOM 5637 N N . ASP A 1 695 ? -8.068 -28.178 11.022 1.00 53.25 695 ASP A N 1
ATOM 5638 C CA . ASP A 1 695 ? -7.915 -29.427 11.776 1.00 53.25 695 ASP A CA 1
ATOM 5639 C C . ASP A 1 695 ? -6.983 -30.465 11.125 1.00 53.25 695 ASP A C 1
ATOM 5641 O O . ASP A 1 695 ? -6.428 -31.302 11.838 1.00 53.25 695 ASP A O 1
ATOM 5645 N N . THR A 1 696 ? -6.749 -30.430 9.807 1.00 52.19 696 THR A N 1
ATOM 5646 C CA . THR A 1 696 ? -6.065 -31.546 9.112 1.00 52.19 696 THR A CA 1
ATOM 5647 C C . THR A 1 696 ? -4.828 -31.176 8.296 1.00 52.19 696 THR A C 1
ATOM 5649 O O . THR A 1 696 ? -3.951 -32.020 8.134 1.00 52.19 696 THR A O 1
ATOM 5652 N N . GLU A 1 697 ? -4.680 -29.937 7.819 1.00 46.81 697 GLU A N 1
ATOM 5653 C CA . GLU A 1 697 ? -3.678 -29.651 6.779 1.00 46.81 697 GLU A CA 1
ATOM 5654 C C . GLU A 1 697 ? -2.626 -28.606 7.146 1.00 46.81 697 GLU A C 1
ATOM 5656 O O . GLU A 1 697 ? -1.510 -28.665 6.635 1.00 46.81 697 GLU A O 1
ATOM 5661 N N . PHE A 1 698 ? -2.918 -27.660 8.041 1.00 46.91 698 PHE A N 1
ATOM 5662 C CA . PHE A 1 698 ? -2.041 -26.498 8.223 1.00 46.91 698 PHE A CA 1
ATOM 5663 C C . PHE A 1 698 ? -0.675 -26.836 8.849 1.00 46.91 698 PHE A C 1
ATOM 5665 O O . PHE A 1 698 ? 0.332 -26.243 8.468 1.00 46.91 698 PHE A O 1
ATOM 5672 N N . ARG A 1 699 ? -0.605 -27.824 9.755 1.00 46.50 699 ARG A N 1
ATOM 5673 C CA . ARG A 1 699 ? 0.678 -28.269 10.335 1.00 46.50 699 ARG A CA 1
ATOM 5674 C C . ARG A 1 699 ? 1.549 -29.011 9.318 1.00 46.50 699 ARG A C 1
ATOM 5676 O O . ARG A 1 699 ? 2.729 -28.711 9.216 1.00 46.50 699 ARG A O 1
ATOM 5683 N N . GLU A 1 700 ? 0.977 -29.919 8.526 1.00 39.31 700 GLU A N 1
ATOM 5684 C CA . GLU A 1 700 ? 1.757 -30.686 7.542 1.00 39.31 700 GLU A CA 1
ATOM 5685 C C . GLU A 1 700 ? 2.108 -29.878 6.288 1.00 39.31 700 GLU A C 1
ATOM 5687 O O . GLU A 1 700 ? 3.167 -30.094 5.698 1.00 39.31 700 GLU A O 1
ATOM 5692 N N . LYS A 1 701 ? 1.249 -28.943 5.864 1.00 43.78 701 LYS A N 1
ATOM 5693 C CA . LYS A 1 701 ? 1.483 -28.125 4.670 1.00 43.78 701 LYS A CA 1
ATOM 5694 C C . LYS A 1 701 ? 2.453 -26.974 4.922 1.00 43.78 701 LYS A C 1
ATOM 5696 O O . LYS A 1 701 ? 3.262 -26.718 4.043 1.00 43.78 701 LYS A O 1
ATOM 5701 N N . VAL A 1 702 ? 2.460 -26.324 6.088 1.00 47.25 702 VAL A N 1
ATOM 5702 C CA . VAL A 1 702 ? 3.465 -25.278 6.384 1.00 47.25 702 VAL A CA 1
ATOM 5703 C C . VAL A 1 702 ? 4.878 -25.871 6.498 1.00 47.25 702 VAL A C 1
ATOM 5705 O O . VAL A 1 702 ? 5.819 -25.253 6.011 1.00 47.25 702 VAL A O 1
ATOM 5708 N N . ASP A 1 703 ? 5.018 -27.104 7.000 1.00 40.06 703 ASP A N 1
ATOM 5709 C CA . ASP A 1 703 ? 6.305 -27.820 7.012 1.00 40.06 703 ASP A CA 1
ATOM 5710 C C . ASP A 1 703 ? 6.695 -28.404 5.632 1.00 40.06 703 ASP A C 1
ATOM 5712 O O . ASP A 1 703 ? 7.880 -28.561 5.336 1.00 40.06 703 ASP A O 1
ATOM 5716 N N . ARG A 1 704 ? 5.726 -28.731 4.755 1.00 36.41 704 ARG A N 1
ATOM 5717 C CA . ARG A 1 704 ? 5.987 -29.283 3.403 1.00 36.41 704 ARG A CA 1
ATOM 5718 C C . ARG A 1 704 ? 6.043 -28.252 2.281 1.00 36.41 704 ARG A C 1
ATOM 5720 O O . ARG A 1 704 ? 6.551 -28.570 1.200 1.00 36.41 704 ARG A O 1
ATOM 5727 N N . PHE A 1 705 ? 5.522 -27.047 2.474 1.00 38.31 705 PHE A N 1
ATOM 5728 C CA . PHE A 1 705 ? 5.436 -26.087 1.391 1.00 38.31 705 PHE A CA 1
ATOM 5729 C C . PHE A 1 705 ? 6.735 -25.314 1.191 1.00 38.31 705 PHE A C 1
ATOM 5731 O O . PHE A 1 705 ? 6.958 -24.230 1.721 1.00 38.31 705 PHE A O 1
ATOM 5738 N N . LYS A 1 706 ? 7.460 -25.809 0.191 1.00 38.41 706 LYS A N 1
ATOM 5739 C CA . LYS A 1 706 ? 8.159 -25.039 -0.847 1.00 38.41 706 LYS A CA 1
ATOM 5740 C C . LYS A 1 706 ? 7.245 -24.011 -1.581 1.00 38.41 706 LYS A C 1
ATOM 5742 O O . LYS A 1 706 ? 7.372 -23.855 -2.790 1.00 38.41 706 LYS A O 1
ATOM 5747 N N . LEU A 1 707 ? 6.272 -23.367 -0.911 1.00 40.34 707 LEU A N 1
ATOM 5748 C CA . LEU A 1 707 ? 5.396 -22.322 -1.498 1.00 40.34 707 LEU A CA 1
ATOM 5749 C C . LEU A 1 707 ? 6.109 -20.981 -1.638 1.00 40.34 707 LEU A C 1
ATOM 5751 O O . LEU A 1 707 ? 5.701 -20.144 -2.437 1.00 40.34 707 LEU A O 1
ATOM 5755 N N . PHE A 1 708 ? 7.169 -20.796 -0.867 1.00 38.19 708 PHE A N 1
ATOM 5756 C CA . PHE A 1 708 ? 8.093 -19.683 -0.970 1.00 38.19 708 PHE A CA 1
ATOM 5757 C C . PHE A 1 708 ? 9.450 -20.328 -1.207 1.00 38.19 708 PHE A C 1
ATOM 5759 O O . PHE A 1 708 ? 10.157 -20.615 -0.249 1.00 38.19 708 PHE A O 1
ATOM 5766 N N . GLY A 1 709 ? 9.670 -20.744 -2.460 1.00 31.28 709 GLY A N 1
ATOM 5767 C CA . GLY A 1 709 ? 10.813 -21.563 -2.883 1.00 31.28 709 GLY A CA 1
ATOM 5768 C C . GLY A 1 709 ? 12.193 -21.070 -2.451 1.00 31.28 709 GLY A C 1
ATOM 5769 O O . GLY A 1 709 ? 12.315 -19.920 -1.971 1.00 31.28 709 GLY A O 1
#